Protein AF-0000000081608727 (afdb_homodimer)

Organism: NCBI:txid303518

Solvent-accessible surface area (backbone atoms only — not comparable to full-atom values): 25662 Å² total; per-residue (Å²): 124,33,33,38,34,31,36,49,68,39,42,52,20,28,28,48,50,50,53,34,58,60,68,68,52,80,64,43,86,37,81,42,52,64,73,71,43,44,40,72,35,69,70,43,33,74,74,35,82,80,46,65,72,26,34,36,35,53,78,91,47,72,43,46,42,39,68,18,46,48,52,41,50,50,60,74,39,46,90,80,44,69,56,61,43,68,34,84,51,66,69,60,30,31,51,43,38,25,47,64,56,50,33,57,84,31,44,42,45,26,23,48,47,47,26,46,50,72,54,38,36,46,79,60,66,71,42,78,77,52,65,68,58,53,51,50,35,52,50,46,33,51,52,32,51,48,42,44,44,64,68,47,26,54,92,39,68,23,56,85,27,90,48,68,29,52,58,47,46,51,50,51,35,24,55,50,44,19,42,29,70,69,43,66,77,49,69,97,31,68,71,55,46,54,34,50,53,52,52,34,58,75,55,29,61,67,56,50,49,60,47,41,44,58,24,64,61,36,73,51,45,50,59,50,26,64,67,31,96,43,32,81,73,42,37,69,62,58,46,56,77,78,105,124,33,34,37,33,32,35,50,70,40,40,53,20,28,30,47,50,50,52,33,58,60,66,67,51,79,63,44,86,38,82,41,53,64,73,70,43,44,41,71,36,67,71,42,32,75,73,35,84,79,47,65,70,25,34,36,34,53,79,90,48,72,44,46,43,39,69,17,46,47,52,40,49,50,60,75,38,47,90,81,44,68,54,62,43,68,34,83,51,66,69,60,31,31,51,42,38,22,48,63,55,49,31,56,83,31,44,42,46,26,24,47,46,46,24,46,49,71,54,39,36,45,80,60,66,70,42,79,77,53,66,67,58,52,52,50,35,51,51,48,34,52,52,31,52,49,43,46,43,64,69,46,27,54,93,39,69,22,57,87,27,90,49,68,30,52,58,46,45,52,50,52,35,23,56,49,45,19,41,29,67,69,42,66,76,50,69,96,31,69,71,56,46,52,34,50,51,51,51,34,58,75,56,28,58,66,56,50,48,61,46,42,44,58,24,64,62,37,73,51,45,49,60,50,25,64,67,29,96,45,30,83,73,44,37,69,61,58,47,55,76,78,105

Foldseek 3Di:
DKEWEADLLALLRLLLQLVCVLLVPDYHYHYQDVLQLSLVDPVVCVLPVVSDDTWMDDPPDIDHDSVVSVVVVCVVCVVSDDCQQQHPDPVLNVLLVVLVVPCPVALQLLLVLLQLLLQAVCVLVVDHDPPVSNVVSVVRNLVSVVCCDVPQCPPALERSHPDHYSSLSSNLSSQCNNVLNPDHSCPPPVSVVSSNVVVCVSSDVVSVCVSCVCSVVCNCSNVSSVPRPCNVVCSVVSVVSSD/DKEWEADLLALLRLLLQLVCVLLVPDYHYHYQDVLQLSLVDPVNCVLPVVSDDTWMDDPPDIDHDSVVSVVVVCVVVVVSDDCQQQHPDPVLNVLLVVLVVPCPVALQLLLVLLQLLLQAVCVLVVDHDPPVSNVVSVVRNVVSVVCCDVPQCPPALERSHPDHYSSLSSNLSSQCNNVLNPDHSCPPPVSVVSSNVVVCVSSDVVSVCVSCVCSVVCNCSNVSSVPRPCNVVCSVVSVVSSD

Nearest PDB structures (foldseek):
  2c3n-assembly2_D  TM=8.798E-01  e=2.877E-21  Homo sapiens
  5a4u-assembly1_A  TM=8.559E-01  e=1.177E-09  Arabidopsis thaliana
  7odm-assembly1_AAA-2  TM=8.496E-01  e=1.021E-09  Alopecurus myosuroides
  6tk8-assembly1_AAA-2  TM=8.417E-01  e=1.641E-09  Alopecurus myosuroides
  6zb6-assembly1_A  TM=8.012E-01  e=2.898E-09  Lolium rigidum

Structure (mmCIF, N/CA/C/O backbone):
data_AF-0000000081608727-model_v1
#
loop_
_entity.id
_entity.type
_entity.pdbx_description
1 polymer 'glutathione transferase'
#
loop_
_atom_site.group_PDB
_atom_site.id
_atom_site.type_symbol
_atom_site.label_atom_id
_atom_site.label_alt_id
_atom_site.label_comp_id
_atom_site.label_asym_id
_atom_site.label_entity_id
_atom_site.label_seq_id
_atom_site.pdbx_PDB_ins_code
_atom_site.Cartn_x
_atom_site.Cartn_y
_atom_site.Cartn_z
_atom_site.occupancy
_atom_site.B_iso_or_equiv
_atom_site.auth_seq_id
_atom_site.auth_comp_id
_atom_site.auth_asym_id
_atom_site.auth_atom_id
_atom_site.pdbx_PDB_model_num
ATOM 1 N N . MET A 1 1 ? 20.766 -20.359 6.391 1 92.75 1 MET A N 1
ATOM 2 C CA . MET A 1 1 ? 20.125 -20.188 5.09 1 92.75 1 MET A CA 1
ATOM 3 C C . MET A 1 1 ? 18.828 -19.391 5.227 1 92.75 1 MET A C 1
ATOM 5 O O . MET A 1 1 ? 18.094 -19.531 6.211 1 92.75 1 MET A O 1
ATOM 9 N N . MET A 1 2 ? 18.578 -18.5 4.355 1 98.19 2 MET A N 1
ATOM 10 C CA . MET A 1 2 ? 17.375 -17.672 4.383 1 98.19 2 MET A CA 1
ATOM 11 C C . MET A 1 2 ? 16.125 -18.516 4.238 1 98.19 2 MET A C 1
ATOM 13 O O . MET A 1 2 ? 16.094 -19.469 3.447 1 98.19 2 MET A O 1
ATOM 17 N N . GLU A 1 3 ? 15.109 -18.25 5.047 1 98.88 3 GLU A N 1
ATOM 18 C CA . GLU A 1 3 ? 13.805 -18.906 4.973 1 98.88 3 GLU A CA 1
ATOM 19 C C . GLU A 1 3 ? 12.734 -17.953 4.461 1 98.88 3 GLU A C 1
ATOM 21 O O . GLU A 1 3 ? 12.664 -16.797 4.891 1 98.88 3 GLU A O 1
ATOM 26 N N . LEU A 1 4 ? 11.984 -18.438 3.504 1 98.94 4 LEU A N 1
ATOM 27 C CA . LEU A 1 4 ? 10.805 -17.719 3.039 1 98.94 4 LEU A CA 1
ATOM 28 C C . LEU A 1 4 ? 9.531 -18.484 3.367 1 98.94 4 LEU A C 1
ATOM 30 O O . LEU A 1 4 ? 9.367 -19.625 2.932 1 98.94 4 LEU A O 1
ATOM 34 N N . TYR A 1 5 ? 8.727 -17.969 4.219 1 98.94 5 TYR A N 1
ATOM 35 C CA . TYR A 1 5 ? 7.414 -18.516 4.555 1 98.94 5 TYR A CA 1
ATOM 36 C C . TYR A 1 5 ? 6.359 -18.047 3.559 1 98.94 5 TYR A C 1
ATOM 38 O O . TYR A 1 5 ? 6.027 -16.859 3.504 1 98.94 5 TYR A O 1
ATOM 46 N N . LEU A 1 6 ? 5.836 -19.016 2.783 1 98.81 6 LEU A N 1
ATOM 47 C CA . LEU A 1 6 ? 5.051 -18.672 1.604 1 98.81 6 LEU A CA 1
ATOM 48 C C . LEU A 1 6 ? 3.836 -19.578 1.475 1 98.81 6 LEU A C 1
ATOM 50 O O . LEU A 1 6 ? 3.852 -20.719 1.958 1 98.81 6 LEU A O 1
ATOM 54 N N . ASP A 1 7 ? 2.805 -19.125 0.961 1 98 7 ASP A N 1
ATOM 55 C CA . ASP A 1 7 ? 1.704 -19.828 0.31 1 98 7 ASP A CA 1
ATOM 56 C C . ASP A 1 7 ? 1.521 -19.344 -1.129 1 98 7 ASP A C 1
ATOM 58 O O . ASP A 1 7 ? 1.116 -18.203 -1.363 1 98 7 ASP A O 1
ATOM 62 N N . LEU A 1 8 ? 1.708 -20.188 -2.15 1 97.94 8 LEU A N 1
ATOM 63 C CA . LEU A 1 8 ? 1.79 -19.734 -3.535 1 97.94 8 LEU A CA 1
ATOM 64 C C . LEU A 1 8 ? 0.399 -19.484 -4.105 1 97.94 8 LEU A C 1
ATOM 66 O O . LEU A 1 8 ? 0.263 -19.047 -5.254 1 97.94 8 LEU A O 1
ATOM 70 N N . ILE A 1 9 ? -0.627 -19.609 -3.264 1 96.44 9 ILE A N 1
ATOM 71 C CA . ILE A 1 9 ? -1.934 -19.109 -3.66 1 96.44 9 ILE A CA 1
ATOM 72 C C . ILE A 1 9 ? -1.941 -17.578 -3.555 1 96.44 9 ILE A C 1
ATOM 74 O O . ILE A 1 9 ? -2.691 -16.906 -4.266 1 96.44 9 ILE A O 1
ATOM 78 N N . SER A 1 10 ? -1.181 -17.031 -2.701 1 97.31 10 SER A N 1
ATOM 79 C CA . SER A 1 10 ? -1.083 -15.609 -2.41 1 97.31 10 SER A CA 1
ATOM 80 C C . SER A 1 10 ? -0.209 -14.898 -3.438 1 97.31 10 SER A C 1
ATOM 82 O O . SER A 1 10 ? 0.943 -15.281 -3.652 1 97.31 10 SER A O 1
ATOM 84 N N . PRO A 1 11 ? -0.679 -13.828 -4.023 1 98.62 11 PRO A N 1
ATOM 85 C CA . PRO A 1 11 ? 0.115 -13.117 -5.023 1 98.62 11 PRO A CA 1
ATOM 86 C C . PRO A 1 11 ? 1.386 -12.5 -4.438 1 98.62 11 PRO A C 1
ATOM 88 O O . PRO A 1 11 ? 2.463 -12.625 -5.027 1 98.62 11 PRO A O 1
ATOM 91 N N . PRO A 1 12 ? 1.343 -11.859 -3.242 1 98.81 12 PRO A N 1
ATOM 92 C CA . PRO A 1 12 ? 2.59 -11.359 -2.654 1 98.81 12 PRO A CA 1
ATOM 93 C C . PRO A 1 12 ? 3.627 -12.461 -2.455 1 98.81 12 PRO A C 1
ATOM 95 O O . PRO A 1 12 ? 4.82 -12.234 -2.66 1 98.81 12 PRO A O 1
ATOM 98 N N . CYS A 1 13 ? 3.209 -13.609 -2.105 1 98.94 13 CYS A N 1
ATOM 99 C CA . CYS A 1 13 ? 4.125 -14.734 -1.94 1 98.94 13 CYS A CA 1
ATOM 100 C C . CYS A 1 13 ? 4.719 -15.156 -3.279 1 98.94 13 CYS A C 1
ATOM 102 O O . CYS A 1 13 ? 5.918 -15.43 -3.371 1 98.94 13 CYS A O 1
ATOM 104 N N . ARG A 1 14 ? 3.883 -15.188 -4.281 1 98.94 14 ARG A N 1
ATOM 105 C CA . ARG A 1 14 ? 4.367 -15.602 -5.594 1 98.94 14 ARG A CA 1
ATOM 106 C C . ARG A 1 14 ? 5.395 -14.609 -6.137 1 98.94 14 ARG A C 1
ATOM 108 O O . ARG A 1 14 ? 6.332 -15.008 -6.832 1 98.94 14 ARG A O 1
ATOM 115 N N . SER A 1 15 ? 5.238 -13.336 -5.867 1 98.94 15 SER A N 1
ATOM 116 C CA . SER A 1 15 ? 6.219 -12.359 -6.328 1 98.94 15 SER A CA 1
ATOM 117 C C . SER A 1 15 ? 7.594 -12.625 -5.723 1 98.94 15 SER A C 1
ATOM 119 O O . SER A 1 15 ? 8.602 -12.625 -6.43 1 98.94 15 SER A O 1
ATOM 121 N N . VAL A 1 16 ? 7.637 -12.875 -4.418 1 98.94 16 VAL A N 1
ATOM 122 C CA . VAL A 1 16 ? 8.891 -13.133 -3.715 1 98.94 16 VAL A CA 1
ATOM 123 C C . VAL A 1 16 ? 9.5 -14.438 -4.219 1 98.94 16 VAL A C 1
ATOM 125 O O . VAL A 1 16 ? 10.703 -14.508 -4.488 1 98.94 16 VAL A O 1
ATOM 128 N N . PHE A 1 17 ? 8.68 -15.453 -4.422 1 98.94 17 PHE A N 1
ATOM 129 C CA . PHE A 1 17 ? 9.109 -16.766 -4.906 1 98.94 17 PHE A CA 1
ATOM 130 C C . PHE A 1 17 ? 9.703 -16.656 -6.305 1 98.94 17 PHE A C 1
ATOM 132 O O . PHE A 1 17 ? 10.812 -17.125 -6.551 1 98.94 17 PHE A O 1
ATOM 139 N N . LEU A 1 18 ? 8.93 -16.016 -7.219 1 98.94 18 LEU A N 1
ATOM 140 C CA . LEU A 1 18 ? 9.367 -15.867 -8.602 1 98.94 18 LEU A CA 1
ATOM 141 C C . LEU A 1 18 ? 10.688 -15.117 -8.688 1 98.94 18 LEU A C 1
ATOM 143 O O . LEU A 1 18 ? 11.602 -15.539 -9.398 1 98.94 18 LEU A O 1
ATOM 147 N N . PHE A 1 19 ? 10.805 -14.023 -7.973 1 98.81 19 PHE A N 1
ATOM 148 C CA . PHE A 1 19 ? 12.016 -13.203 -8.016 1 98.81 19 PHE A CA 1
ATOM 149 C C . PHE A 1 19 ? 13.219 -13.992 -7.516 1 98.81 19 PHE A C 1
ATOM 151 O O . PHE A 1 19 ? 14.258 -14.031 -8.172 1 98.81 19 PHE A O 1
ATOM 158 N N . ALA A 1 20 ? 13.062 -14.602 -6.355 1 98.75 20 ALA A N 1
ATOM 159 C CA . ALA A 1 20 ? 14.172 -15.336 -5.75 1 98.75 20 ALA A CA 1
ATOM 160 C C . ALA A 1 20 ? 14.625 -16.484 -6.645 1 98.75 20 ALA A C 1
ATOM 162 O O . ALA A 1 20 ? 15.82 -16.703 -6.844 1 98.75 20 ALA A O 1
ATOM 163 N N . ARG A 1 21 ? 13.672 -17.219 -7.195 1 98.69 21 ARG A N 1
ATOM 164 C CA . ARG A 1 21 ? 14 -18.375 -8.039 1 98.69 21 ARG A CA 1
ATOM 165 C C . ARG A 1 21 ? 14.609 -17.922 -9.367 1 98.69 21 ARG A C 1
ATOM 167 O O . ARG A 1 21 ? 15.602 -18.484 -9.82 1 98.69 21 ARG A O 1
ATOM 174 N N . ALA A 1 22 ? 14.008 -16.906 -9.945 1 98.5 22 ALA A N 1
ATOM 175 C CA . ALA A 1 22 ? 14.492 -16.422 -11.234 1 98.5 22 ALA A CA 1
ATOM 176 C C . ALA A 1 22 ? 15.938 -15.953 -11.133 1 98.5 22 ALA A C 1
ATOM 178 O O . ALA A 1 22 ? 16.719 -16.109 -12.078 1 98.5 22 ALA A O 1
ATOM 179 N N . LEU A 1 23 ? 16.297 -15.375 -10.039 1 98 23 LEU A N 1
ATOM 180 C CA . LEU A 1 23 ? 17.625 -14.805 -9.875 1 98 23 LEU A CA 1
ATOM 181 C C . LEU A 1 23 ? 18.531 -15.766 -9.109 1 98 23 LEU A C 1
ATOM 183 O O . LEU A 1 23 ? 19.656 -15.406 -8.727 1 98 23 LEU A O 1
ATOM 187 N N . ARG A 1 24 ? 18.109 -16.969 -8.805 1 97.56 24 ARG A N 1
ATOM 188 C CA . ARG A 1 24 ? 18.875 -18.062 -8.188 1 97.56 24 ARG A CA 1
ATOM 189 C C . ARG A 1 24 ? 19.359 -17.656 -6.801 1 97.56 24 ARG A C 1
ATOM 191 O O . ARG A 1 24 ? 20.5 -17.969 -6.43 1 97.56 24 ARG A O 1
ATOM 198 N N . ILE A 1 25 ? 18.578 -16.859 -6.113 1 98.12 25 ILE A N 1
ATOM 199 C CA . ILE A 1 25 ? 18.828 -16.562 -4.707 1 98.12 25 ILE A CA 1
ATOM 200 C C . ILE A 1 25 ? 18.453 -17.766 -3.848 1 98.12 25 ILE A C 1
ATOM 202 O O . ILE A 1 25 ? 17.312 -18.234 -3.895 1 98.12 25 ILE A O 1
ATOM 206 N N . PRO A 1 26 ? 19.391 -18.266 -3.082 1 97.62 26 PRO A N 1
ATOM 207 C CA . PRO A 1 26 ? 19.094 -19.469 -2.289 1 97.62 26 PRO A CA 1
ATOM 208 C C . PRO A 1 26 ? 18.156 -19.188 -1.118 1 97.62 26 PRO A C 1
ATOM 210 O O . PRO A 1 26 ? 18.328 -18.172 -0.417 1 97.62 26 PRO A O 1
ATOM 213 N N . PHE A 1 27 ? 17.203 -20.062 -0.939 1 98.69 27 PHE A N 1
ATOM 214 C CA . PHE A 1 27 ? 16.297 -19.969 0.205 1 98.69 27 PHE A CA 1
ATOM 215 C C . PHE A 1 27 ? 15.656 -21.312 0.506 1 98.69 27 PHE A C 1
ATOM 217 O O . PHE A 1 27 ? 15.633 -22.203 -0.35 1 98.69 27 PHE A O 1
ATOM 224 N N . GLU A 1 28 ? 15.242 -21.469 1.732 1 98.81 28 GLU A N 1
ATOM 225 C CA . GLU A 1 28 ? 14.383 -22.578 2.139 1 98.81 28 GLU A CA 1
ATOM 226 C C . GLU A 1 28 ? 12.914 -22.172 2.096 1 98.81 28 GLU A C 1
ATOM 228 O O . GLU A 1 28 ? 12.516 -21.172 2.703 1 98.81 28 GLU A O 1
ATOM 233 N N . PHE A 1 29 ? 12.18 -22.922 1.341 1 98.75 29 PHE A N 1
ATOM 234 C CA . PHE A 1 29 ? 10.75 -22.688 1.232 1 98.75 29 PHE A CA 1
ATOM 235 C C . PHE A 1 29 ? 10.008 -23.281 2.434 1 98.75 29 PHE A C 1
ATOM 237 O O . PHE A 1 29 ? 10.008 -24.484 2.635 1 98.75 29 PHE A O 1
ATOM 244 N N . LYS A 1 30 ? 9.422 -22.438 3.238 1 98.75 30 LYS A N 1
ATOM 245 C CA . LYS A 1 30 ? 8.586 -22.828 4.363 1 98.75 30 LYS A CA 1
ATOM 246 C C . LYS A 1 30 ? 7.109 -22.594 4.059 1 98.75 30 LYS A C 1
ATOM 248 O O . LYS A 1 30 ? 6.668 -21.438 3.953 1 98.75 30 LYS A O 1
ATOM 253 N N . VAL A 1 31 ? 6.355 -23.641 4.008 1 98 31 VAL A N 1
ATOM 254 C CA . VAL A 1 31 ? 4.961 -23.547 3.59 1 98 31 VAL A CA 1
ATOM 255 C C . VAL A 1 31 ? 4.105 -23.062 4.758 1 98 31 VAL A C 1
ATOM 257 O O . VAL A 1 31 ? 4.254 -23.531 5.887 1 98 31 VAL A O 1
ATOM 260 N N . VAL A 1 32 ? 3.303 -22.109 4.551 1 97.81 32 VAL A N 1
ATOM 261 C CA . VAL A 1 32 ? 2.215 -21.688 5.426 1 97.81 32 VAL A CA 1
ATOM 262 C C . VAL A 1 32 ? 0.877 -21.859 4.711 1 97.81 32 VAL A C 1
ATOM 264 O O . VAL A 1 32 ? 0.541 -21.078 3.811 1 97.81 32 VAL A O 1
ATOM 267 N N . ASP A 1 33 ? 0.053 -22.797 5.113 1 93.38 33 ASP A N 1
ATOM 268 C CA . ASP A 1 33 ? -1.214 -23.109 4.453 1 93.38 33 ASP A CA 1
ATOM 269 C C . ASP A 1 33 ? -2.316 -22.156 4.922 1 93.38 33 ASP A C 1
ATOM 271 O O . ASP A 1 33 ? -2.938 -22.391 5.961 1 93.38 33 ASP A O 1
ATOM 275 N N . LEU A 1 34 ? -2.643 -21.25 4.129 1 92 34 LEU A N 1
ATOM 276 C CA . LEU A 1 34 ? -3.629 -20.234 4.484 1 92 34 LEU A CA 1
ATOM 277 C C . LEU A 1 34 ? -5.027 -20.844 4.559 1 92 34 LEU A C 1
ATOM 279 O O . LEU A 1 34 ? -5.855 -20.406 5.363 1 92 34 LEU A O 1
ATOM 283 N N . ALA A 1 35 ? -5.297 -21.766 3.713 1 87.81 35 ALA A N 1
ATOM 284 C CA . ALA A 1 35 ? -6.625 -22.375 3.639 1 87.81 35 ALA A CA 1
ATOM 285 C C . ALA A 1 35 ? -6.988 -23.062 4.953 1 87.81 35 ALA A C 1
ATOM 287 O O . ALA A 1 35 ? -8.164 -23.141 5.312 1 87.81 35 ALA A O 1
ATOM 288 N N . THR A 1 36 ? -6.02 -23.516 5.672 1 87.31 36 THR A N 1
ATOM 289 C CA . THR A 1 36 ? -6.277 -24.203 6.93 1 87.31 36 THR A CA 1
ATOM 290 C C . THR A 1 36 ? -6.07 -23.266 8.117 1 87.31 36 THR A C 1
ATOM 292 O O . THR A 1 36 ? -6.195 -23.672 9.273 1 87.31 36 THR A O 1
ATOM 295 N N . GLY A 1 37 ? -5.598 -22.062 7.879 1 91 37 GLY A N 1
ATOM 296 C CA . GLY A 1 37 ? -5.43 -21.094 8.938 1 91 37 GLY A CA 1
ATOM 297 C C . GLY A 1 37 ? -4.109 -21.219 9.672 1 91 37 GLY A C 1
ATOM 298 O O . GLY A 1 37 ? -3.984 -20.781 10.82 1 91 37 GLY A O 1
ATOM 299 N N . GLN A 1 38 ? -3.115 -21.766 9.094 1 94.19 38 GLN A N 1
ATOM 300 C CA . GLN A 1 38 ? -1.824 -21.984 9.734 1 94.19 38 GLN A CA 1
ATOM 301 C C . GLN A 1 38 ? -1.202 -20.656 10.172 1 94.19 38 GLN A C 1
ATOM 303 O O . GLN A 1 38 ? -0.409 -20.625 11.109 1 94.19 38 GLN A O 1
ATOM 308 N N . GLN A 1 39 ? -1.539 -19.547 9.516 1 95.56 39 GLN A N 1
ATOM 309 C CA . GLN A 1 39 ? -0.994 -18.234 9.867 1 95.56 39 GLN A CA 1
ATOM 310 C C . GLN A 1 39 ? -1.495 -17.781 11.234 1 95.56 39 GLN A C 1
ATOM 312 O O . GLN A 1 39 ? -0.942 -16.859 11.828 1 95.56 39 GLN A O 1
ATOM 317 N N . TYR A 1 40 ? -2.5 -18.469 11.742 1 94.19 40 TYR A N 1
ATOM 318 C CA . TYR A 1 40 ? -3.057 -18.078 13.031 1 94.19 40 TYR A CA 1
ATOM 319 C C . TYR A 1 40 ? -2.547 -18.984 14.141 1 94.19 40 TYR A C 1
ATOM 321 O O . TYR A 1 40 ? -2.893 -18.812 15.312 1 94.19 40 TYR A O 1
ATOM 329 N N . SER A 1 41 ? -1.794 -20 13.828 1 95.12 41 SER A N 1
ATOM 330 C CA . SER A 1 41 ? -1.204 -20.859 14.836 1 95.12 41 SER A CA 1
ATOM 331 C C . SER A 1 41 ? -0.267 -20.094 15.758 1 95.12 41 SER A C 1
ATOM 333 O O . SER A 1 41 ? 0.198 -19 15.398 1 95.12 41 SER A O 1
ATOM 335 N N . LYS A 1 42 ? -0.025 -20.609 16.922 1 96.38 42 LYS A N 1
ATOM 336 C CA . LYS A 1 42 ? 0.924 -20.016 17.875 1 96.38 42 LYS A CA 1
ATOM 337 C C . LYS A 1 42 ? 2.334 -20 17.281 1 96.38 42 LYS A C 1
ATOM 339 O O . LYS A 1 42 ? 3.062 -19.016 17.453 1 96.38 42 LYS A O 1
ATOM 344 N N . GLU A 1 43 ? 2.662 -21.047 16.672 1 96.81 43 GLU A N 1
ATOM 345 C CA . GLU A 1 43 ? 3.996 -21.172 16.094 1 96.81 43 GLU A CA 1
ATOM 346 C C . GLU A 1 43 ? 4.262 -20.062 15.078 1 96.81 43 GLU A C 1
ATOM 348 O O . GLU A 1 43 ? 5.289 -19.375 15.148 1 96.81 43 GLU A O 1
ATOM 353 N N . PHE A 1 44 ? 3.365 -19.875 14.156 1 98 44 PHE A N 1
ATOM 354 C CA . PHE A 1 44 ? 3.561 -18.828 13.156 1 98 44 PHE A CA 1
ATOM 355 C C . PHE A 1 44 ? 3.488 -17.438 13.797 1 98 44 PHE A C 1
ATOM 357 O O . PHE A 1 44 ? 4.223 -16.531 13.414 1 98 44 PHE A O 1
ATOM 364 N N . GLY A 1 45 ? 2.596 -17.281 14.734 1 97.25 45 GLY A N 1
ATOM 365 C CA . GLY A 1 45 ? 2.486 -16.031 15.453 1 97.25 45 GLY A CA 1
ATOM 366 C C . GLY A 1 45 ? 3.764 -15.633 16.172 1 97.25 45 GLY A C 1
ATOM 367 O O . GLY A 1 45 ? 4.062 -14.445 16.312 1 97.25 45 GLY A O 1
ATOM 368 N N . ASP A 1 46 ? 4.492 -16.609 16.672 1 97.12 46 ASP A N 1
ATOM 369 C CA . ASP A 1 46 ? 5.781 -16.359 17.328 1 97.12 46 ASP A CA 1
ATOM 370 C C . ASP A 1 46 ? 6.809 -15.844 16.312 1 97.12 46 ASP A C 1
ATOM 372 O O . ASP A 1 46 ? 7.738 -15.125 16.688 1 97.12 46 ASP A O 1
ATOM 376 N N . LEU A 1 47 ? 6.617 -16.203 15.07 1 97.56 47 LEU A N 1
ATOM 377 C CA . LEU A 1 47 ? 7.48 -15.727 13.992 1 97.56 47 LEU A CA 1
ATOM 378 C C . LEU A 1 47 ? 7.09 -14.32 13.562 1 97.56 47 LEU A C 1
ATOM 380 O O . LEU A 1 47 ? 7.953 -13.453 13.398 1 97.56 47 LEU A O 1
ATOM 384 N N . SER A 1 48 ? 5.824 -14.156 13.375 1 97.62 48 SER A N 1
ATOM 385 C CA . SER A 1 48 ? 5.324 -12.867 12.922 1 97.62 48 SER A CA 1
ATOM 386 C C . SER A 1 48 ? 3.984 -12.531 13.57 1 97.62 48 SER A C 1
ATOM 388 O O . SER A 1 48 ? 2.969 -13.164 13.273 1 97.62 48 SER A O 1
ATOM 390 N N . ILE A 1 49 ? 3.9 -11.484 14.281 1 97.38 49 ILE A N 1
ATOM 391 C CA . ILE A 1 49 ? 2.691 -11.086 14.992 1 97.38 49 ILE A CA 1
ATOM 392 C C . ILE A 1 49 ? 1.66 -10.547 14.008 1 97.38 49 ILE A C 1
ATOM 394 O O . ILE A 1 49 ? 0.483 -10.406 14.344 1 97.38 49 ILE A O 1
ATOM 398 N N . VAL A 1 50 ? 2.096 -10.25 12.766 1 96.88 50 VAL A N 1
ATOM 399 C CA . VAL A 1 50 ? 1.194 -9.734 11.742 1 96.88 50 VAL A CA 1
ATOM 400 C C . VAL A 1 50 ? 0.3 -10.859 11.227 1 96.88 50 VAL A C 1
ATOM 402 O O . VAL A 1 50 ? -0.78 -10.602 10.688 1 96.88 50 VAL A O 1
ATOM 405 N N . ARG A 1 51 ? 0.757 -12.094 11.305 1 97.25 51 ARG A N 1
ATOM 406 C CA . ARG A 1 51 ? 0.024 -13.297 10.922 1 97.25 51 ARG A CA 1
ATOM 407 C C . ARG A 1 51 ? -0.381 -13.25 9.453 1 97.25 51 ARG A C 1
ATOM 409 O O . ARG A 1 51 ? -1.502 -13.625 9.102 1 97.25 51 ARG A O 1
ATOM 416 N N . LYS A 1 52 ? 0.455 -12.695 8.625 1 97.44 52 LYS A N 1
ATOM 417 C CA . LYS A 1 52 ? 0.334 -12.695 7.172 1 97.44 52 LYS A CA 1
ATOM 418 C C . LYS A 1 52 ? 1.607 -13.219 6.512 1 97.44 52 LYS A C 1
ATOM 420 O O . LYS A 1 52 ? 2.67 -13.242 7.133 1 97.44 52 LYS A O 1
ATOM 425 N N . VAL A 1 53 ? 1.486 -13.711 5.359 1 98.62 53 VAL A N 1
ATOM 426 C CA . VAL A 1 53 ? 2.609 -14.094 4.512 1 98.62 53 VAL A CA 1
ATOM 427 C C . VAL A 1 53 ? 2.703 -13.156 3.314 1 98.62 53 VAL A C 1
ATOM 429 O O . VAL A 1 53 ? 1.713 -12.531 2.928 1 98.62 53 VAL A O 1
ATOM 432 N N . PRO A 1 54 ? 3.959 -12.984 2.73 1 98.88 54 PRO A N 1
ATOM 433 C CA . PRO A 1 54 ? 5.215 -13.688 3.012 1 98.88 54 PRO A CA 1
ATOM 434 C C . PRO A 1 54 ? 5.922 -13.148 4.254 1 98.88 54 PRO A C 1
ATOM 436 O O . PRO A 1 54 ? 5.688 -12.008 4.664 1 98.88 54 PRO A O 1
ATOM 439 N N . VA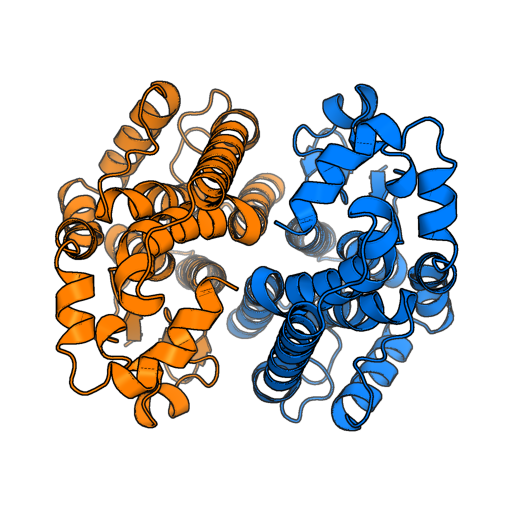L A 1 55 ? 6.684 -13.969 4.891 1 98.94 55 VAL A N 1
ATOM 440 C CA . VAL A 1 55 ? 7.66 -13.594 5.906 1 98.94 55 VAL A CA 1
ATOM 441 C C . VAL A 1 55 ? 9.039 -14.117 5.516 1 98.94 55 VAL A C 1
ATOM 443 O O . VAL A 1 55 ? 9.172 -15.258 5.059 1 98.94 55 VAL A O 1
ATOM 446 N N . MET A 1 56 ? 10.062 -13.32 5.613 1 98.94 56 MET A N 1
ATOM 447 C CA . MET A 1 56 ? 11.445 -13.727 5.383 1 98.94 56 MET A CA 1
ATOM 448 C C . MET A 1 56 ? 12.219 -13.789 6.695 1 98.94 56 MET A C 1
ATOM 450 O O . MET A 1 56 ? 12.109 -12.891 7.527 1 98.94 56 MET A O 1
ATOM 454 N N . LYS A 1 57 ? 12.852 -14.82 6.93 1 98.81 57 LYS A N 1
ATOM 455 C CA . LYS A 1 57 ? 13.805 -14.969 8.023 1 98.81 57 LYS A CA 1
ATOM 456 C C . LYS A 1 57 ? 15.219 -15.172 7.492 1 98.81 57 LYS A C 1
ATOM 458 O O . LYS A 1 57 ? 15.539 -16.219 6.93 1 98.81 57 LYS A O 1
ATOM 463 N N . ASP A 1 58 ? 16.078 -14.219 7.555 1 98.62 58 ASP A N 1
ATOM 464 C CA . ASP A 1 58 ? 17.469 -14.242 7.156 1 98.62 58 ASP A CA 1
ATOM 465 C C . ASP A 1 58 ? 18.391 -14.133 8.367 1 98.62 58 ASP A C 1
ATOM 467 O O . ASP A 1 58 ? 18.766 -13.031 8.781 1 98.62 58 ASP A O 1
ATOM 471 N N . GLY A 1 59 ? 18.828 -15.297 8.883 1 96.94 59 GLY A N 1
ATOM 472 C CA . GLY A 1 59 ? 19.438 -15.297 10.203 1 96.94 59 GLY A CA 1
ATOM 473 C C . GLY A 1 59 ? 18.484 -14.875 11.305 1 96.94 59 GLY A C 1
ATOM 474 O O . GLY A 1 59 ? 17.375 -15.414 11.414 1 96.94 59 GLY A O 1
ATOM 475 N N . GLY A 1 60 ? 18.812 -13.906 12.016 1 96.38 60 GLY A N 1
ATOM 476 C CA . GLY A 1 60 ? 17.953 -13.391 13.062 1 96.38 60 GLY A CA 1
ATOM 477 C C . GLY A 1 60 ? 17.031 -12.281 12.594 1 96.38 60 GLY A C 1
ATOM 478 O O . GLY A 1 60 ? 16.172 -11.82 13.344 1 96.38 60 GLY A O 1
ATOM 479 N N . PHE A 1 61 ? 17.141 -11.953 11.336 1 98.25 61 PHE A N 1
ATOM 480 C CA . PHE A 1 61 ? 16.391 -10.82 10.82 1 98.25 61 PHE A CA 1
ATOM 481 C C . PHE A 1 61 ? 15.07 -11.281 10.195 1 98.25 61 PHE A C 1
ATOM 483 O O . PHE A 1 61 ? 15.078 -11.992 9.188 1 98.25 61 PHE A O 1
ATOM 490 N N . ILE A 1 62 ? 13.883 -10.906 10.773 1 98.69 62 ILE A N 1
ATOM 491 C CA . ILE A 1 62 ? 12.555 -11.25 10.289 1 98.69 62 ILE A CA 1
ATOM 492 C C . ILE A 1 62 ? 11.922 -10.047 9.594 1 98.69 62 ILE A C 1
ATOM 494 O O . ILE A 1 62 ? 11.883 -8.945 10.156 1 98.69 62 ILE A O 1
ATOM 498 N N . LEU A 1 63 ? 11.508 -10.242 8.406 1 98.81 63 LEU A N 1
ATOM 499 C CA . LEU A 1 63 ? 10.953 -9.156 7.605 1 98.81 63 LEU A CA 1
ATOM 500 C C . LEU A 1 63 ? 9.633 -9.578 6.961 1 98.81 63 LEU A C 1
ATOM 502 O O . LEU A 1 63 ? 9.523 -10.695 6.441 1 98.81 63 LEU A O 1
ATOM 506 N N . THR A 1 64 ? 8.648 -8.672 7.059 1 98.75 64 THR A N 1
ATOM 507 C CA . THR A 1 64 ? 7.359 -8.898 6.414 1 98.75 64 THR A CA 1
ATOM 508 C C . THR A 1 64 ? 7.176 -7.945 5.234 1 98.75 64 THR A C 1
ATOM 510 O O . THR A 1 64 ? 8.047 -7.113 4.961 1 98.75 64 THR A O 1
ATOM 513 N N . GLU A 1 65 ? 6.008 -8.07 4.582 1 98.81 65 GLU A N 1
ATOM 514 C CA . GLU A 1 65 ? 5.656 -7.246 3.426 1 98.81 65 GLU A CA 1
ATOM 515 C C . GLU A 1 65 ? 6.461 -7.652 2.195 1 98.81 65 GLU A C 1
ATOM 517 O O . GLU A 1 65 ? 7.688 -7.531 2.18 1 98.81 65 GLU A O 1
ATOM 522 N N . SER A 1 66 ? 5.785 -8.062 1.15 1 98.88 66 SER A N 1
ATOM 523 C CA . SER A 1 66 ? 6.43 -8.641 -0.025 1 98.88 66 SER A CA 1
ATOM 524 C C . SER A 1 66 ? 7.348 -7.633 -0.703 1 98.88 66 SER A C 1
ATOM 526 O O . SER A 1 66 ? 8.492 -7.957 -1.043 1 98.88 66 SER A O 1
ATOM 528 N N . THR A 1 67 ? 6.879 -6.328 -0.852 1 98.88 67 THR A N 1
ATOM 529 C CA . THR A 1 67 ? 7.703 -5.355 -1.558 1 98.88 67 THR A CA 1
ATOM 530 C C . THR A 1 67 ? 8.938 -4.992 -0.732 1 98.88 67 THR A C 1
ATOM 532 O O . THR A 1 67 ? 10.008 -4.738 -1.285 1 98.88 67 THR A O 1
ATOM 535 N N . ALA A 1 68 ? 8.805 -4.984 0.602 1 98.88 68 ALA A N 1
ATOM 536 C CA . ALA A 1 68 ? 9.953 -4.754 1.466 1 98.88 68 ALA A CA 1
ATOM 537 C C . ALA A 1 68 ? 10.953 -5.906 1.368 1 98.88 68 ALA A C 1
ATOM 539 O O . ALA A 1 68 ? 12.164 -5.68 1.329 1 98.88 68 ALA A O 1
ATOM 540 N N . ILE A 1 69 ? 10.445 -7.145 1.341 1 98.94 69 ILE A N 1
ATOM 541 C CA . ILE A 1 69 ? 11.297 -8.32 1.207 1 98.94 69 ILE A CA 1
ATOM 542 C C . ILE A 1 69 ? 12.039 -8.273 -0.126 1 98.94 69 ILE A C 1
ATOM 544 O O . ILE A 1 69 ? 13.242 -8.523 -0.181 1 98.94 69 ILE A O 1
ATOM 548 N N . LEU A 1 70 ? 11.336 -7.91 -1.178 1 98.94 70 LEU A N 1
ATOM 549 C CA . LEU A 1 70 ? 11.945 -7.82 -2.5 1 98.94 70 LEU A CA 1
ATOM 550 C C . LEU A 1 70 ? 13.031 -6.754 -2.521 1 98.94 70 LEU A C 1
ATOM 552 O O . LEU A 1 70 ? 14.117 -6.98 -3.061 1 98.94 70 LEU A O 1
ATOM 556 N N . GLU A 1 71 ? 12.742 -5.59 -1.925 1 98.69 71 GLU A N 1
ATOM 557 C CA . GLU A 1 71 ? 13.742 -4.531 -1.859 1 98.69 71 GLU A CA 1
ATOM 558 C C . GLU A 1 71 ? 14.969 -4.977 -1.061 1 98.69 71 GLU A C 1
ATOM 560 O O . GLU A 1 71 ? 16.109 -4.664 -1.425 1 98.69 71 GLU A O 1
ATOM 565 N N . TYR A 1 72 ? 14.742 -5.691 0.029 1 98.81 72 TYR A N 1
ATOM 566 C CA . TYR A 1 72 ? 15.828 -6.234 0.84 1 98.81 72 TYR A CA 1
ATOM 567 C C . TYR A 1 72 ? 16.703 -7.18 0.024 1 98.81 72 TYR A C 1
ATOM 569 O O . TYR A 1 72 ? 17.922 -7.051 0.011 1 98.81 72 TYR A O 1
ATOM 577 N N . LEU A 1 73 ? 16.094 -8.07 -0.741 1 98.81 73 LEU A N 1
ATOM 578 C CA . LEU A 1 73 ? 16.828 -9.055 -1.54 1 98.81 73 LEU A CA 1
ATOM 579 C C . LEU A 1 73 ? 17.609 -8.367 -2.648 1 98.81 73 LEU A C 1
ATOM 581 O O . LEU A 1 73 ? 18.766 -8.734 -2.91 1 98.81 73 LEU A O 1
ATOM 585 N N . MET A 1 74 ? 17 -7.395 -3.279 1 98.06 74 MET A N 1
ATOM 586 C CA . MET A 1 74 ? 17.688 -6.68 -4.355 1 98.06 74 MET A CA 1
ATOM 587 C C . MET A 1 74 ? 18.922 -5.961 -3.832 1 98.06 74 MET A C 1
ATOM 589 O O . MET A 1 74 ? 19.953 -5.918 -4.508 1 98.06 74 MET A O 1
ATOM 593 N N . GLN A 1 75 ? 18.781 -5.379 -2.641 1 96.94 75 GLN A N 1
ATOM 594 C CA . GLN A 1 75 ? 19.922 -4.672 -2.061 1 96.94 75 GLN A CA 1
ATOM 595 C C . GLN A 1 75 ? 20.984 -5.652 -1.561 1 96.94 75 GLN A C 1
ATOM 597 O O . GLN A 1 75 ? 22.172 -5.461 -1.801 1 96.94 75 GLN A O 1
ATOM 602 N N . LYS A 1 76 ? 20.578 -6.688 -0.937 1 97.81 76 LYS A N 1
ATOM 603 C CA . LYS A 1 76 ? 21.484 -7.676 -0.38 1 97.81 76 LYS A CA 1
ATOM 604 C C . LYS A 1 76 ? 22.297 -8.359 -1.481 1 97.81 76 LYS A C 1
ATOM 606 O O . LYS A 1 76 ? 23.5 -8.617 -1.31 1 97.81 76 LYS A O 1
ATOM 611 N N . TYR A 1 77 ? 21.703 -8.555 -2.584 1 97.5 77 TYR A N 1
ATOM 612 C CA . TYR A 1 77 ? 22.328 -9.312 -3.658 1 97.5 77 TYR A CA 1
ATOM 613 C C . TYR A 1 77 ? 22.656 -8.406 -4.84 1 97.5 77 TYR A C 1
ATOM 615 O O . TYR A 1 77 ? 22.719 -8.867 -5.984 1 97.5 77 TYR A O 1
ATOM 623 N N . SER A 1 78 ? 22.781 -7.137 -4.59 1 94.81 78 SER A N 1
ATOM 624 C CA . SER A 1 78 ? 23 -6.137 -5.629 1 94.81 78 SER A CA 1
ATOM 625 C C . SER A 1 78 ? 24.234 -6.469 -6.465 1 94.81 78 SER A C 1
ATOM 627 O O . SER A 1 78 ? 24.312 -6.098 -7.637 1 94.81 78 SER A O 1
ATOM 629 N N . GLY A 1 79 ? 25.156 -7.215 -5.926 1 94.88 79 GLY A N 1
ATOM 630 C CA . GLY A 1 79 ? 26.359 -7.59 -6.652 1 94.88 79 GLY A CA 1
ATOM 631 C C . GLY A 1 79 ? 26.141 -8.719 -7.645 1 94.88 79 GLY A C 1
ATOM 632 O O . GLY A 1 79 ? 26.922 -8.906 -8.57 1 94.88 79 GLY A O 1
ATOM 633 N N . SER A 1 80 ? 25.062 -9.445 -7.488 1 94.94 80 SER A N 1
ATOM 634 C CA . SER A 1 80 ? 24.828 -10.625 -8.305 1 94.94 80 SER A CA 1
ATOM 635 C C . SER A 1 80 ? 23.562 -10.484 -9.133 1 94.94 80 SER A C 1
ATOM 637 O O . SER A 1 80 ? 23.219 -11.375 -9.906 1 94.94 80 SER A O 1
ATOM 639 N N . VAL A 1 81 ? 22.859 -9.398 -8.914 1 94.69 81 VAL A N 1
ATOM 640 C CA . VAL A 1 81 ? 21.609 -9.125 -9.625 1 94.69 81 VAL A CA 1
ATOM 641 C C . VAL A 1 81 ? 21.812 -7.957 -10.586 1 94.69 81 VAL A C 1
ATOM 643 O O . VAL A 1 81 ? 22.406 -6.941 -10.227 1 94.69 81 VAL A O 1
ATOM 646 N N . ALA A 1 82 ? 21.391 -8.156 -11.867 1 97.06 82 ALA A N 1
ATOM 647 C CA . ALA A 1 82 ? 21.547 -7.102 -12.867 1 97.06 82 ALA A CA 1
ATOM 648 C C . ALA A 1 82 ? 20.844 -5.82 -12.422 1 97.06 82 ALA A C 1
ATOM 650 O O . ALA A 1 82 ? 19.781 -5.871 -11.789 1 97.06 82 ALA A O 1
ATOM 651 N N . ASP A 1 83 ? 21.328 -4.672 -12.836 1 97.56 83 ASP A N 1
ATOM 652 C CA . ASP A 1 83 ? 20.891 -3.357 -12.367 1 97.56 83 ASP A CA 1
ATOM 653 C C . ASP A 1 83 ? 19.438 -3.088 -12.758 1 97.56 83 ASP A C 1
ATOM 655 O O . ASP A 1 83 ? 18.719 -2.381 -12.047 1 97.56 83 ASP A O 1
ATOM 659 N N . HIS A 1 84 ? 18.953 -3.713 -13.828 1 97.94 84 HIS A N 1
ATOM 660 C CA . HIS A 1 84 ? 17.641 -3.369 -14.359 1 97.94 84 HIS A CA 1
ATOM 661 C C . HIS A 1 84 ? 16.516 -3.875 -13.453 1 97.94 84 HIS A C 1
ATOM 663 O O . HIS A 1 84 ? 15.375 -3.426 -13.555 1 97.94 84 HIS A O 1
ATOM 669 N N . TRP A 1 85 ? 16.797 -4.805 -12.57 1 98.38 85 TRP A N 1
ATOM 670 C CA . TRP A 1 85 ? 15.789 -5.332 -11.664 1 98.38 85 TRP A CA 1
ATOM 671 C C . TRP A 1 85 ? 15.367 -4.277 -10.641 1 98.38 85 TRP A C 1
ATOM 673 O O . TRP A 1 85 ? 14.203 -4.219 -10.25 1 98.38 85 TRP A O 1
ATOM 683 N N . PHE A 1 86 ? 16.266 -3.512 -10.18 1 97.88 86 PHE A N 1
ATOM 684 C CA . PHE A 1 86 ? 16.094 -2.408 -9.242 1 97.88 86 PHE A CA 1
ATOM 685 C C . PHE A 1 86 ? 17.188 -1.363 -9.43 1 97.88 86 PHE A C 1
ATOM 687 O O . PHE A 1 86 ? 18.141 -1.312 -8.648 1 97.88 86 PHE A O 1
ATOM 694 N N . PRO A 1 87 ? 17 -0.466 -10.367 1 97.81 87 PRO A N 1
ATOM 695 C CA . PRO A 1 87 ? 18.094 0.369 -10.867 1 97.81 87 PRO A CA 1
ATOM 696 C C . PRO A 1 87 ? 18.656 1.311 -9.805 1 97.81 87 PRO A C 1
ATOM 698 O O . PRO A 1 87 ? 17.906 1.857 -9 1 97.81 87 PRO A O 1
ATOM 701 N N . ALA A 1 88 ? 19.953 1.565 -9.898 1 96.25 88 ALA A N 1
ATOM 702 C CA . ALA A 1 88 ? 20.625 2.516 -9.016 1 96.25 88 ALA A CA 1
ATOM 703 C C . ALA A 1 88 ? 20.297 3.953 -9.406 1 96.25 88 ALA A C 1
ATOM 705 O O . ALA A 1 88 ? 20.406 4.863 -8.578 1 96.25 88 ALA A O 1
ATOM 706 N N . ASP A 1 89 ? 19.984 4.129 -10.695 1 97.94 89 ASP A N 1
ATOM 707 C CA . ASP A 1 89 ? 19.609 5.457 -11.164 1 97.94 89 ASP A CA 1
ATOM 708 C C . ASP A 1 89 ? 18.453 6.023 -10.344 1 97.94 89 ASP A C 1
ATOM 710 O O . ASP A 1 89 ? 17.438 5.348 -10.125 1 97.94 89 ASP A O 1
ATOM 714 N N . LEU A 1 90 ? 18.578 7.23 -9.914 1 98.12 90 LEU A N 1
ATOM 715 C CA . LEU A 1 90 ? 17.656 7.867 -8.977 1 98.12 90 LEU A CA 1
ATOM 716 C C . LEU A 1 90 ? 16.234 7.848 -9.523 1 98.12 90 LEU A C 1
ATOM 718 O O . LEU A 1 90 ? 15.32 7.395 -8.836 1 98.12 90 LEU A O 1
ATOM 722 N N . GLN A 1 91 ? 16.016 8.312 -10.727 1 98.5 91 GLN A N 1
ATOM 723 C CA . GLN A 1 91 ? 14.68 8.43 -11.289 1 98.5 91 GLN A CA 1
ATOM 724 C C . GLN A 1 91 ? 14.102 7.062 -11.617 1 98.5 91 GLN A C 1
ATOM 726 O O . GLN A 1 91 ? 12.906 6.816 -11.406 1 98.5 91 GLN A O 1
ATOM 731 N N . GLN A 1 92 ? 14.906 6.141 -12.141 1 98.44 92 GLN A N 1
ATOM 732 C CA . GLN A 1 92 ? 14.43 4.793 -12.445 1 98.44 92 GLN A CA 1
ATOM 733 C C . GLN A 1 92 ? 14.031 4.055 -11.172 1 98.44 92 GLN A C 1
ATOM 735 O O . GLN A 1 92 ? 13.016 3.357 -11.141 1 98.44 92 GLN A O 1
ATOM 740 N N . ARG A 1 93 ? 14.836 4.211 -10.133 1 98.25 93 ARG A N 1
ATOM 741 C CA . ARG A 1 93 ? 14.5 3.592 -8.859 1 98.25 93 ARG A CA 1
ATOM 742 C C . ARG A 1 93 ? 13.211 4.168 -8.289 1 98.25 93 ARG A C 1
ATOM 744 O O . ARG A 1 93 ? 12.398 3.443 -7.711 1 98.25 93 ARG A O 1
ATOM 751 N N . ALA A 1 94 ? 13 5.477 -8.438 1 98.81 94 ALA A N 1
ATOM 752 C CA . ALA A 1 94 ? 11.766 6.125 -7.992 1 98.81 94 ALA A CA 1
ATOM 753 C C . ALA A 1 94 ? 10.547 5.543 -8.703 1 98.81 94 ALA A C 1
ATOM 755 O O . ALA A 1 94 ? 9.477 5.43 -8.117 1 98.81 94 ALA A O 1
ATOM 756 N N . ARG A 1 95 ? 10.703 5.156 -9.969 1 98.75 95 ARG A N 1
ATOM 757 C CA . ARG A 1 95 ? 9.609 4.562 -10.719 1 98.75 95 ARG A CA 1
ATOM 758 C C . ARG A 1 95 ? 9.227 3.195 -10.164 1 98.75 95 ARG A C 1
ATOM 760 O O . ARG A 1 95 ? 8.055 2.834 -10.133 1 98.75 95 ARG A O 1
ATOM 767 N N . VAL A 1 96 ? 10.227 2.424 -9.719 1 98.75 96 VAL A N 1
ATOM 768 C CA . VAL A 1 96 ? 9.938 1.149 -9.07 1 98.75 96 VAL A CA 1
ATOM 769 C C . VAL A 1 96 ? 9.156 1.392 -7.781 1 98.75 96 VAL A C 1
ATOM 771 O O . VAL A 1 96 ? 8.109 0.774 -7.555 1 98.75 96 VAL A O 1
ATOM 774 N N . ASN A 1 97 ? 9.688 2.342 -6.992 1 98.81 97 ASN A N 1
ATOM 775 C CA . ASN A 1 97 ? 9.055 2.646 -5.715 1 98.81 97 ASN A CA 1
ATOM 776 C C . ASN A 1 97 ? 7.645 3.193 -5.906 1 98.81 97 ASN A C 1
ATOM 778 O O . ASN A 1 97 ? 6.758 2.939 -5.086 1 98.81 97 ASN A O 1
ATOM 782 N N . GLU A 1 98 ? 7.477 3.986 -6.969 1 98.88 98 GLU A N 1
ATOM 783 C CA . GLU A 1 98 ? 6.152 4.496 -7.305 1 98.88 98 GLU A CA 1
ATOM 784 C C . GLU A 1 98 ? 5.168 3.354 -7.547 1 98.88 98 GLU A C 1
ATOM 786 O O . GLU A 1 98 ? 4.059 3.357 -7.004 1 98.88 98 GLU A O 1
ATOM 791 N N . TYR A 1 99 ? 5.57 2.389 -8.344 1 98.88 99 TYR A N 1
ATOM 792 C CA . TYR A 1 99 ? 4.699 1.25 -8.617 1 98.88 99 TYR A CA 1
ATOM 793 C C . TYR A 1 99 ? 4.441 0.444 -7.352 1 98.88 99 TYR A C 1
ATOM 795 O O . TYR A 1 99 ? 3.311 0.029 -7.09 1 98.88 99 TYR A O 1
ATOM 803 N N . PHE A 1 100 ? 5.586 0.17 -6.547 1 98.88 100 PHE A N 1
ATOM 804 C CA . PHE A 1 100 ? 5.465 -0.566 -5.293 1 98.88 100 PHE A CA 1
ATOM 805 C C . PHE A 1 100 ? 4.438 0.087 -4.375 1 98.88 100 PHE A C 1
ATOM 807 O O . PHE A 1 100 ? 3.66 -0.604 -3.715 1 98.88 100 PHE A O 1
ATOM 814 N N . SER A 1 101 ? 4.461 1.354 -4.348 1 98.81 101 SER A N 1
ATOM 815 C CA . SER A 1 101 ? 3.543 2.088 -3.482 1 98.81 101 SER A CA 1
ATOM 816 C C . SER A 1 101 ? 2.123 2.061 -4.035 1 98.81 101 SER A C 1
ATOM 818 O O . SER A 1 101 ? 1.164 1.847 -3.289 1 98.81 101 SER A O 1
ATOM 820 N N . TRP A 1 102 ? 1.942 2.203 -5.312 1 98.81 102 TRP A N 1
ATOM 821 C CA . TRP A 1 102 ? 0.657 2.357 -5.984 1 98.81 102 TRP A CA 1
ATOM 822 C C . TRP A 1 102 ? -0.141 1.058 -5.938 1 98.81 102 TRP A C 1
ATOM 824 O O . TRP A 1 102 ? -1.35 1.072 -5.695 1 98.81 102 TRP A O 1
ATOM 834 N N . GLN A 1 103 ? 0.502 -0.025 -6.129 1 98.81 103 GLN A N 1
ATOM 835 C CA . GLN A 1 103 ? -0.17 -1.287 -6.418 1 98.81 103 GLN A CA 1
ATOM 836 C C . GLN A 1 103 ? -0.963 -1.778 -5.211 1 98.81 103 GLN A C 1
ATOM 838 O O . GLN A 1 103 ? -1.98 -2.459 -5.363 1 98.81 103 GLN A O 1
ATOM 843 N N . HIS A 1 104 ? -0.622 -1.388 -3.959 1 98.56 104 HIS A N 1
ATOM 844 C CA . HIS A 1 104 ? -1.267 -1.912 -2.76 1 98.56 104 HIS A CA 1
ATOM 845 C C . HIS A 1 104 ? -2.771 -1.665 -2.791 1 98.56 104 HIS A C 1
ATOM 847 O O . HIS A 1 104 ? -3.561 -2.611 -2.736 1 98.56 104 HIS A O 1
ATOM 853 N N . MET A 1 105 ? -3.148 -0.399 -3.045 1 97.56 105 MET A N 1
ATOM 854 C CA . MET A 1 105 ? -4.547 0.007 -2.951 1 97.56 105 MET A CA 1
ATOM 855 C C . MET A 1 105 ? -5.234 -0.085 -4.309 1 97.56 105 MET A C 1
ATOM 857 O O . MET A 1 105 ? -6.398 0.296 -4.449 1 97.56 105 MET A O 1
ATOM 861 N N . ASN A 1 106 ? -4.535 -0.505 -5.34 1 98.12 106 ASN A N 1
ATOM 862 C CA . ASN A 1 106 ? -5.055 -0.563 -6.699 1 98.12 106 ASN A CA 1
ATOM 863 C C . ASN A 1 106 ? -5.004 -1.981 -7.262 1 98.12 106 ASN A C 1
ATOM 865 O O . ASN A 1 106 ? -5.762 -2.852 -6.832 1 98.12 106 ASN A O 1
ATOM 869 N N . LEU A 1 107 ? -3.967 -2.305 -7.992 1 98.69 107 LEU A N 1
ATOM 870 C CA . LEU A 1 107 ? -3.947 -3.578 -8.703 1 98.69 107 LEU A CA 1
ATOM 871 C C . LEU A 1 107 ? -4.055 -4.746 -7.73 1 98.69 107 LEU A C 1
ATOM 873 O O . LEU A 1 107 ? -4.863 -5.656 -7.926 1 98.69 107 LEU A O 1
ATOM 877 N N . ARG A 1 108 ? -3.266 -4.766 -6.637 1 98.56 108 ARG A N 1
ATOM 878 C CA . ARG A 1 108 ? -3.258 -5.84 -5.652 1 98.56 108 ARG A CA 1
ATOM 879 C C . ARG A 1 108 ? -4.617 -5.969 -4.969 1 98.56 108 ARG A C 1
ATOM 881 O O . ARG A 1 108 ? -5.219 -7.043 -4.969 1 98.56 108 ARG A O 1
ATOM 888 N N . ALA A 1 109 ? -5.125 -4.914 -4.398 1 97.44 109 ALA A N 1
ATOM 889 C CA . ALA A 1 109 ? -6.391 -4.953 -3.67 1 97.44 109 ALA A CA 1
ATOM 890 C C . ALA A 1 109 ? -7.547 -5.312 -4.598 1 97.44 109 ALA A C 1
ATOM 892 O O . ALA A 1 109 ? -8.406 -6.117 -4.242 1 97.44 109 ALA A O 1
ATOM 893 N N . HIS A 1 110 ? -7.586 -4.734 -5.777 1 98.25 110 HIS A N 1
ATOM 894 C CA . HIS A 1 110 ? -8.711 -4.895 -6.691 1 98.25 110 HIS A CA 1
ATOM 895 C C . HIS A 1 110 ? -8.766 -6.309 -7.258 1 98.25 110 HIS A C 1
ATOM 897 O O . HIS A 1 110 ? -9.828 -6.934 -7.281 1 98.25 110 HIS A O 1
ATOM 903 N N . CYS A 1 111 ? -7.645 -6.836 -7.688 1 98.62 111 CYS A N 1
ATOM 904 C CA . CYS A 1 111 ? -7.613 -8.195 -8.219 1 98.62 111 CYS A CA 1
ATOM 905 C C . CYS A 1 111 ? -7.887 -9.219 -7.121 1 98.62 111 CYS A C 1
ATOM 907 O O . CYS A 1 111 ? -8.602 -10.195 -7.348 1 98.62 111 CYS A O 1
ATOM 909 N N . SER A 1 112 ? -7.316 -9.016 -5.977 1 97.62 112 SER A N 1
ATOM 910 C CA . SER A 1 112 ? -7.562 -9.914 -4.855 1 97.62 112 SER A CA 1
ATOM 911 C C . SER A 1 112 ? -9.039 -9.938 -4.473 1 97.62 112 SER A C 1
ATOM 913 O O . SER A 1 112 ? -9.586 -10.984 -4.133 1 97.62 112 SER A O 1
ATOM 915 N N . LYS A 1 113 ? -9.719 -8.773 -4.516 1 96.88 113 LYS A N 1
ATOM 916 C CA . LYS A 1 113 ? -11.133 -8.688 -4.16 1 96.88 113 LYS A CA 1
ATOM 917 C C . LYS A 1 113 ? -11.984 -9.539 -5.094 1 96.88 113 LYS A C 1
ATOM 919 O O . LYS A 1 113 ? -12.867 -10.273 -4.641 1 96.88 113 LYS A O 1
ATOM 924 N N . VAL A 1 114 ? -11.734 -9.422 -6.371 1 97.44 114 VAL A N 1
ATOM 925 C CA . VAL A 1 114 ? -12.484 -10.219 -7.332 1 97.44 114 VAL A CA 1
ATOM 926 C C . VAL A 1 114 ? -12.25 -11.703 -7.066 1 97.44 114 VAL A C 1
ATOM 928 O O . VAL A 1 114 ? -13.195 -12.492 -7.039 1 97.44 114 VAL A O 1
ATOM 931 N N . PHE A 1 115 ? -11.031 -12.125 -6.816 1 97 115 PHE A N 1
ATOM 932 C CA . PHE A 1 115 ? -10.695 -13.516 -6.523 1 97 115 PHE A CA 1
ATOM 933 C C . PHE A 1 115 ? -11.43 -13.992 -5.277 1 97 115 PHE A C 1
ATOM 935 O O . PHE A 1 115 ? -12.055 -15.062 -5.289 1 97 115 PHE A O 1
ATOM 942 N N . LEU A 1 116 ? -11.375 -13.273 -4.207 1 95.19 116 LEU A N 1
ATOM 943 C CA . LEU A 1 116 ? -11.945 -13.672 -2.924 1 95.19 116 LEU A CA 1
ATOM 944 C C . LEU A 1 116 ? -13.469 -13.734 -3.002 1 95.19 116 LEU A C 1
ATOM 946 O O . LEU A 1 116 ? -14.086 -14.641 -2.445 1 95.19 116 LEU A O 1
ATOM 950 N N . LEU A 1 117 ? -14.07 -12.695 -3.672 1 96.12 117 LEU A N 1
ATOM 951 C CA . LEU A 1 117 ? -15.516 -12.727 -3.865 1 96.12 117 LEU A CA 1
ATOM 952 C C . LEU A 1 117 ? -15.945 -14.008 -4.574 1 96.12 117 LEU A C 1
ATOM 954 O O . LEU A 1 117 ? -16.812 -14.734 -4.09 1 96.12 117 LEU A O 1
ATOM 958 N N . ARG A 1 118 ? -15.219 -14.312 -5.609 1 94.88 118 ARG A N 1
ATOM 959 C CA . ARG A 1 118 ? -15.594 -15.453 -6.438 1 94.88 118 ARG A CA 1
ATOM 960 C C . ARG A 1 118 ? -15.289 -16.766 -5.727 1 94.88 118 ARG A C 1
ATOM 962 O O . ARG A 1 118 ? -16.047 -17.734 -5.828 1 94.88 118 ARG A O 1
ATOM 969 N N . ALA A 1 119 ? -14.266 -16.797 -4.984 1 93.5 119 ALA A N 1
ATOM 970 C CA . ALA A 1 119 ? -13.805 -18.047 -4.383 1 93.5 119 ALA A CA 1
ATOM 971 C C . ALA A 1 119 ? -14.531 -18.328 -3.072 1 93.5 119 ALA A C 1
ATOM 973 O O . ALA A 1 119 ? -14.844 -19.484 -2.764 1 93.5 119 ALA A O 1
ATOM 974 N N . LEU A 1 120 ? -14.844 -17.297 -2.295 1 92.81 120 LEU A N 1
ATOM 975 C CA . LEU A 1 120 ? -15.141 -17.562 -0.893 1 92.81 120 LEU A CA 1
ATOM 976 C C . LEU A 1 120 ? -16.5 -17 -0.508 1 92.81 120 LEU A C 1
ATOM 978 O O . LEU A 1 120 ? -17.094 -17.406 0.495 1 92.81 120 LEU A O 1
ATOM 982 N N . TYR A 1 121 ? -17.031 -16.016 -1.201 1 94.44 121 TYR A N 1
ATOM 983 C CA . TYR A 1 121 ? -18.188 -15.258 -0.735 1 94.44 121 TYR A CA 1
ATOM 984 C C . TYR A 1 121 ? -19.359 -16.188 -0.429 1 94.44 121 TYR A C 1
ATOM 986 O O . TYR A 1 121 ? -19.969 -16.109 0.639 1 94.44 121 TYR A O 1
ATOM 994 N N . GLN A 1 122 ? -19.656 -17.047 -1.347 1 91.69 122 GLN A N 1
ATOM 995 C CA . GLN A 1 122 ? -20.828 -17.906 -1.206 1 91.69 122 GLN A CA 1
ATOM 996 C C . GLN A 1 122 ? -20.703 -18.812 0.023 1 91.69 122 GLN A C 1
ATOM 998 O O . GLN A 1 122 ? -21.656 -18.984 0.77 1 91.69 122 GLN A O 1
ATOM 1003 N N . ILE A 1 123 ? -19.547 -19.344 0.265 1 89.69 123 ILE A N 1
ATOM 1004 C CA . ILE A 1 123 ? -19.391 -20.328 1.336 1 89.69 123 ILE A CA 1
ATOM 1005 C C . ILE A 1 123 ? -19.281 -19.609 2.68 1 89.69 123 ILE A C 1
ATOM 1007 O O . ILE A 1 123 ? -19.703 -20.141 3.711 1 89.69 123 ILE A O 1
ATOM 1011 N N . VAL A 1 124 ? -18.812 -18.406 2.658 1 92.31 124 VAL A N 1
ATOM 1012 C CA . VAL A 1 124 ? -18.562 -17.672 3.895 1 92.31 124 VAL A CA 1
ATOM 1013 C C . VAL A 1 124 ? -19.812 -16.906 4.305 1 92.31 124 VAL A C 1
ATOM 1015 O O . VAL A 1 124 ? -20.156 -16.875 5.488 1 92.31 124 VAL A O 1
ATOM 1018 N N . MET A 1 125 ? -20.5 -16.344 3.346 1 92.81 125 MET A N 1
ATOM 1019 C CA . MET A 1 125 ? -21.656 -15.508 3.629 1 92.81 125 MET A CA 1
ATOM 1020 C C . MET A 1 125 ? -22.953 -16.297 3.49 1 92.81 125 MET A C 1
ATOM 1022 O O . MET A 1 125 ? -24.016 -15.828 3.877 1 92.81 125 MET A O 1
ATOM 1026 N N . ASP A 1 126 ? -22.875 -17.453 2.973 1 91.69 126 ASP A N 1
ATOM 1027 C CA . ASP A 1 126 ? -24.031 -18.328 2.768 1 91.69 126 ASP A CA 1
ATOM 1028 C C . ASP A 1 126 ? -25.094 -17.641 1.933 1 91.69 126 ASP A C 1
ATOM 1030 O O . ASP A 1 126 ? -26.281 -17.688 2.264 1 91.69 126 ASP A O 1
ATOM 1034 N N . SER A 1 127 ? -24.672 -16.875 1.002 1 94.5 127 SER A N 1
ATOM 1035 C CA . SER A 1 127 ? -25.547 -16.156 0.075 1 94.5 127 SER A CA 1
ATOM 1036 C C . SER A 1 127 ? -24.844 -15.891 -1.251 1 94.5 127 SER A C 1
ATOM 1038 O O . SER A 1 127 ? -23.625 -16 -1.348 1 94.5 127 SER A O 1
ATOM 1040 N N . GLU A 1 128 ? -25.641 -15.578 -2.217 1 95.12 128 GLU A N 1
ATOM 1041 C CA . GLU A 1 128 ? -25.078 -15.211 -3.512 1 95.12 128 GLU A CA 1
ATOM 1042 C C . GLU A 1 128 ? -24.406 -13.844 -3.451 1 95.12 128 GLU A C 1
ATOM 1044 O O . GLU A 1 128 ? -24.797 -12.984 -2.656 1 95.12 128 GLU A O 1
ATOM 1049 N N . ILE A 1 129 ? -23.391 -13.688 -4.266 1 95 129 ILE A N 1
ATOM 1050 C CA . ILE A 1 129 ? -22.75 -12.375 -4.359 1 95 129 ILE A CA 1
ATOM 1051 C C . ILE A 1 129 ? -23.734 -11.367 -4.945 1 95 129 ILE A C 1
ATOM 1053 O O . ILE A 1 129 ? -24.266 -11.57 -6.039 1 95 129 ILE A O 1
ATOM 1057 N N . PRO A 1 130 ? -23.953 -10.312 -4.227 1 94.5 130 PRO A N 1
ATOM 1058 C CA . PRO A 1 130 ? -24.766 -9.281 -4.879 1 94.5 130 PRO A CA 1
ATOM 1059 C C . PRO A 1 130 ? -24.141 -8.781 -6.184 1 94.5 130 PRO A C 1
ATOM 1061 O O . PRO A 1 130 ? -22.938 -8.531 -6.246 1 94.5 130 PRO A O 1
ATOM 1064 N N . LYS A 1 131 ? -25 -8.641 -7.176 1 95.81 131 LYS A N 1
ATOM 1065 C CA . LYS A 1 131 ? -24.531 -8.242 -8.5 1 95.81 131 LYS A CA 1
ATOM 1066 C C . LYS A 1 131 ? -23.781 -6.922 -8.445 1 95.81 131 LYS A C 1
ATOM 1068 O O . LYS A 1 131 ? -22.719 -6.781 -9.07 1 95.81 131 LYS A O 1
ATOM 1073 N N . GLU A 1 132 ? -24.266 -6.004 -7.711 1 94.12 132 GLU A N 1
ATOM 1074 C CA . GLU A 1 132 ? -23.641 -4.684 -7.605 1 94.12 132 GLU A CA 1
ATOM 1075 C C . GLU A 1 132 ? -22.25 -4.773 -6.992 1 94.12 132 GLU A C 1
ATOM 1077 O O . GLU A 1 132 ? -21.344 -4.035 -7.391 1 94.12 132 GLU A O 1
ATOM 1082 N N . THR A 1 133 ? -22.125 -5.699 -6.07 1 94.12 133 THR A N 1
ATOM 1083 C CA . THR A 1 133 ? -20.844 -5.906 -5.414 1 94.12 133 THR A CA 1
ATOM 1084 C C . THR A 1 133 ? -19.797 -6.418 -6.406 1 94.12 133 THR A C 1
ATOM 1086 O O . THR A 1 133 ? -18.688 -5.887 -6.48 1 94.12 133 THR A O 1
ATOM 1089 N N . MET A 1 134 ? -20.172 -7.363 -7.16 1 96.12 134 MET A N 1
ATOM 1090 C CA . MET A 1 134 ? -19.266 -7.934 -8.148 1 96.12 134 MET A CA 1
ATOM 1091 C C . MET A 1 134 ? -18.969 -6.93 -9.258 1 96.12 134 MET A C 1
ATOM 1093 O O . MET A 1 134 ? -17.828 -6.793 -9.688 1 96.12 134 MET A O 1
ATOM 1097 N N . ASP A 1 135 ? -19.984 -6.203 -9.703 1 96.56 135 ASP A N 1
ATOM 1098 C CA . ASP A 1 135 ? -19.797 -5.203 -10.758 1 96.56 135 ASP A CA 1
ATOM 1099 C C . ASP A 1 135 ? -18.812 -4.129 -10.328 1 96.56 135 ASP A C 1
ATOM 1101 O O . ASP A 1 135 ? -17.938 -3.732 -11.109 1 96.56 135 ASP A O 1
ATOM 1105 N N . PHE A 1 136 ? -18.969 -3.764 -9.141 1 95.06 136 PHE A N 1
ATOM 1106 C CA . PHE A 1 136 ? -18.078 -2.734 -8.609 1 95.06 136 PHE A CA 1
ATOM 1107 C C . PHE A 1 136 ? -16.656 -3.246 -8.516 1 95.06 136 PHE A C 1
ATOM 1109 O O . PHE A 1 136 ? -15.703 -2.535 -8.867 1 95.06 136 PHE A O 1
ATOM 1116 N N . ALA A 1 137 ? -16.5 -4.434 -8.023 1 96.94 137 ALA A N 1
ATOM 1117 C CA . ALA A 1 137 ? -15.172 -5.035 -7.902 1 96.94 137 ALA A CA 1
ATOM 1118 C C . ALA A 1 137 ? -14.492 -5.156 -9.266 1 96.94 137 ALA A C 1
ATOM 1120 O O . ALA A 1 137 ? -13.32 -4.824 -9.414 1 96.94 137 ALA A O 1
ATOM 1121 N N . VAL A 1 138 ? -15.227 -5.566 -10.227 1 97.94 138 VAL A N 1
ATOM 1122 C CA . VAL A 1 138 ? -14.695 -5.758 -11.57 1 97.94 138 VAL A CA 1
ATOM 1123 C C . VAL A 1 138 ? -14.344 -4.406 -12.18 1 97.94 138 VAL A C 1
ATOM 1125 O O . VAL A 1 138 ? -13.32 -4.27 -12.859 1 97.94 138 VAL A O 1
ATOM 1128 N N . GLU A 1 139 ? -15.164 -3.441 -11.969 1 97.25 139 GLU A N 1
ATOM 1129 C CA . GLU A 1 139 ? -14.875 -2.096 -12.461 1 97.25 139 GLU A CA 1
ATOM 1130 C C . GLU A 1 139 ? -13.57 -1.562 -11.883 1 97.25 139 GLU A C 1
ATOM 1132 O O . GLU A 1 139 ? -12.797 -0.906 -12.578 1 97.25 139 GLU A O 1
ATOM 1137 N N . ASN A 1 140 ? -13.352 -1.799 -10.625 1 97.19 140 ASN A N 1
ATOM 1138 C CA . ASN A 1 140 ? -12.109 -1.38 -9.992 1 97.19 140 ASN A CA 1
ATOM 1139 C C . ASN A 1 140 ? -10.898 -2.066 -10.617 1 97.19 140 ASN A C 1
ATOM 1141 O O . ASN A 1 140 ? -9.852 -1.44 -10.805 1 97.19 140 ASN A O 1
ATOM 1145 N N . VAL A 1 141 ? -11.023 -3.35 -10.922 1 98.56 141 VAL A N 1
ATOM 1146 C CA . VAL A 1 141 ? -9.953 -4.066 -11.609 1 98.56 141 VAL A CA 1
ATOM 1147 C C . VAL A 1 141 ? -9.672 -3.406 -12.953 1 98.56 141 VAL A C 1
ATOM 1149 O O . VAL A 1 141 ? -8.516 -3.156 -13.305 1 98.56 141 VAL A O 1
ATOM 1152 N N . LYS A 1 142 ? -10.711 -3.086 -13.68 1 98.38 142 LYS A N 1
ATOM 1153 C CA . LYS A 1 142 ? -10.555 -2.461 -14.992 1 98.38 142 LYS A CA 1
ATOM 1154 C C . LYS A 1 142 ? -9.836 -1.12 -14.883 1 98.38 142 LYS A C 1
ATOM 1156 O O . LYS A 1 142 ? -8.953 -0.817 -15.68 1 98.38 142 LYS A O 1
ATOM 1161 N N . GLN A 1 143 ? -10.18 -0.363 -13.914 1 97.56 143 GLN A N 1
ATOM 1162 C CA . GLN A 1 143 ? -9.539 0.932 -13.703 1 97.56 143 GLN A CA 1
ATOM 1163 C C . GLN A 1 143 ? -8.047 0.769 -13.414 1 97.56 143 GLN A C 1
ATOM 1165 O O . GLN A 1 143 ? -7.223 1.52 -13.938 1 97.56 143 GLN A O 1
ATOM 1170 N N . SER A 1 144 ? -7.723 -0.195 -12.562 1 98.62 144 SER A N 1
ATOM 1171 C CA . SER A 1 144 ? -6.324 -0.441 -12.234 1 98.62 144 SER A CA 1
ATOM 1172 C C . SER A 1 144 ? -5.543 -0.909 -13.453 1 98.62 144 SER A C 1
ATOM 1174 O O . SER A 1 144 ? -4.391 -0.511 -13.656 1 98.62 144 SER A O 1
ATOM 1176 N N . LEU A 1 145 ? -6.152 -1.751 -14.25 1 98.81 145 LEU A N 1
ATOM 1177 C CA . LEU A 1 145 ? -5.496 -2.232 -15.461 1 98.81 145 LEU A CA 1
ATOM 1178 C C . LEU A 1 145 ? -5.301 -1.098 -16.453 1 98.81 145 LEU A C 1
ATOM 1180 O O . LEU A 1 145 ? -4.277 -1.037 -17.141 1 98.81 145 LEU A O 1
ATOM 1184 N N . ASN A 1 146 ? -6.289 -0.206 -16.562 1 98.62 146 ASN A N 1
ATOM 1185 C CA . ASN A 1 146 ? -6.133 0.977 -17.406 1 98.62 146 ASN A CA 1
ATOM 1186 C C . ASN A 1 146 ? -4.926 1.811 -16.969 1 98.62 146 ASN A C 1
ATOM 1188 O O . ASN A 1 146 ? -4.141 2.25 -17.812 1 98.62 146 ASN A O 1
ATOM 1192 N N . LEU A 1 147 ? -4.797 2.004 -15.703 1 98.44 147 LEU A N 1
ATOM 1193 C CA . LEU A 1 147 ? -3.689 2.811 -15.203 1 98.44 147 LEU A CA 1
ATOM 1194 C C . LEU A 1 147 ? -2.361 2.092 -15.406 1 98.44 147 LEU A C 1
ATOM 1196 O O . LEU A 1 147 ? -1.342 2.73 -15.688 1 98.44 147 LEU A O 1
ATOM 1200 N N . LEU A 1 148 ? -2.354 0.767 -15.234 1 98.75 148 LEU A N 1
ATOM 1201 C CA . LEU A 1 148 ? -1.139 0.018 -15.531 1 98.75 148 LEU A CA 1
ATOM 1202 C C . LEU A 1 148 ? -0.692 0.259 -16.969 1 98.75 148 LEU A C 1
ATOM 1204 O O . LEU A 1 148 ? 0.491 0.496 -17.234 1 98.75 148 LEU A O 1
ATOM 1208 N N . GLU A 1 149 ? -1.623 0.24 -17.875 1 98.44 149 GLU A N 1
ATOM 1209 C CA . GLU A 1 149 ? -1.314 0.417 -19.297 1 98.44 149 GLU A CA 1
ATOM 1210 C C . GLU A 1 149 ? -0.928 1.861 -19.594 1 98.44 149 GLU A C 1
ATOM 1212 O O . GLU A 1 149 ? 0.062 2.113 -20.297 1 98.44 149 GLU A O 1
ATOM 1217 N N . GLU A 1 150 ? -1.679 2.791 -19.031 1 97.75 150 GLU A N 1
ATOM 1218 C CA . GLU A 1 150 ? -1.594 4.176 -19.5 1 97.75 150 GLU A CA 1
ATOM 1219 C C . GLU A 1 150 ? -0.536 4.949 -18.719 1 97.75 150 GLU A C 1
ATOM 1221 O O . GLU A 1 150 ? 0.11 5.848 -19.25 1 97.75 150 GLU A O 1
ATOM 1226 N N . LYS A 1 151 ? -0.391 4.617 -17.531 1 98.12 151 LYS A N 1
ATOM 1227 C CA . LYS A 1 151 ? 0.547 5.363 -16.688 1 98.12 151 LYS A CA 1
ATOM 1228 C C . LYS A 1 151 ? 1.896 4.656 -16.609 1 98.12 151 LYS A C 1
ATOM 1230 O O . LYS A 1 151 ? 2.941 5.273 -16.828 1 98.12 151 LYS A O 1
ATOM 1235 N N . PHE A 1 152 ? 1.906 3.381 -16.391 1 98.5 152 PHE A N 1
ATOM 1236 C CA . PHE A 1 152 ? 3.146 2.697 -16.047 1 98.5 152 PHE A CA 1
ATOM 1237 C C . PHE A 1 152 ? 3.797 2.096 -17.281 1 98.5 152 PHE A C 1
ATOM 1239 O O . PHE A 1 152 ? 4.984 2.316 -17.531 1 98.5 152 PHE A O 1
ATOM 1246 N N . LEU A 1 153 ? 3.061 1.348 -18.062 1 98.5 153 LEU A N 1
ATOM 1247 C CA . LEU A 1 153 ? 3.633 0.685 -19.234 1 98.5 153 LEU A CA 1
ATOM 1248 C C . LEU A 1 153 ? 3.789 1.664 -20.391 1 98.5 153 LEU A C 1
ATOM 1250 O O . LEU A 1 153 ? 4.883 1.805 -20.938 1 98.5 153 LEU A O 1
ATOM 1254 N N . GLN A 1 154 ? 2.664 2.361 -20.625 1 97.25 154 GLN A N 1
ATOM 1255 C CA . GLN A 1 154 ? 2.652 3.223 -21.797 1 97.25 154 GLN A CA 1
ATOM 1256 C C . GLN A 1 154 ? 3.059 2.447 -23.047 1 97.25 154 GLN A C 1
ATOM 1258 O O . GLN A 1 154 ? 2.445 1.432 -23.375 1 97.25 154 GLN A O 1
ATOM 1263 N N . SER A 1 155 ? 4.086 2.9 -23.797 1 97.19 155 SER A N 1
ATOM 1264 C CA . SER A 1 155 ? 4.504 2.193 -25 1 97.19 155 SER A CA 1
ATOM 1265 C C . SER A 1 155 ? 5.742 1.339 -24.734 1 97.19 155 SER A C 1
ATOM 1267 O O . SER A 1 155 ? 6.359 0.826 -25.672 1 97.19 155 SER A O 1
ATOM 1269 N N . LYS A 1 156 ? 6.137 1.118 -23.547 1 98.25 156 LYS A N 1
ATOM 1270 C CA . LYS A 1 156 ? 7.352 0.398 -23.172 1 98.25 156 LYS A CA 1
ATOM 1271 C C . LYS A 1 156 ? 7.098 -1.104 -23.094 1 98.25 156 LYS A C 1
ATOM 1273 O O . LYS A 1 156 ? 6.02 -1.535 -22.672 1 98.25 156 LYS A O 1
ATOM 1278 N N . PRO A 1 157 ? 8.086 -1.913 -23.344 1 98.69 157 PRO A N 1
ATOM 1279 C CA . PRO A 1 157 ? 7.949 -3.365 -23.203 1 98.69 157 PRO A CA 1
ATOM 1280 C C . PRO A 1 157 ? 7.727 -3.799 -21.766 1 98.69 157 PRO A C 1
ATOM 1282 O O . PRO A 1 157 ? 7.07 -4.816 -21.516 1 98.69 157 PRO A O 1
ATOM 1285 N N . PHE A 1 158 ? 8.32 -3.121 -20.844 1 98.94 158 PHE A N 1
ATOM 1286 C CA . PHE A 1 158 ? 8.18 -3.391 -19.422 1 98.94 158 PHE A CA 1
ATOM 1287 C C . PHE A 1 158 ? 7.883 -2.107 -18.656 1 98.94 158 PHE A C 1
ATOM 1289 O O . PHE A 1 158 ? 7.918 -1.016 -19.219 1 98.94 158 PHE A O 1
ATOM 1296 N N . ILE A 1 159 ? 7.59 -2.176 -17.391 1 98.75 159 ILE A N 1
ATOM 1297 C CA . ILE A 1 159 ? 7.129 -1.051 -16.578 1 98.75 159 ILE A CA 1
ATOM 1298 C C . ILE A 1 159 ? 8.188 0.045 -16.578 1 98.75 159 ILE A C 1
ATOM 1300 O O . ILE A 1 159 ? 7.875 1.229 -16.703 1 98.75 159 ILE A O 1
ATOM 1304 N N . LEU A 1 160 ? 9.453 -0.304 -16.484 1 98.19 160 LEU A N 1
ATOM 1305 C CA . LEU A 1 160 ? 10.492 0.709 -16.359 1 98.19 160 LEU A CA 1
ATOM 1306 C C . LEU A 1 160 ? 11.062 1.057 -17.734 1 98.19 160 LEU A C 1
ATOM 1308 O O . LEU A 1 160 ? 11.797 2.039 -17.875 1 98.19 160 LEU A O 1
ATOM 1312 N N . GLY A 1 161 ? 10.852 0.202 -18.719 1 97.88 161 GLY A N 1
ATOM 1313 C CA . GLY A 1 161 ? 11.453 0.446 -20.031 1 97.88 161 GLY A CA 1
ATOM 1314 C C . GLY A 1 161 ? 11.672 -0.823 -20.828 1 97.88 161 GLY A C 1
ATOM 1315 O O . GLY A 1 161 ? 10.758 -1.632 -20.984 1 97.88 161 GLY A O 1
ATOM 1316 N N . ASP A 1 162 ? 12.891 -0.982 -21.266 1 98.12 162 ASP A N 1
ATOM 1317 C CA . ASP A 1 162 ? 13.172 -2.014 -22.25 1 98.12 162 ASP A CA 1
ATOM 1318 C C . ASP A 1 162 ? 13.555 -3.332 -21.578 1 98.12 162 ASP A C 1
ATOM 1320 O O . ASP A 1 162 ? 13.633 -4.371 -22.25 1 98.12 162 ASP A O 1
ATOM 1324 N N . LYS A 1 163 ? 13.789 -3.293 -20.328 1 98.44 163 LYS A N 1
ATOM 1325 C CA . LYS A 1 163 ? 14.164 -4.5 -19.609 1 98.44 163 LYS A CA 1
ATOM 1326 C C . LYS A 1 163 ? 13.211 -4.758 -18.438 1 98.44 163 LYS A C 1
ATOM 1328 O O . LYS A 1 163 ? 12.664 -3.816 -17.859 1 98.44 163 LYS A O 1
ATOM 1333 N N . ILE A 1 164 ? 13.07 -6.051 -18.094 1 98.81 164 ILE A N 1
ATOM 1334 C CA . ILE A 1 164 ? 12.219 -6.445 -16.984 1 98.81 164 ILE A CA 1
ATOM 1335 C C . ILE A 1 164 ? 12.766 -5.867 -15.688 1 98.81 164 ILE A C 1
ATOM 1337 O O . ILE A 1 164 ? 13.984 -5.758 -15.508 1 98.81 164 ILE A O 1
ATOM 1341 N N . SER A 1 165 ? 11.922 -5.461 -14.797 1 98.81 165 SER A N 1
ATOM 1342 C CA . SER A 1 165 ? 12.258 -5.07 -13.438 1 98.81 165 SER A CA 1
ATOM 1343 C C . SER A 1 165 ? 11.406 -5.82 -12.422 1 98.81 165 SER A C 1
ATOM 1345 O O . SER A 1 165 ? 10.484 -6.547 -12.789 1 98.81 165 SER A O 1
ATOM 1347 N N . VAL A 1 166 ? 11.719 -5.652 -11.148 1 98.81 166 VAL A N 1
ATOM 1348 C CA . VAL A 1 166 ? 10.969 -6.297 -10.07 1 98.81 166 VAL A CA 1
ATOM 1349 C C . VAL A 1 166 ? 9.523 -5.801 -10.07 1 98.81 166 VAL A C 1
ATOM 1351 O O . VAL A 1 166 ? 8.617 -6.516 -9.648 1 98.81 166 VAL A O 1
ATOM 1354 N N . ALA A 1 167 ? 9.242 -4.57 -10.547 1 98.94 167 ALA A N 1
ATOM 1355 C CA . ALA A 1 167 ? 7.883 -4.047 -10.641 1 98.94 167 ALA A CA 1
ATOM 1356 C C . ALA A 1 167 ? 7.016 -4.926 -11.539 1 98.94 167 ALA A C 1
ATOM 1358 O O . ALA A 1 167 ? 5.828 -5.121 -11.266 1 98.94 167 ALA A O 1
ATOM 1359 N N . ASP A 1 168 ? 7.594 -5.477 -12.617 1 98.94 168 ASP A N 1
ATOM 1360 C CA . ASP A 1 168 ? 6.863 -6.363 -13.516 1 98.94 168 ASP A CA 1
ATOM 1361 C C . ASP A 1 168 ? 6.461 -7.656 -12.812 1 98.94 168 ASP A C 1
ATOM 1363 O O . ASP A 1 168 ? 5.379 -8.188 -13.055 1 98.94 168 ASP A O 1
ATOM 1367 N N . VAL A 1 169 ? 7.344 -8.141 -11.945 1 98.94 169 VAL A N 1
ATOM 1368 C CA . VAL A 1 169 ? 7.086 -9.375 -11.211 1 98.94 169 VAL A CA 1
ATOM 1369 C C . VAL A 1 169 ? 5.91 -9.172 -10.258 1 98.94 169 VAL A C 1
ATOM 1371 O O . VAL A 1 169 ? 5.008 -10.008 -10.188 1 98.94 169 VAL A O 1
ATOM 1374 N N . VAL A 1 170 ? 5.906 -8.047 -9.578 1 98.94 170 VAL A N 1
ATOM 1375 C CA . VAL A 1 170 ? 4.832 -7.723 -8.641 1 98.94 170 VAL A CA 1
ATOM 1376 C C . VAL A 1 170 ? 3.521 -7.543 -9.406 1 98.94 170 VAL A C 1
ATOM 1378 O O . VAL A 1 170 ? 2.473 -8.031 -8.977 1 98.94 170 VAL A O 1
ATOM 1381 N N . ALA A 1 171 ? 3.578 -6.902 -10.539 1 98.94 171 ALA A N 1
ATOM 1382 C CA . ALA A 1 171 ? 2.379 -6.617 -11.32 1 98.94 171 ALA A CA 1
ATOM 1383 C C . ALA A 1 171 ? 1.764 -7.902 -11.867 1 98.94 171 ALA A C 1
ATOM 1385 O O . ALA A 1 171 ? 0.548 -8.094 -11.797 1 98.94 171 ALA A O 1
ATOM 1386 N N . ILE A 1 172 ? 2.572 -8.797 -12.398 1 98.94 172 ILE A N 1
ATOM 1387 C CA . ILE A 1 172 ? 2.064 -9.945 -13.141 1 98.94 172 ILE A CA 1
ATOM 1388 C C . ILE A 1 172 ? 1.332 -10.891 -12.188 1 98.94 172 ILE A C 1
ATOM 1390 O O . ILE A 1 172 ? 0.269 -11.414 -12.523 1 98.94 172 ILE A O 1
ATOM 1394 N N . VAL A 1 173 ? 1.853 -11.086 -10.984 1 98.88 173 VAL A N 1
ATOM 1395 C CA . VAL A 1 173 ? 1.219 -12.023 -10.07 1 98.88 173 VAL A CA 1
ATOM 1396 C C . VAL A 1 173 ? -0.137 -11.477 -9.625 1 98.88 173 VAL A C 1
ATOM 1398 O O . VAL A 1 173 ? -1.067 -12.242 -9.367 1 98.88 173 VAL A O 1
ATOM 1401 N N . GLU A 1 174 ? -0.278 -10.156 -9.547 1 98.75 174 GLU A N 1
ATOM 1402 C CA . GLU A 1 174 ? -1.541 -9.547 -9.141 1 98.75 174 GLU A CA 1
ATOM 1403 C C . GLU A 1 174 ? -2.623 -9.766 -10.195 1 98.75 174 GLU A C 1
ATOM 1405 O O . GLU A 1 174 ? -3.758 -10.117 -9.859 1 98.75 174 GLU A O 1
ATOM 1410 N N . ILE A 1 175 ? -2.26 -9.57 -11.453 1 98.75 175 ILE A N 1
ATOM 1411 C CA . ILE A 1 175 ? -3.229 -9.734 -12.531 1 98.75 175 ILE A CA 1
ATOM 1412 C C . ILE A 1 175 ? -3.604 -11.203 -12.672 1 98.75 175 ILE A C 1
ATOM 1414 O O . ILE A 1 175 ? -4.738 -11.531 -13.039 1 98.75 175 ILE A O 1
ATOM 1418 N N . MET A 1 176 ? -2.697 -12.117 -12.328 1 98.5 176 MET A N 1
ATOM 1419 C CA . MET A 1 176 ? -2.926 -13.555 -12.453 1 98.5 176 MET A CA 1
ATOM 1420 C C . MET A 1 176 ? -3.885 -14.047 -11.375 1 98.5 176 MET A C 1
ATOM 1422 O O . MET A 1 176 ? -4.5 -15.102 -11.516 1 98.5 176 MET A O 1
ATOM 1426 N N . GLN A 1 177 ? -4.051 -13.312 -10.32 1 98.12 177 GLN A N 1
ATOM 1427 C CA . GLN A 1 177 ? -4.75 -13.797 -9.133 1 98.12 177 GLN A CA 1
ATOM 1428 C C . GLN A 1 177 ? -6.188 -14.188 -9.461 1 98.12 177 GLN A C 1
ATOM 1430 O O . GLN A 1 177 ? -6.621 -15.297 -9.164 1 98.12 177 GLN A O 1
ATOM 1435 N N . PRO A 1 178 ? -6.965 -13.352 -10.125 1 97.19 178 PRO A N 1
ATOM 1436 C CA . PRO A 1 178 ? -8.359 -13.719 -10.367 1 97.19 178 PRO A CA 1
ATOM 1437 C C . PRO A 1 178 ? -8.5 -14.867 -11.359 1 97.19 178 PRO A C 1
ATOM 1439 O O . PRO A 1 178 ? -9.578 -15.461 -11.484 1 97.19 178 PRO A O 1
ATOM 1442 N N . PHE A 1 179 ? -7.438 -15.281 -12.031 1 94.94 179 PHE A N 1
ATOM 1443 C CA . PHE A 1 179 ? -7.461 -16.422 -12.938 1 94.94 179 PHE A CA 1
ATOM 1444 C C . PHE A 1 179 ? -7.773 -17.703 -12.172 1 94.94 179 PHE A C 1
ATOM 1446 O O . PHE A 1 179 ? -8.359 -18.641 -12.734 1 94.94 179 PHE A O 1
ATOM 1453 N N . GLY A 1 180 ? -7.359 -17.703 -10.945 1 93.94 180 GLY A N 1
ATOM 1454 C CA . GLY A 1 180 ? -7.621 -18.859 -10.125 1 93.94 180 GLY A CA 1
ATOM 1455 C C . GLY A 1 180 ? -9.094 -19.203 -10.016 1 93.94 180 GLY A C 1
ATOM 1456 O O . GLY A 1 180 ? -9.453 -20.328 -9.664 1 93.94 180 GLY A O 1
ATOM 1457 N N . THR A 1 181 ? -9.93 -18.203 -10.352 1 94.25 181 THR A N 1
ATOM 1458 C CA . THR A 1 181 ? -11.367 -18.422 -10.273 1 94.25 181 THR A CA 1
ATOM 1459 C C . THR A 1 181 ? -12.008 -18.281 -11.656 1 94.25 181 THR A C 1
ATOM 1461 O O . THR A 1 181 ? -13.227 -18.094 -11.758 1 94.25 181 THR A O 1
ATOM 1464 N N . GLY A 1 182 ? -11.148 -18.141 -12.672 1 93.19 182 GLY A N 1
ATOM 1465 C CA . GLY A 1 182 ? -11.633 -18.125 -14.039 1 93.19 182 GLY A CA 1
ATOM 1466 C C . GLY A 1 182 ? -11.852 -16.734 -14.586 1 93.19 182 GLY A C 1
ATOM 1467 O O . GLY A 1 182 ? -12.344 -16.562 -15.703 1 93.19 182 GLY A O 1
ATOM 1468 N N . PHE A 1 183 ? -11.57 -15.75 -13.828 1 95 183 PHE A N 1
ATOM 1469 C CA . PHE A 1 183 ? -11.672 -14.375 -14.305 1 95 183 PHE A CA 1
ATOM 1470 C C . PHE A 1 183 ? -10.398 -13.961 -15.039 1 95 183 PHE A C 1
ATOM 1472 O O . PHE A 1 183 ? -9.32 -13.922 -14.438 1 95 183 PHE A O 1
ATOM 1479 N N . ASP A 1 184 ? -10.523 -13.617 -16.266 1 96.62 184 ASP A N 1
ATOM 1480 C CA . ASP A 1 184 ? -9.367 -13.281 -17.078 1 96.62 184 ASP A CA 1
ATOM 1481 C C . ASP A 1 184 ? -9.188 -11.766 -17.188 1 96.62 184 ASP A C 1
ATOM 1483 O O . ASP A 1 184 ? -9.836 -11.109 -18 1 96.62 184 ASP A O 1
ATOM 1487 N N . GLY A 1 185 ? -8.25 -11.227 -16.484 1 95.44 185 GLY A N 1
ATOM 1488 C CA . GLY A 1 185 ? -7.988 -9.797 -16.469 1 95.44 185 GLY A CA 1
ATOM 1489 C C . GLY A 1 185 ? -7.34 -9.297 -17.75 1 95.44 185 GLY A C 1
ATOM 1490 O O . GLY A 1 185 ? -7.297 -8.094 -18 1 95.44 185 GLY A O 1
ATOM 1491 N N . PHE A 1 186 ? -6.875 -10.125 -18.609 1 97.62 186 PHE A N 1
ATOM 1492 C CA . PHE A 1 186 ? -6.184 -9.75 -19.828 1 97.62 186 PHE A CA 1
ATOM 1493 C C . PHE A 1 186 ? -7.16 -9.648 -21 1 97.62 186 PHE A C 1
ATOM 1495 O O . PHE A 1 186 ? -6.816 -9.125 -22.062 1 97.62 186 PHE A O 1
ATOM 1502 N N . GLU A 1 187 ? -8.32 -10.141 -20.812 1 96.69 187 GLU A N 1
ATOM 1503 C CA . GLU A 1 187 ? -9.273 -10.188 -21.906 1 96.69 187 GLU A CA 1
ATOM 1504 C C . GLU A 1 187 ? -9.461 -8.812 -22.547 1 96.69 187 GLU A C 1
ATOM 1506 O O . GLU A 1 187 ? -9.727 -7.836 -21.844 1 96.69 187 GLU A O 1
ATOM 1511 N N . GLY A 1 188 ? -9.32 -8.781 -23.875 1 97.38 188 GLY A N 1
ATOM 1512 C CA . GLY A 1 188 ? -9.523 -7.551 -24.625 1 97.38 188 GLY A CA 1
ATOM 1513 C C . GLY A 1 188 ? -8.383 -6.566 -24.484 1 97.38 188 GLY A C 1
ATOM 1514 O O . GLY A 1 188 ? -8.531 -5.387 -24.797 1 97.38 188 GLY A O 1
ATOM 1515 N N . ARG A 1 189 ? -7.242 -7.055 -23.953 1 98.25 189 ARG A N 1
ATOM 1516 C CA . ARG A 1 189 ? -6.133 -6.141 -23.719 1 98.25 189 ARG A CA 1
ATOM 1517 C C . ARG A 1 189 ? -4.855 -6.645 -24.375 1 98.25 189 ARG A C 1
ATOM 1519 O O . ARG A 1 189 ? -3.953 -7.145 -23.703 1 98.25 189 ARG A O 1
ATOM 1526 N N . PRO A 1 190 ? -4.688 -6.41 -25.703 1 98 190 PRO A N 1
ATOM 1527 C CA . PRO A 1 190 ? -3.551 -6.961 -26.438 1 98 190 PRO A CA 1
ATOM 1528 C C . PRO A 1 190 ? -2.207 -6.469 -25.906 1 98 190 PRO A C 1
ATOM 1530 O O . PRO A 1 190 ? -1.227 -7.219 -25.906 1 98 190 PRO A O 1
ATOM 1533 N N . LYS A 1 191 ? -2.18 -5.176 -25.469 1 98 191 LYS A N 1
ATOM 1534 C CA . LYS A 1 191 ? -0.933 -4.633 -24.938 1 98 191 LYS A CA 1
ATOM 1535 C C . LYS A 1 191 ? -0.508 -5.383 -23.672 1 98 191 LYS A C 1
ATOM 1537 O O . LYS A 1 191 ? 0.667 -5.715 -23.516 1 98 191 LYS A O 1
ATOM 1542 N N . LEU A 1 192 ? -1.416 -5.688 -22.781 1 98.56 192 LEU A N 1
ATOM 1543 C CA . LEU A 1 192 ? -1.116 -6.395 -21.547 1 98.56 192 LEU A CA 1
ATOM 1544 C C . LEU A 1 192 ? -0.779 -7.855 -21.828 1 98.56 192 LEU A C 1
ATOM 1546 O O . LEU A 1 192 ? 0.05 -8.445 -21.125 1 98.56 192 LEU A O 1
ATOM 1550 N N . ILE A 1 193 ? -1.449 -8.43 -22.797 1 98.62 193 ILE A N 1
ATOM 1551 C CA . ILE A 1 193 ? -1.151 -9.805 -23.188 1 98.62 193 ILE A CA 1
ATOM 1552 C C . ILE A 1 193 ? 0.293 -9.906 -23.672 1 98.62 193 ILE A C 1
ATOM 1554 O O . ILE A 1 193 ? 1.033 -10.797 -23.25 1 98.62 193 ILE A O 1
ATOM 1558 N N . ALA A 1 194 ? 0.682 -9 -24.516 1 98.75 194 ALA A N 1
ATOM 1559 C CA . ALA A 1 194 ? 2.057 -8.984 -25 1 98.75 194 ALA A CA 1
ATOM 1560 C C . ALA A 1 194 ? 3.049 -8.789 -23.859 1 98.75 194 ALA A C 1
ATOM 1562 O O . ALA A 1 194 ? 4.09 -9.438 -23.812 1 98.75 194 ALA A O 1
ATOM 1563 N N . TRP A 1 195 ? 2.734 -7.871 -22.969 1 98.88 195 TRP A N 1
ATOM 1564 C CA . TRP A 1 195 ? 3.561 -7.621 -21.797 1 98.88 195 TRP A CA 1
ATOM 1565 C C . TRP A 1 195 ? 3.686 -8.875 -20.938 1 98.88 195 TRP A C 1
ATOM 1567 O O . TRP A 1 195 ? 4.789 -9.242 -20.516 1 98.88 195 TRP A O 1
ATOM 1577 N N . ARG A 1 196 ? 2.57 -9.547 -20.672 1 98.75 196 ARG A N 1
ATOM 1578 C CA . ARG A 1 196 ? 2.57 -10.797 -19.906 1 98.75 196 ARG A CA 1
ATOM 1579 C C . ARG A 1 196 ? 3.506 -11.82 -20.547 1 98.75 196 ARG A C 1
ATOM 1581 O O . ARG A 1 196 ? 4.285 -12.469 -19.844 1 98.75 196 ARG A O 1
ATOM 1588 N N . ASP A 1 197 ? 3.422 -11.938 -21.828 1 98.69 197 ASP A N 1
ATOM 1589 C CA . ASP A 1 197 ? 4.234 -12.922 -22.531 1 98.69 197 ASP A CA 1
ATOM 1590 C C . ASP A 1 197 ? 5.723 -12.586 -22.422 1 98.69 197 ASP A C 1
ATOM 1592 O O . ASP A 1 197 ? 6.555 -13.484 -22.281 1 98.69 197 ASP A O 1
ATOM 1596 N N . ARG A 1 198 ? 6.066 -11.312 -22.484 1 98.88 198 ARG A N 1
ATOM 1597 C CA . ARG A 1 198 ? 7.457 -10.898 -22.312 1 98.88 198 ARG A CA 1
ATOM 1598 C C . ARG A 1 198 ? 7.938 -11.203 -20.891 1 98.88 198 ARG A C 1
ATOM 1600 O O . ARG A 1 198 ? 9.055 -11.68 -20.703 1 98.88 198 ARG A O 1
ATOM 1607 N N . VAL A 1 199 ? 7.082 -10.922 -19.922 1 98.88 199 VAL A N 1
ATOM 1608 C CA . VAL A 1 199 ? 7.438 -11.172 -18.516 1 98.88 199 VAL A CA 1
ATOM 1609 C C . VAL A 1 199 ? 7.656 -12.664 -18.297 1 98.88 199 VAL A C 1
ATOM 1611 O O . VAL A 1 199 ? 8.648 -13.07 -17.703 1 98.88 199 VAL A O 1
ATOM 1614 N N . LYS A 1 200 ? 6.734 -13.461 -18.828 1 98.75 200 LYS A N 1
ATOM 1615 C CA . LYS A 1 200 ? 6.832 -14.914 -18.734 1 98.75 200 LYS A CA 1
ATOM 1616 C C . LYS A 1 200 ? 8.133 -15.422 -19.359 1 98.75 200 LYS A C 1
ATOM 1618 O O . LYS A 1 200 ? 8.82 -16.266 -18.781 1 98.75 200 LYS A O 1
ATOM 1623 N N . LYS A 1 201 ? 8.414 -14.922 -20.453 1 98.69 201 LYS A N 1
ATOM 1624 C CA . LYS A 1 201 ? 9.625 -15.32 -21.156 1 98.69 201 LYS A CA 1
ATOM 1625 C C . LYS A 1 201 ? 10.875 -14.969 -20.344 1 98.69 201 LYS A C 1
ATOM 1627 O O . LYS A 1 201 ? 11.781 -15.789 -20.203 1 98.69 201 LYS A O 1
ATOM 1632 N N . GLU A 1 202 ? 10.961 -13.734 -19.828 1 98.62 202 GLU A N 1
ATOM 1633 C CA . GLU A 1 202 ? 12.117 -13.281 -19.078 1 98.62 202 GLU A CA 1
ATOM 1634 C C . GLU A 1 202 ? 12.289 -14.086 -17.781 1 98.62 202 GLU A C 1
ATOM 1636 O O . GLU A 1 202 ? 13.414 -14.359 -17.359 1 98.62 202 GLU A O 1
ATOM 1641 N N . LEU A 1 203 ? 11.203 -14.477 -17.125 1 98.69 203 LEU A N 1
ATOM 1642 C CA . LEU A 1 203 ? 11.258 -15.219 -15.867 1 98.69 203 LEU A CA 1
ATOM 1643 C C . LEU A 1 203 ? 11.531 -16.703 -16.109 1 98.69 203 LEU A C 1
ATOM 1645 O O . LEU A 1 203 ? 12.078 -17.391 -15.25 1 98.69 203 LEU A O 1
ATOM 1649 N N . GLY A 1 204 ? 11.172 -17.172 -17.266 1 98.5 204 GLY A N 1
ATOM 1650 C CA . GLY A 1 204 ? 11.18 -18.594 -17.578 1 98.5 204 GLY A CA 1
ATOM 1651 C C . GLY A 1 204 ? 9.805 -19.219 -17.516 1 98.5 204 GLY A C 1
ATOM 1652 O O . GLY A 1 204 ? 9.172 -19.234 -16.469 1 98.5 204 GLY A O 1
ATOM 1653 N N . GLU A 1 205 ? 9.367 -19.812 -18.594 1 98.19 205 GLU A N 1
ATOM 1654 C CA . GLU A 1 205 ? 8.016 -20.359 -18.734 1 98.19 205 GLU A CA 1
ATOM 1655 C C . GLU A 1 205 ? 7.746 -21.438 -17.688 1 98.19 205 GLU A C 1
ATOM 1657 O O . GLU A 1 205 ? 6.672 -21.453 -17.078 1 98.19 205 GLU A O 1
ATOM 1662 N N . LYS A 1 206 ? 8.664 -22.25 -17.469 1 98.5 206 LYS A N 1
ATOM 1663 C CA . LYS A 1 206 ? 8.484 -23.328 -16.5 1 98.5 206 LYS A CA 1
ATOM 1664 C C . LYS A 1 206 ? 8.328 -22.781 -15.086 1 98.5 206 LYS A C 1
ATOM 1666 O O . LYS A 1 206 ? 7.457 -23.234 -14.336 1 98.5 206 LYS A O 1
ATOM 1671 N N . LEU A 1 207 ? 9.188 -21.875 -14.742 1 98.81 207 LEU A N 1
ATOM 1672 C CA . LEU A 1 207 ? 9.117 -21.25 -13.422 1 98.81 207 LEU A CA 1
ATOM 1673 C C . LEU A 1 207 ? 7.805 -20.5 -13.234 1 98.81 207 LEU A C 1
ATOM 1675 O O . LEU A 1 207 ? 7.199 -20.562 -12.156 1 98.81 207 LEU A O 1
ATOM 1679 N N . PHE A 1 208 ? 7.418 -19.797 -14.258 1 98.81 208 PHE A N 1
ATOM 1680 C CA . PHE A 1 208 ? 6.152 -19.062 -14.242 1 98.81 208 PHE A CA 1
ATOM 1681 C C . PHE A 1 208 ? 4.988 -20.016 -13.977 1 98.81 208 PHE A C 1
ATOM 1683 O O . PHE A 1 208 ? 4.125 -19.734 -13.141 1 98.81 208 PHE A O 1
ATOM 1690 N N . GLU A 1 209 ? 4.961 -21.109 -14.617 1 98.12 209 GLU A N 1
ATOM 1691 C CA . GLU A 1 209 ? 3.908 -22.109 -14.43 1 98.12 209 GLU A CA 1
ATOM 1692 C C . GLU A 1 209 ? 3.955 -22.719 -13.031 1 98.12 209 GLU A C 1
ATOM 1694 O O . GLU A 1 209 ? 2.916 -22.891 -12.391 1 98.12 209 GLU A O 1
ATOM 1699 N N . GLU A 1 210 ? 5.133 -23.016 -12.609 1 98.44 210 GLU A N 1
ATOM 1700 C CA . GLU A 1 210 ? 5.309 -23.562 -11.266 1 98.44 210 GLU A CA 1
ATOM 1701 C C . GLU A 1 210 ? 4.754 -22.609 -10.203 1 98.44 210 GLU A C 1
ATOM 1703 O O . GLU A 1 210 ? 4.035 -23.031 -9.297 1 98.44 210 GLU A O 1
ATOM 1708 N N . ALA A 1 211 ? 5.047 -21.328 -10.328 1 98.75 211 ALA A N 1
ATOM 1709 C CA . ALA A 1 211 ? 4.645 -20.312 -9.352 1 98.75 211 ALA A CA 1
ATOM 1710 C C . ALA A 1 211 ? 3.125 -20.188 -9.281 1 98.75 211 ALA A C 1
ATOM 1712 O O . ALA A 1 211 ? 2.57 -19.859 -8.234 1 98.75 211 ALA A O 1
ATOM 1713 N N . HIS A 1 212 ? 2.432 -20.469 -10.391 1 98.31 212 HIS A N 1
ATOM 1714 C CA . HIS A 1 212 ? 0.995 -20.219 -10.445 1 98.31 212 HIS A CA 1
ATOM 1715 C C . HIS A 1 212 ? 0.209 -21.531 -10.414 1 98.31 212 HIS A C 1
ATOM 1717 O O . HIS A 1 212 ? -1.021 -21.516 -10.492 1 98.31 212 HIS A O 1
ATOM 1723 N N . GLU A 1 213 ? 0.919 -22.625 -10.281 1 97.12 213 GLU A N 1
ATOM 1724 C CA . GLU A 1 213 ? 0.273 -23.938 -10.336 1 97.12 213 GLU A CA 1
ATOM 1725 C C . GLU A 1 213 ? -0.78 -24.078 -9.242 1 97.12 213 GLU A C 1
ATOM 1727 O O . GLU A 1 213 ? -1.912 -24.484 -9.508 1 97.12 213 GLU A O 1
ATOM 1732 N N . ALA A 1 214 ? -0.413 -23.75 -8.039 1 95.06 214 ALA A N 1
ATOM 1733 C CA . ALA A 1 214 ? -1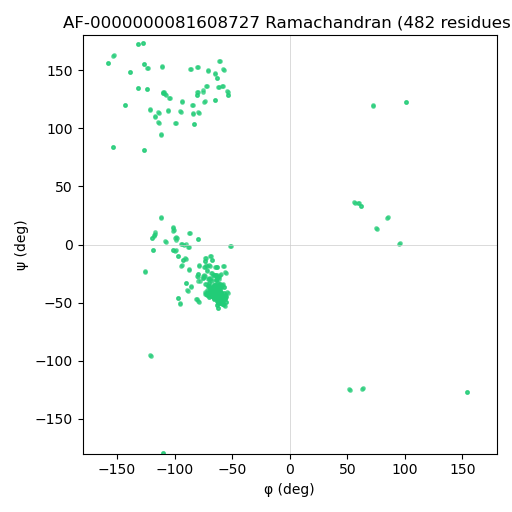.336 -23.875 -6.914 1 95.06 214 ALA A CA 1
ATOM 1734 C C . ALA A 1 214 ? -2.562 -22.984 -7.117 1 95.06 214 ALA A C 1
ATOM 1736 O O . ALA A 1 214 ? -3.686 -23.391 -6.801 1 95.06 214 ALA A O 1
ATOM 1737 N N . LEU A 1 215 ? -2.377 -21.828 -7.621 1 96 215 LEU A N 1
ATOM 1738 C CA . LEU A 1 215 ? -3.465 -20.906 -7.895 1 96 215 LEU A CA 1
ATOM 1739 C C . LEU A 1 215 ? -4.43 -21.484 -8.93 1 96 215 LEU A C 1
ATOM 1741 O O . LEU A 1 215 ? -5.648 -21.406 -8.75 1 96 215 LEU A O 1
ATOM 1745 N N . MET A 1 216 ? -3.863 -22.047 -9.977 1 93.31 216 MET A N 1
ATOM 1746 C CA . MET A 1 216 ? -4.672 -22.562 -11.078 1 93.31 216 MET A CA 1
ATOM 1747 C C . MET A 1 216 ? -5.457 -23.797 -10.648 1 93.31 216 MET A C 1
ATOM 1749 O O . MET A 1 216 ? -6.473 -24.141 -11.25 1 93.31 216 MET A O 1
ATOM 1753 N N . LYS A 1 217 ? -5.051 -24.406 -9.594 1 88.25 217 LYS A N 1
ATOM 1754 C CA . LYS A 1 217 ? -5.73 -25.578 -9.07 1 88.25 217 LYS A CA 1
ATOM 1755 C C . LYS A 1 217 ? -6.617 -25.234 -7.875 1 88.25 217 LYS A C 1
ATOM 1757 O O . LYS A 1 217 ? -7.039 -26.109 -7.125 1 88.25 217 LYS A O 1
ATOM 1762 N N . SER A 1 218 ? -6.859 -24.016 -7.703 1 83.88 218 SER A N 1
ATOM 1763 C CA . SER A 1 218 ? -7.5 -23.562 -6.477 1 83.88 218 SER A CA 1
ATOM 1764 C C . SER A 1 218 ? -9.023 -23.641 -6.586 1 83.88 218 SER A C 1
ATOM 1766 O O . SER A 1 218 ? -9.734 -23.156 -5.703 1 83.88 218 SER A O 1
ATOM 1768 N N . SER A 1 219 ? -9.516 -24.219 -7.559 1 78.88 219 SER A N 1
ATOM 1769 C CA . SER A 1 219 ? -10.961 -24.297 -7.719 1 78.88 219 SER A CA 1
ATOM 1770 C C . SER A 1 219 ? -11.602 -25.094 -6.586 1 78.88 219 SER A C 1
ATOM 1772 O O . SER A 1 219 ? -12.789 -24.922 -6.293 1 78.88 219 SER A O 1
ATOM 1774 N N . ASN A 1 220 ? -10.812 -25.859 -5.945 1 78.75 220 ASN A N 1
ATOM 1775 C CA . ASN A 1 220 ? -11.336 -26.688 -4.867 1 78.75 220 ASN A CA 1
ATOM 1776 C C . ASN A 1 220 ? -11.086 -26.047 -3.5 1 78.75 220 ASN A C 1
ATOM 1778 O O . ASN A 1 220 ? -11.43 -26.625 -2.471 1 78.75 220 ASN A O 1
ATOM 1782 N N . MET A 1 221 ? -10.547 -24.875 -3.49 1 80.5 221 MET A N 1
ATOM 1783 C CA . MET A 1 221 ? -10.164 -24.219 -2.244 1 80.5 221 MET A CA 1
ATOM 1784 C C . MET A 1 221 ? -11.367 -24.016 -1.337 1 80.5 221 MET A C 1
ATOM 1786 O O . MET A 1 221 ? -11.312 -24.328 -0.145 1 80.5 221 MET A O 1
ATOM 1790 N N . PRO A 1 222 ? -12.516 -23.625 -1.859 1 81.81 222 PRO A N 1
ATOM 1791 C CA . PRO A 1 222 ? -13.672 -23.453 -0.979 1 81.81 222 PRO A CA 1
ATOM 1792 C C . PRO A 1 222 ? -14.07 -24.766 -0.286 1 81.81 222 PRO A C 1
ATOM 1794 O O . PRO A 1 222 ? -14.375 -24.766 0.909 1 81.81 222 PRO A O 1
ATOM 1797 N N . GLN A 1 223 ? -14.047 -25.734 -1.087 1 80.38 223 GLN A N 1
ATOM 1798 C CA . GLN A 1 223 ? -14.414 -27.031 -0.519 1 80.38 223 GLN A CA 1
ATOM 1799 C C . GLN A 1 223 ? -13.383 -27.484 0.514 1 80.38 223 GLN A C 1
ATOM 1801 O O . GLN A 1 223 ? -13.742 -28.047 1.547 1 80.38 223 GLN A O 1
ATOM 1806 N N . LYS A 1 224 ? -12.164 -27.219 0.199 1 80.31 224 LYS A N 1
ATOM 1807 C CA . LYS A 1 224 ? -11.102 -27.547 1.146 1 80.31 224 LYS A CA 1
ATOM 1808 C C . LYS A 1 224 ? -11.266 -26.766 2.445 1 80.31 224 LYS A C 1
ATOM 1810 O O . LYS A 1 224 ? -11.07 -27.312 3.533 1 80.31 224 LYS A O 1
ATOM 1815 N N . LEU A 1 225 ? -11.555 -25.594 2.334 1 84.12 225 LEU A N 1
ATOM 1816 C CA . LEU A 1 225 ? -11.773 -24.734 3.502 1 84.12 225 LEU A CA 1
ATOM 1817 C C . LEU A 1 225 ? -12.961 -25.234 4.32 1 84.12 225 LEU A C 1
ATOM 1819 O O . LEU A 1 225 ? -12.875 -25.344 5.547 1 84.12 225 LEU A O 1
ATOM 1823 N N . LYS A 1 226 ? -14.008 -25.625 3.719 1 82.56 226 LYS A N 1
ATOM 1824 C CA . LYS A 1 226 ? -15.203 -26.109 4.391 1 82.56 226 LYS A CA 1
ATOM 1825 C C . LYS A 1 226 ? -14.938 -27.422 5.121 1 82.56 226 LYS A C 1
ATOM 1827 O O . LYS A 1 226 ? -15.492 -27.672 6.191 1 82.56 226 LYS A O 1
ATOM 1832 N N . ASN A 1 227 ? -14.148 -28.109 4.492 1 81.56 227 ASN A N 1
ATOM 1833 C CA . ASN A 1 227 ? -13.875 -29.438 5.035 1 81.56 227 ASN A CA 1
ATOM 1834 C C . ASN A 1 227 ? -12.734 -29.406 6.055 1 81.56 227 ASN A C 1
ATOM 1836 O O . ASN A 1 227 ? -12.414 -30.422 6.664 1 81.56 227 ASN A O 1
ATOM 1840 N N . SER A 1 228 ? -12.359 -28.141 6.039 1 78.88 228 SER A N 1
ATOM 1841 C CA . SER A 1 228 ? -11.266 -28.047 7 1 78.88 228 SER A CA 1
ATOM 1842 C C . SER A 1 228 ? -11.789 -28.078 8.438 1 78.88 228 SER A C 1
ATOM 1844 O O . SER A 1 228 ? -12.945 -27.75 8.688 1 78.88 228 SER A O 1
ATOM 1846 N N . GLY A 1 229 ? -11.188 -28.891 9.344 1 80.88 229 GLY A N 1
ATOM 1847 C CA . GLY A 1 229 ? -11.57 -28.953 10.75 1 80.88 229 GLY A CA 1
ATOM 1848 C C . GLY A 1 229 ? -11.602 -27.594 11.414 1 80.88 229 GLY A C 1
ATOM 1849 O O . GLY A 1 229 ? -12.156 -27.453 12.508 1 80.88 229 GLY A O 1
ATOM 1850 N N . ASN A 1 230 ? -11.25 -26.484 10.641 1 85.88 230 ASN A N 1
ATOM 1851 C CA . ASN A 1 230 ? -11.102 -25.172 11.242 1 85.88 230 ASN A CA 1
ATOM 1852 C C . ASN A 1 230 ? -12.07 -24.156 10.633 1 85.88 230 ASN A C 1
ATOM 1854 O O . ASN A 1 230 ? -12.07 -22.984 11.008 1 85.88 230 ASN A O 1
ATOM 1858 N N . PHE A 1 231 ? -12.914 -24.531 9.812 1 88.56 231 PHE A N 1
ATOM 1859 C CA . PHE A 1 231 ? -13.781 -23.625 9.078 1 88.56 231 PHE A CA 1
ATOM 1860 C C . PHE A 1 231 ? -14.648 -22.812 10.031 1 88.56 231 PHE A C 1
ATOM 1862 O O . PHE A 1 231 ? -14.812 -21.609 9.859 1 88.56 231 PHE A O 1
ATOM 1869 N N . ALA A 1 232 ? -15.188 -23.469 10.984 1 89.62 232 ALA A N 1
ATOM 1870 C CA . ALA A 1 232 ? -16.062 -22.781 11.938 1 89.62 232 ALA A CA 1
ATOM 1871 C C . ALA A 1 232 ? -15.328 -21.656 12.648 1 89.62 232 ALA A C 1
ATOM 1873 O O . ALA A 1 232 ? -15.906 -20.594 12.914 1 89.62 232 ALA A O 1
ATOM 1874 N N . GLN A 1 233 ? -14.102 -21.891 12.891 1 89.88 233 GLN A N 1
ATOM 1875 C CA . GLN A 1 233 ? -13.289 -20.906 13.594 1 89.88 233 GLN A CA 1
ATOM 1876 C C . GLN A 1 233 ? -12.859 -19.781 12.664 1 89.88 233 GLN A C 1
ATOM 1878 O O . GLN A 1 233 ? -12.711 -18.625 13.094 1 89.88 233 GLN A O 1
ATOM 1883 N N . LEU A 1 234 ? -12.688 -20.094 11.43 1 90.31 234 LEU A N 1
ATOM 1884 C CA . LEU A 1 234 ? -12.148 -19.156 10.461 1 90.31 234 LEU A CA 1
ATOM 1885 C C . LEU A 1 234 ? -13.258 -18.312 9.836 1 90.31 234 LEU A C 1
ATOM 1887 O O . LEU A 1 234 ? -13.008 -17.203 9.352 1 90.31 234 LEU A O 1
ATOM 1891 N N . LYS A 1 235 ? -14.445 -18.797 9.891 1 91.62 235 LYS A N 1
ATOM 1892 C CA . LYS A 1 235 ? -15.555 -18.188 9.172 1 91.62 235 LYS A CA 1
ATOM 1893 C C . LYS A 1 235 ? -15.758 -16.734 9.602 1 91.62 235 LYS A C 1
ATOM 1895 O O . LYS A 1 235 ? -15.844 -15.836 8.766 1 91.62 235 LYS A O 1
ATOM 1900 N N . PRO A 1 236 ? -15.758 -16.469 10.898 1 89.81 236 PRO A N 1
ATOM 1901 C CA . PRO A 1 236 ? -15.938 -15.07 11.312 1 89.81 236 PRO A CA 1
ATOM 1902 C C . PRO A 1 236 ? -14.805 -14.172 10.828 1 89.81 236 PRO A C 1
ATOM 1904 O O . PRO A 1 236 ? -15.031 -12.992 10.531 1 89.81 236 PRO A O 1
ATOM 1907 N N . ILE A 1 237 ? -13.648 -14.672 10.75 1 88 237 ILE A N 1
ATOM 1908 C CA . ILE A 1 237 ? -12.492 -13.922 10.281 1 88 237 ILE A CA 1
ATOM 1909 C C . ILE A 1 237 ? -12.625 -13.641 8.781 1 88 237 ILE A C 1
ATOM 1911 O O . ILE A 1 237 ? -12.406 -12.516 8.336 1 88 237 ILE A O 1
ATOM 1915 N N . LEU A 1 238 ? -13.055 -14.625 8.055 1 90.44 238 LEU A N 1
ATOM 1916 C CA . LEU A 1 238 ? -13.203 -14.523 6.605 1 90.44 238 LEU A CA 1
ATOM 1917 C C . LEU A 1 238 ? -14.359 -13.594 6.242 1 90.44 238 LEU A C 1
ATOM 1919 O O . LEU A 1 238 ? -14.312 -12.906 5.219 1 90.44 238 LEU A O 1
ATOM 1923 N N . GLN A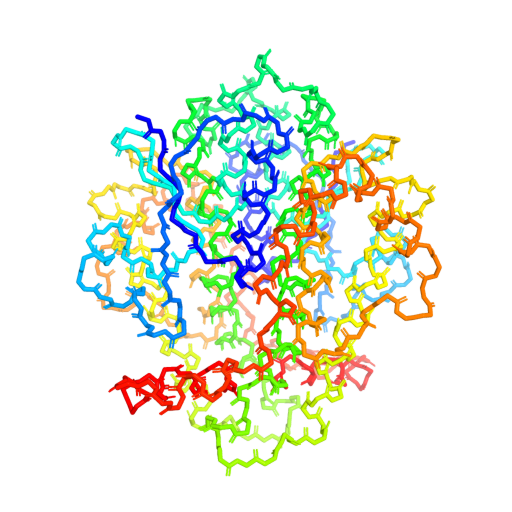 1 239 ? -15.367 -13.523 7.105 1 90.94 239 GLN A N 1
ATOM 1924 C CA . GLN A 1 239 ? -16.516 -12.648 6.875 1 90.94 239 GLN A CA 1
ATOM 1925 C C . GLN A 1 239 ? -16.094 -11.188 6.867 1 90.94 239 GLN A C 1
ATOM 1927 O O . GLN A 1 239 ? -16.672 -10.367 6.152 1 90.94 239 GLN A O 1
ATOM 1932 N N . LYS A 1 240 ? -15.078 -10.875 7.5 1 87 240 LYS A N 1
ATOM 1933 C CA . LYS A 1 240 ? -14.594 -9.5 7.605 1 87 240 LYS A CA 1
ATOM 1934 C C . LYS A 1 240 ? -14 -9.023 6.285 1 87 240 LYS A C 1
ATOM 1936 O O . LYS A 1 240 ? -13.891 -7.82 6.043 1 87 240 LYS A O 1
ATOM 1941 N N . LEU A 1 241 ? -13.586 -9.938 5.469 1 86.38 241 LEU A N 1
ATOM 1942 C CA . LEU A 1 241 ? -13.016 -9.609 4.168 1 86.38 241 LEU A CA 1
ATOM 1943 C C . LEU A 1 241 ? -14.047 -8.945 3.268 1 86.38 241 LEU A C 1
ATOM 1945 O O . LEU A 1 241 ? -13.695 -8.312 2.27 1 86.38 241 LEU A O 1
ATOM 1949 N N . PHE A 1 242 ? -15.375 -9.125 3.621 1 87.88 242 PHE A N 1
ATOM 1950 C CA . PHE A 1 242 ? -16.422 -8.672 2.717 1 87.88 242 PHE A CA 1
ATOM 1951 C C . PHE A 1 242 ? -17.266 -7.582 3.369 1 87.88 242 PHE A C 1
ATOM 1953 O O . PHE A 1 242 ? -18.359 -7.258 2.887 1 87.88 242 PHE A O 1
ATOM 1960 N N . ARG A 1 243 ? -16.812 -7.082 4.504 1 78.62 243 ARG A N 1
ATOM 1961 C CA . ARG A 1 243 ? -17.531 -6.02 5.199 1 78.62 243 ARG A CA 1
ATOM 1962 C C . ARG A 1 243 ? -16.906 -4.66 4.922 1 78.62 243 ARG A C 1
ATOM 1964 O O . ARG A 1 243 ? -15.703 -4.566 4.66 1 78.62 243 ARG A O 1
ATOM 1971 N N . MET B 1 1 ? 12.875 24.828 -10 1 92.75 1 MET B N 1
ATOM 1972 C CA . MET B 1 1 ? 12.594 24.516 -8.602 1 92.75 1 MET B CA 1
ATOM 1973 C C . MET B 1 1 ? 11.555 23.391 -8.492 1 92.75 1 MET B C 1
ATOM 1975 O O . MET B 1 1 ? 10.633 23.328 -9.305 1 92.75 1 MET B O 1
ATOM 1979 N N . MET B 1 2 ? 11.742 22.484 -7.621 1 98.19 2 MET B N 1
ATOM 1980 C CA . MET B 1 2 ? 10.82 21.359 -7.426 1 98.19 2 MET B CA 1
ATOM 1981 C C . MET B 1 2 ? 9.438 21.859 -7.008 1 98.19 2 MET B C 1
ATOM 1983 O O . MET B 1 2 ? 9.328 22.781 -6.199 1 98.19 2 MET B O 1
ATOM 1987 N N . GLU B 1 3 ? 8.398 21.312 -7.602 1 98.88 3 GLU B N 1
ATOM 1988 C CA . GLU B 1 3 ? 7.012 21.609 -7.246 1 98.88 3 GLU B CA 1
ATOM 1989 C C . GLU B 1 3 ? 6.355 20.406 -6.555 1 98.88 3 GLU B C 1
ATOM 1991 O O . GLU B 1 3 ? 6.512 19.266 -6.988 1 98.88 3 GLU B O 1
ATOM 1996 N N . LEU B 1 4 ? 5.723 2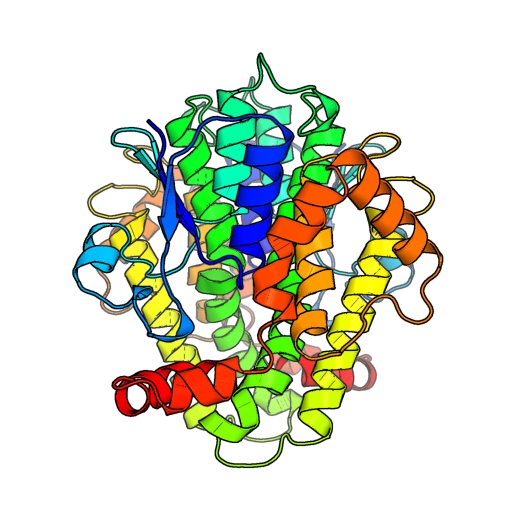0.719 -5.449 1 98.94 4 LEU B N 1
ATOM 1997 C CA . LEU B 1 4 ? 4.895 19.719 -4.773 1 98.94 4 LEU B CA 1
ATOM 1998 C C . LEU B 1 4 ? 3.424 20.125 -4.812 1 98.94 4 LEU B C 1
ATOM 2000 O O . LEU B 1 4 ? 3.051 21.188 -4.324 1 98.94 4 LEU B O 1
ATOM 2004 N N . TYR B 1 5 ? 2.631 19.375 -5.5 1 98.94 5 TYR B N 1
ATOM 2005 C CA . TYR B 1 5 ? 1.183 19.531 -5.547 1 98.94 5 TYR B CA 1
ATOM 2006 C C . TYR B 1 5 ? 0.512 18.844 -4.371 1 98.94 5 TYR B C 1
ATOM 2008 O O . TYR B 1 5 ? 0.529 17.609 -4.281 1 98.94 5 TYR B O 1
ATOM 2016 N N . LEU B 1 6 ? -0.077 19.656 -3.486 1 98.81 6 LEU B N 1
ATOM 2017 C CA . LEU B 1 6 ? -0.489 19.156 -2.182 1 98.81 6 LEU B CA 1
ATOM 2018 C C . LEU B 1 6 ? -1.852 19.719 -1.786 1 98.81 6 LEU B C 1
ATOM 2020 O O . LEU B 1 6 ? -2.236 20.797 -2.232 1 98.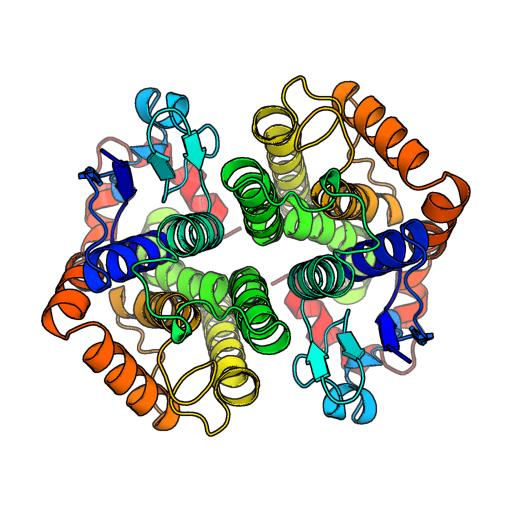81 6 LEU B O 1
ATOM 2024 N N . ASP B 1 7 ? -2.596 19 -1.083 1 98 7 ASP B N 1
ATOM 2025 C CA . ASP B 1 7 ? -3.689 19.406 -0.204 1 98 7 ASP B CA 1
ATOM 2026 C C . ASP B 1 7 ? -3.443 18.953 1.229 1 98 7 ASP B C 1
ATOM 2028 O O . ASP B 1 7 ? -3.473 17.75 1.511 1 98 7 ASP B O 1
ATOM 2032 N N . LEU B 1 8 ? -3.281 19.828 2.209 1 97.94 8 LEU B N 1
ATOM 2033 C CA . LEU B 1 8 ? -2.805 19.453 3.535 1 97.94 8 LEU B CA 1
ATOM 2034 C C . LEU B 1 8 ? -3.932 18.859 4.371 1 97.94 8 LEU B C 1
ATOM 2036 O O . LEU B 1 8 ? -3.713 18.438 5.512 1 97.94 8 LEU B O 1
ATOM 2040 N N . ILE B 1 9 ? -5.105 18.688 3.758 1 96.5 9 ILE B N 1
ATOM 2041 C CA . ILE B 1 9 ? -6.121 17.859 4.398 1 96.5 9 ILE B CA 1
ATOM 2042 C C . ILE B 1 9 ? -5.746 16.391 4.254 1 96.5 9 ILE B C 1
ATOM 2044 O O . ILE B 1 9 ? -6.129 15.562 5.086 1 96.5 9 ILE B O 1
ATOM 2048 N N . SER B 1 10 ? -5.062 16.062 3.254 1 97.31 10 SER B N 1
ATOM 2049 C CA . SER B 1 10 ? -4.648 14.695 2.912 1 97.31 10 SER B CA 1
ATOM 2050 C C . SER B 1 10 ? -3.432 14.266 3.723 1 97.31 10 SER B C 1
ATOM 2052 O O . SER B 1 10 ? -2.4 14.945 3.711 1 97.31 10 SER B O 1
ATOM 2054 N N . PRO B 1 11 ? -3.48 13.125 4.359 1 98.62 11 PRO B N 1
ATOM 2055 C CA . PRO B 1 11 ? -2.34 12.672 5.16 1 98.62 11 PRO B CA 1
ATOM 2056 C C . PRO B 1 11 ? -1.097 12.406 4.316 1 98.62 11 PRO B C 1
ATOM 2058 O O . PRO B 1 11 ? 0.005 12.82 4.68 1 98.62 11 PRO B O 1
ATOM 2061 N N . PRO B 1 12 ? -1.205 11.742 3.139 1 98.81 12 PRO B N 1
ATOM 2062 C CA . PRO B 1 12 ? -0.016 11.578 2.299 1 98.81 12 PRO B CA 1
ATOM 2063 C C . PRO B 1 12 ? 0.629 12.906 1.921 1 98.81 12 PRO B C 1
ATOM 2065 O O . PRO B 1 12 ? 1.858 13.008 1.878 1 98.81 12 PRO B O 1
ATOM 2068 N N . CYS B 1 13 ? -0.141 13.898 1.688 1 98.94 13 CYS B N 1
ATOM 2069 C CA . CYS B 1 13 ? 0.39 15.219 1.37 1 98.94 13 CYS B CA 1
ATOM 2070 C C . CYS B 1 13 ? 1.112 15.82 2.57 1 98.94 13 CYS B C 1
ATOM 2072 O O . CYS B 1 13 ? 2.188 16.406 2.424 1 98.94 13 CYS B O 1
ATOM 2074 N N . ARG B 1 14 ? 0.521 15.656 3.721 1 98.94 14 ARG B N 1
ATOM 2075 C CA . ARG B 1 14 ? 1.134 16.219 4.918 1 98.94 14 ARG B CA 1
ATOM 2076 C C . ARG B 1 14 ? 2.473 15.555 5.215 1 98.94 14 ARG B C 1
ATOM 2078 O O . ARG B 1 14 ? 3.396 16.203 5.715 1 98.94 14 ARG B O 1
ATOM 2085 N N . SER B 1 15 ? 2.607 14.266 4.949 1 98.94 15 SER B N 1
ATOM 2086 C CA . SER B 1 15 ? 3.885 13.602 5.176 1 98.94 15 SER B CA 1
ATOM 2087 C C . SER B 1 15 ? 4.984 14.203 4.312 1 98.94 15 SER B C 1
ATOM 2089 O O . SER B 1 15 ? 6.078 14.492 4.801 1 98.94 15 SER B O 1
ATOM 2091 N N . VAL B 1 16 ? 4.695 14.422 3.035 1 98.94 16 VAL B N 1
ATOM 2092 C CA . VAL B 1 16 ? 5.664 14.984 2.102 1 98.94 16 VAL B CA 1
ATOM 2093 C C . VAL B 1 16 ? 6 16.422 2.506 1 98.94 16 VAL B C 1
ATOM 2095 O O . VAL B 1 16 ? 7.168 16.797 2.529 1 98.94 16 VAL B O 1
ATOM 2098 N N . PHE B 1 17 ? 4.992 17.188 2.898 1 98.94 17 PHE B N 1
ATOM 2099 C CA . PHE B 1 17 ? 5.148 18.562 3.318 1 98.94 17 PHE B CA 1
ATOM 2100 C C . PHE B 1 17 ? 6.02 18.656 4.566 1 98.94 17 PHE B C 1
ATOM 2102 O O . PHE B 1 17 ? 6.992 19.422 4.594 1 98.94 17 PHE B O 1
ATOM 2109 N N . LEU B 1 18 ? 5.656 17.875 5.598 1 98.94 18 LEU B N 1
ATOM 2110 C CA . LEU B 1 18 ? 6.383 17.891 6.863 1 98.94 18 LEU B CA 1
ATOM 2111 C C . LEU B 1 18 ? 7.844 17.516 6.652 1 98.94 18 LEU B C 1
ATOM 2113 O O . LEU B 1 18 ? 8.742 18.172 7.176 1 98.94 18 LEU B O 1
ATOM 2117 N N . PHE B 1 19 ? 8.094 16.469 5.902 1 98.81 19 PHE B N 1
ATOM 2118 C CA . PHE B 1 19 ? 9.461 16 5.676 1 98.81 19 PHE B CA 1
ATOM 2119 C C . PHE B 1 19 ? 10.281 17.062 4.965 1 98.81 19 PHE B C 1
ATOM 2121 O O . PHE B 1 19 ? 11.391 17.391 5.402 1 98.81 19 PHE B O 1
ATOM 2128 N N . ALA B 1 20 ? 9.734 17.578 3.869 1 98.75 20 ALA B N 1
ATOM 2129 C CA . ALA B 1 20 ? 10.469 18.562 3.07 1 98.75 20 ALA B CA 1
ATOM 2130 C C . ALA B 1 20 ? 10.766 19.812 3.885 1 98.75 20 ALA B C 1
ATOM 2132 O O . ALA B 1 20 ? 11.883 20.344 3.846 1 98.75 20 ALA B O 1
ATOM 2133 N N . ARG B 1 21 ? 9.797 20.297 4.641 1 98.69 21 ARG B N 1
ATOM 2134 C CA . ARG B 1 21 ? 9.977 21.516 5.43 1 98.69 21 ARG B CA 1
ATOM 2135 C C . ARG B 1 21 ? 10.938 21.281 6.594 1 98.69 21 ARG B C 1
ATOM 2137 O O . ARG B 1 21 ? 11.812 22.094 6.855 1 98.69 21 ARG B O 1
ATOM 2144 N N . ALA B 1 22 ? 10.75 20.156 7.258 1 98.5 22 ALA B N 1
ATOM 2145 C CA . ALA B 1 22 ? 11.594 19.844 8.406 1 98.5 22 ALA B CA 1
ATOM 2146 C C . ALA B 1 22 ? 13.062 19.781 8 1 98.5 22 ALA B C 1
ATOM 2148 O O . ALA B 1 22 ? 13.953 20.156 8.773 1 98.5 22 ALA B O 1
ATOM 2149 N N . LEU B 1 23 ? 13.328 19.281 6.848 1 98 23 LEU B N 1
ATOM 2150 C CA . LEU B 1 23 ? 14.703 19.094 6.402 1 98 23 LEU B CA 1
ATOM 2151 C C . LEU B 1 23 ? 15.156 20.234 5.5 1 98 23 LEU B C 1
ATOM 2153 O O . LEU B 1 23 ? 16.219 20.172 4.883 1 98 23 LEU B O 1
ATOM 2157 N N . ARG B 1 24 ? 14.383 21.266 5.312 1 97.56 24 ARG B N 1
ATOM 2158 C CA . ARG B 1 24 ? 14.68 22.5 4.586 1 97.56 24 ARG B CA 1
ATOM 2159 C C . ARG B 1 24 ? 14.969 22.219 3.115 1 97.56 24 ARG B C 1
ATOM 2161 O O . ARG B 1 24 ? 15.883 22.797 2.529 1 97.56 24 ARG B O 1
ATOM 2168 N N . ILE B 1 25 ? 14.297 21.203 2.594 1 98.06 25 ILE B N 1
ATOM 2169 C CA . ILE B 1 25 ? 14.328 20.938 1.16 1 98.06 25 ILE B CA 1
ATOM 2170 C C . ILE B 1 25 ? 13.484 21.984 0.428 1 98.06 25 ILE B C 1
ATOM 2172 O O . ILE B 1 25 ? 12.297 22.141 0.72 1 98.06 25 ILE B O 1
ATOM 2176 N N . PRO B 1 26 ? 14.086 22.688 -0.511 1 97.62 26 PRO B N 1
ATOM 2177 C CA . PRO B 1 26 ? 13.328 23.734 -1.192 1 97.62 26 PRO B CA 1
ATOM 2178 C C . PRO B 1 26 ? 12.281 23.188 -2.158 1 97.62 26 PRO B C 1
ATOM 2180 O O . PRO B 1 26 ? 12.562 22.25 -2.906 1 97.62 26 PRO B O 1
ATOM 2183 N N . PHE B 1 27 ? 11.109 23.766 -2.117 1 98.69 27 PHE B N 1
ATOM 2184 C CA . PHE B 1 27 ? 10.055 23.406 -3.059 1 98.69 27 PHE B CA 1
ATOM 2185 C C . PHE B 1 27 ? 9.031 24.531 -3.188 1 98.69 27 PHE B C 1
ATOM 2187 O O . PHE B 1 27 ? 8.945 25.406 -2.32 1 98.69 27 PHE B O 1
ATOM 2194 N N . GLU B 1 28 ? 8.352 24.547 -4.301 1 98.81 28 GLU B N 1
ATOM 2195 C CA . GLU B 1 28 ? 7.164 25.375 -4.492 1 98.81 28 GLU B CA 1
ATOM 2196 C C . GLU B 1 28 ? 5.891 24.594 -4.16 1 98.81 28 GLU B C 1
ATOM 2198 O O . GLU B 1 28 ? 5.66 23.516 -4.703 1 98.81 28 GLU B O 1
ATOM 2203 N N . PHE B 1 29 ? 5.16 25.141 -3.252 1 98.75 29 PHE B N 1
ATOM 2204 C CA . PHE B 1 29 ? 3.893 24.547 -2.861 1 98.75 29 PHE B CA 1
ATOM 2205 C C . PHE B 1 29 ? 2.801 24.875 -3.871 1 98.75 29 PHE B C 1
ATOM 2207 O O . PHE B 1 29 ? 2.436 26.047 -4.039 1 98.75 29 PHE B O 1
ATOM 2214 N N . LYS B 1 30 ? 2.309 23.891 -4.562 1 98.75 30 LYS B N 1
ATOM 2215 C CA . LYS B 1 30 ? 1.186 24.016 -5.488 1 98.75 30 LYS B CA 1
ATOM 2216 C C . LYS B 1 30 ? -0.083 23.406 -4.895 1 98.75 30 LYS B C 1
ATOM 2218 O O . LYS B 1 30 ? -0.181 22.188 -4.746 1 98.75 30 LYS B O 1
ATOM 2223 N N . VAL B 1 31 ? -1.052 24.219 -4.656 1 98 31 VAL B N 1
ATOM 2224 C CA . VAL B 1 31 ? -2.258 23.766 -3.969 1 98 31 VAL B CA 1
ATOM 2225 C C . VAL B 1 31 ? -3.174 23.047 -4.953 1 98 31 VAL B C 1
ATOM 2227 O O . VAL B 1 31 ? -3.391 23.516 -6.07 1 98 31 VAL B O 1
ATOM 2230 N N . VAL B 1 32 ? -3.637 21.922 -4.613 1 97.81 32 VAL B N 1
ATOM 2231 C CA . VAL B 1 32 ? -4.727 21.203 -5.262 1 97.81 32 VAL B CA 1
ATOM 2232 C C . VAL B 1 32 ? -5.891 21.047 -4.285 1 97.81 32 VAL B C 1
ATOM 2234 O O . VAL B 1 32 ? -5.82 20.234 -3.354 1 97.81 32 VAL B O 1
ATOM 2237 N N . ASP B 1 33 ? -7.004 21.719 -4.496 1 93.31 33 ASP B N 1
ATOM 2238 C CA . ASP B 1 33 ? -8.148 21.703 -3.592 1 93.31 33 ASP B CA 1
ATOM 2239 C C . ASP B 1 33 ? -9.031 20.484 -3.854 1 93.31 33 ASP B C 1
ATOM 2241 O O . ASP B 1 33 ? -9.891 20.5 -4.738 1 93.31 33 ASP B O 1
ATOM 2245 N N . LEU B 1 34 ? -8.938 19.531 -3.031 1 91.94 34 LEU B N 1
ATOM 2246 C CA . LEU B 1 34 ? -9.672 18.297 -3.209 1 91.94 34 LEU B CA 1
ATOM 2247 C C . LEU B 1 34 ? -11.164 18.5 -2.986 1 91.94 34 LEU B C 1
ATOM 2249 O O . LEU B 1 34 ? -11.992 17.844 -3.615 1 91.94 34 LEU B O 1
ATOM 2253 N N . ALA B 1 35 ? -11.492 19.359 -2.08 1 87.81 35 ALA B N 1
ATOM 2254 C CA . ALA B 1 35 ? -12.891 19.594 -1.728 1 87.81 35 ALA B CA 1
ATOM 2255 C C . ALA B 1 35 ? -13.68 20.109 -2.926 1 87.81 35 ALA B C 1
ATOM 2257 O O . ALA B 1 35 ? -14.883 19.875 -3.039 1 87.81 35 ALA B O 1
ATOM 2258 N N . THR B 1 36 ? -13.031 20.797 -3.807 1 87.25 36 THR B N 1
ATOM 2259 C CA . THR B 1 36 ? -13.711 21.344 -4.973 1 87.25 36 THR B CA 1
ATOM 2260 C C . THR B 1 36 ? -13.5 20.469 -6.195 1 87.25 36 THR B C 1
ATOM 2262 O O . THR B 1 36 ? -13.961 20.781 -7.289 1 87.25 36 THR B O 1
ATOM 2265 N N . GLY B 1 37 ? -12.688 19.422 -6.082 1 90.94 37 GLY B N 1
ATOM 2266 C CA . GLY B 1 37 ? -12.477 18.5 -7.176 1 90.94 37 GLY B CA 1
ATOM 2267 C C . GLY B 1 37 ? -11.414 18.953 -8.156 1 90.94 37 GLY B C 1
ATOM 2268 O O . GLY B 1 37 ? -11.414 18.547 -9.32 1 90.94 37 GLY B O 1
ATOM 2269 N N . GLN B 1 38 ? -10.523 19.781 -7.773 1 94.19 38 GLN B N 1
ATOM 2270 C CA . GLN B 1 38 ? -9.492 20.312 -8.664 1 94.19 38 GLN B CA 1
ATOM 2271 C C . GLN B 1 38 ? -8.633 19.188 -9.242 1 94.19 38 GLN B C 1
ATOM 2273 O O . GLN B 1 38 ? -8.062 19.328 -10.328 1 94.19 38 GLN B O 1
ATOM 2278 N N . GLN B 1 39 ? -8.531 18.031 -8.562 1 95.56 39 GLN B N 1
ATOM 2279 C CA . GLN B 1 39 ? -7.738 16.906 -9.055 1 95.56 39 GLN B CA 1
ATOM 2280 C C . GLN B 1 39 ? -8.367 16.312 -10.305 1 95.56 39 GLN B C 1
ATOM 2282 O O . GLN B 1 39 ? -7.719 15.539 -11.023 1 95.56 39 GLN B O 1
ATOM 2287 N N . TYR B 1 40 ? -9.594 16.688 -10.578 1 94.19 40 TYR B N 1
ATOM 2288 C CA . TYR B 1 40 ? -10.273 16.125 -11.742 1 94.19 40 TYR B CA 1
ATOM 2289 C C . TYR B 1 40 ? -10.258 17.109 -12.906 1 94.19 40 TYR B C 1
ATOM 2291 O O . TYR B 1 40 ? -10.766 16.812 -13.992 1 94.19 40 TYR B O 1
ATOM 2299 N N . SER B 1 41 ? -9.758 18.297 -12.727 1 95.12 41 SER B N 1
ATOM 2300 C CA . SER B 1 41 ? -9.633 19.266 -13.812 1 95.12 41 SER B CA 1
ATOM 2301 C C . SER B 1 41 ? -8.727 18.734 -14.922 1 95.12 41 SER B C 1
ATOM 2303 O O . SER B 1 41 ? -7.93 17.812 -14.695 1 95.12 41 SER B O 1
ATOM 2305 N N . LYS B 1 42 ? -8.883 19.266 -16.094 1 96.31 42 LYS B N 1
ATOM 2306 C CA . LYS B 1 42 ? -8.023 18.922 -17.234 1 96.31 42 LYS B CA 1
ATOM 2307 C C . LYS B 1 42 ? -6.566 19.297 -16.938 1 96.31 42 LYS B C 1
ATOM 2309 O O . LYS B 1 42 ? -5.652 18.531 -17.266 1 96.31 42 LYS B O 1
ATOM 2314 N N . GLU B 1 43 ? -6.414 20.406 -16.375 1 96.81 43 GLU B N 1
ATOM 2315 C CA . GLU B 1 43 ? -5.07 20.906 -16.078 1 96.81 43 GLU B CA 1
ATOM 2316 C C . GLU B 1 43 ? -4.324 19.9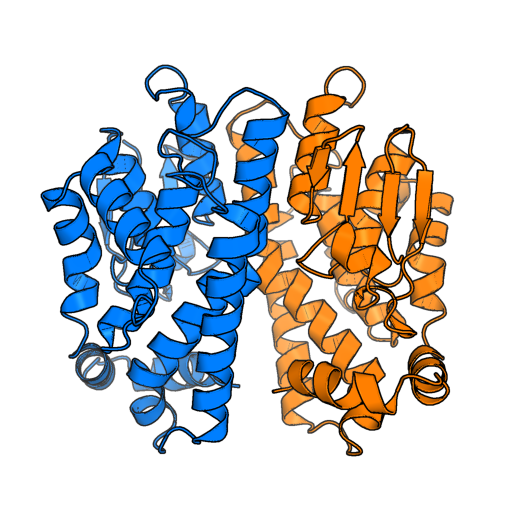22 -15.172 1 96.81 43 GLU B C 1
ATOM 2318 O O . GLU B 1 43 ? -3.189 19.547 -15.461 1 96.81 43 GLU B O 1
ATOM 2323 N N . PHE B 1 44 ? -4.922 19.516 -14.094 1 98 44 PHE B N 1
ATOM 2324 C CA . PHE B 1 44 ? -4.262 18.594 -13.188 1 98 44 PHE B CA 1
ATOM 2325 C C . PHE B 1 44 ? -4.094 17.219 -13.844 1 98 44 PHE B C 1
ATOM 2327 O O . PHE B 1 44 ? -3.084 16.547 -13.633 1 98 44 PHE B O 1
ATOM 2334 N N . GLY B 1 45 ? -5.09 16.812 -14.578 1 97.19 45 GLY B N 1
ATOM 2335 C CA . GLY B 1 45 ? -5.008 15.547 -15.297 1 97.19 45 GLY B CA 1
ATOM 2336 C C . GLY B 1 45 ? -3.842 15.492 -16.266 1 97.19 45 GLY B C 1
ATOM 2337 O O . GLY B 1 45 ? -3.281 14.414 -16.5 1 97.19 45 GLY B O 1
ATOM 2338 N N . ASP B 1 46 ? -3.518 16.609 -16.875 1 97.12 46 ASP B N 1
ATOM 2339 C CA . ASP B 1 46 ? -2.367 16.703 -17.766 1 97.12 46 ASP B CA 1
ATOM 2340 C C . ASP B 1 46 ? -1.061 16.5 -17 1 97.12 46 ASP B C 1
ATOM 2342 O O . ASP B 1 46 ? -0.067 16.031 -17.578 1 97.12 46 ASP B O 1
ATOM 2346 N N . LEU B 1 47 ? -1.091 16.812 -15.734 1 97.56 47 LEU B N 1
ATOM 2347 C CA . LEU B 1 47 ? 0.068 16.625 -14.875 1 97.56 47 LEU B CA 1
ATOM 2348 C C . LEU B 1 47 ? 0.158 15.172 -14.406 1 97.56 47 LEU B C 1
ATOM 2350 O O . LEU B 1 47 ? 1.234 14.57 -14.445 1 97.56 47 LEU B O 1
ATOM 2354 N N . SER B 1 48 ? -0.953 14.688 -13.977 1 97.62 48 SER B N 1
ATOM 2355 C CA . SER B 1 48 ? -0.992 13.32 -13.469 1 97.62 48 SER B CA 1
ATOM 2356 C C . SER B 1 48 ? -2.297 12.625 -13.836 1 97.62 48 SER B C 1
ATOM 2358 O O . SER B 1 48 ? -3.361 12.977 -13.328 1 97.62 48 SER B O 1
ATOM 2360 N N . ILE B 1 49 ? -2.238 11.57 -14.547 1 97.44 49 ILE B N 1
ATOM 2361 C CA . ILE B 1 49 ? -3.42 10.852 -15.016 1 97.44 49 ILE B CA 1
ATOM 2362 C C . ILE B 1 49 ? -4.051 10.094 -13.852 1 97.44 49 ILE B C 1
ATOM 2364 O O . ILE B 1 49 ? -5.191 9.633 -13.945 1 97.44 49 ILE B O 1
ATOM 2368 N N . VAL B 1 50 ? -3.309 9.953 -12.734 1 96.94 50 VAL B N 1
ATOM 2369 C CA . VAL B 1 50 ? -3.812 9.25 -11.555 1 96.94 50 VAL B CA 1
ATOM 2370 C C . VAL B 1 50 ? -4.848 10.109 -10.844 1 96.94 50 VAL B C 1
ATOM 2372 O O . VAL B 1 50 ? -5.688 9.594 -10.102 1 96.94 50 VAL B O 1
ATOM 2375 N N . ARG B 1 51 ? -4.762 11.414 -10.977 1 97.19 51 ARG B N 1
ATOM 2376 C CA . ARG B 1 51 ? -5.699 12.391 -10.43 1 97.19 51 ARG B CA 1
ATOM 2377 C C . ARG B 1 51 ? -5.77 12.281 -8.906 1 97.19 51 ARG B C 1
ATOM 2379 O O . ARG B 1 51 ? -6.855 12.359 -8.328 1 97.19 51 ARG B O 1
ATOM 2386 N N . LYS B 1 52 ? -4.664 11.992 -8.281 1 97.44 52 LYS B N 1
ATOM 2387 C CA . LYS B 1 52 ? -4.484 12 -6.832 1 97.44 52 LYS B CA 1
ATOM 2388 C C . LYS B 1 52 ? -3.287 12.859 -6.43 1 97.44 52 LYS B C 1
ATOM 2390 O O . LYS B 1 52 ? -2.416 13.141 -7.258 1 97.44 52 LYS B O 1
ATOM 2395 N N . VAL B 1 53 ? -3.299 13.336 -5.262 1 98.62 53 VAL B N 1
ATOM 2396 C CA . VAL B 1 53 ? -2.172 14.039 -4.652 1 98.62 53 VAL B CA 1
ATOM 2397 C C . VAL B 1 53 ? -1.589 13.188 -3.521 1 98.62 53 VAL B C 1
ATOM 2399 O O . VAL B 1 53 ? -2.281 12.344 -2.955 1 98.62 53 VAL B O 1
ATOM 2402 N N . PRO B 1 54 ? -0.251 13.367 -3.215 1 98.88 54 PRO B N 1
ATOM 2403 C CA . PRO B 1 54 ? 0.689 14.359 -3.729 1 98.88 54 PRO B CA 1
ATOM 2404 C C . PRO B 1 54 ? 1.244 14 -5.102 1 98.88 54 PRO B C 1
ATOM 2406 O O . PRO B 1 54 ? 1.232 12.828 -5.488 1 98.88 54 PRO B O 1
ATOM 2409 N N . VAL B 1 55 ? 1.617 14.969 -5.855 1 98.94 55 VAL B N 1
ATOM 2410 C CA . VAL B 1 55 ? 2.434 14.836 -7.059 1 98.94 55 VAL B CA 1
ATOM 2411 C C . VAL B 1 55 ? 3.674 15.719 -6.941 1 98.94 55 VAL B C 1
ATOM 2413 O O . VAL B 1 55 ? 3.59 16.859 -6.488 1 98.94 55 VAL B O 1
ATOM 2416 N N . MET B 1 56 ? 4.824 15.211 -7.266 1 98.94 56 MET B N 1
ATOM 2417 C CA . MET B 1 56 ? 6.074 15.969 -7.312 1 98.94 56 MET B CA 1
ATOM 2418 C C . MET B 1 56 ? 6.52 16.203 -8.75 1 98.94 56 MET B C 1
ATOM 2420 O O . MET B 1 56 ? 6.488 15.281 -9.57 1 98.94 56 MET B O 1
ATOM 2424 N N . LYS B 1 57 ? 6.789 17.359 -9.078 1 98.81 57 LYS B N 1
ATOM 2425 C CA . LYS B 1 57 ? 7.43 17.734 -10.336 1 98.81 57 LYS B CA 1
ATOM 2426 C C . LYS B 1 57 ? 8.82 18.312 -10.102 1 98.81 57 LYS B C 1
ATOM 2428 O O . LYS B 1 57 ? 8.953 19.422 -9.594 1 98.81 57 LYS B O 1
ATOM 2433 N N . ASP B 1 58 ? 9.859 17.609 -10.359 1 98.62 58 ASP B N 1
ATOM 2434 C CA . ASP B 1 58 ? 11.258 18.016 -10.25 1 98.62 58 ASP B CA 1
ATOM 2435 C C . ASP B 1 58 ? 11.914 18.109 -11.633 1 98.62 58 ASP B C 1
ATOM 2437 O O . ASP B 1 58 ? 12.469 17.141 -12.125 1 98.62 58 ASP B O 1
ATOM 2441 N N . GLY B 1 59 ? 11.914 19.328 -12.18 1 96.94 59 GLY B N 1
ATOM 2442 C CA . GLY B 1 59 ? 12.219 19.453 -13.594 1 96.94 59 GLY B CA 1
ATOM 2443 C C . GLY B 1 59 ? 11.211 18.75 -14.484 1 96.94 59 GLY B C 1
ATOM 2444 O O . GLY B 1 59 ? 10.008 18.984 -14.359 1 96.94 59 GLY B O 1
ATOM 2445 N N . GLY B 1 60 ? 11.641 17.906 -15.289 1 96.44 60 GLY B N 1
ATOM 2446 C CA . GLY B 1 60 ? 10.758 17.141 -16.156 1 96.44 60 GLY B CA 1
ATOM 2447 C C . GLY B 1 60 ? 10.281 15.844 -15.539 1 96.44 60 GLY B C 1
ATOM 2448 O O . GLY B 1 60 ? 9.438 15.148 -16.109 1 96.44 60 GLY B O 1
ATOM 2449 N N . PHE B 1 61 ? 10.711 15.586 -14.336 1 98.25 61 PHE B N 1
ATOM 2450 C CA . PHE B 1 61 ? 10.398 14.312 -13.703 1 98.25 61 PHE B CA 1
ATOM 2451 C C . PHE B 1 61 ? 9.164 14.438 -12.82 1 98.25 61 PHE B C 1
ATOM 2453 O O . PHE B 1 61 ? 9.18 15.148 -11.82 1 98.25 61 PHE B O 1
ATOM 2460 N N . ILE B 1 62 ? 8.031 13.742 -13.148 1 98.75 62 ILE B N 1
ATOM 2461 C CA . ILE B 1 62 ? 6.785 13.742 -12.398 1 98.75 62 ILE B CA 1
ATOM 2462 C C . ILE B 1 62 ? 6.648 12.43 -11.625 1 98.75 62 ILE B C 1
ATOM 2464 O O . ILE B 1 62 ? 6.785 11.344 -12.203 1 98.75 62 ILE B O 1
ATOM 2468 N N . LEU B 1 63 ? 6.445 12.547 -10.375 1 98.81 63 LEU B N 1
ATOM 2469 C CA . LEU B 1 63 ? 6.371 11.375 -9.508 1 98.81 63 LEU B CA 1
ATOM 2470 C C . LEU B 1 63 ? 5.152 11.453 -8.594 1 98.81 63 LEU B C 1
ATOM 2472 O O . LEU B 1 63 ? 4.852 12.516 -8.039 1 98.81 63 LEU B O 1
ATOM 2476 N N . THR B 1 64 ? 4.441 10.32 -8.508 1 98.75 64 THR B N 1
ATOM 2477 C CA . THR B 1 64 ? 3.301 10.211 -7.609 1 98.75 64 THR B CA 1
ATOM 2478 C C . THR B 1 64 ? 3.617 9.273 -6.445 1 98.75 64 THR B C 1
ATOM 2480 O O . THR B 1 64 ? 4.711 8.719 -6.371 1 98.75 64 THR B O 1
ATOM 2483 N N . GLU B 1 65 ? 2.609 9.109 -5.562 1 98.81 65 GLU B N 1
ATOM 2484 C CA . GLU B 1 65 ? 2.732 8.258 -4.383 1 98.81 65 GLU B CA 1
ATOM 2485 C C . GLU B 1 65 ? 3.631 8.898 -3.328 1 98.81 65 GLU B C 1
ATOM 2487 O O . GLU B 1 65 ? 4.82 9.117 -3.568 1 98.81 65 GLU B O 1
ATOM 2492 N N . SER B 1 66 ? 3.096 9.148 -2.164 1 98.88 66 SER B N 1
ATOM 2493 C CA . SER B 1 66 ? 3.787 9.906 -1.129 1 98.88 66 SER B CA 1
ATOM 2494 C C . SER B 1 66 ? 5.059 9.195 -0.677 1 98.88 66 SER B C 1
ATOM 2496 O O . SER B 1 66 ? 6.117 9.82 -0.563 1 98.88 66 SER B O 1
ATOM 2498 N N . THR B 1 67 ? 4.992 7.82 -0.478 1 98.88 67 THR B N 1
ATOM 2499 C CA . THR B 1 67 ? 6.172 7.121 0.02 1 98.88 67 THR B CA 1
ATOM 2500 C C . THR B 1 67 ? 7.262 7.07 -1.048 1 98.88 67 THR B C 1
ATOM 2502 O O . THR B 1 67 ? 8.453 7.129 -0.731 1 98.88 67 THR B O 1
ATOM 2505 N N . ALA B 1 68 ? 6.867 6.992 -2.32 1 98.88 68 ALA B N 1
ATOM 2506 C CA . ALA B 1 68 ? 7.844 7.051 -3.404 1 98.88 68 ALA B CA 1
ATOM 2507 C C . ALA B 1 68 ? 8.5 8.43 -3.482 1 98.88 68 ALA B C 1
ATOM 2509 O O . ALA B 1 68 ? 9.711 8.531 -3.695 1 98.88 68 ALA B O 1
ATOM 2510 N N . ILE B 1 69 ? 7.695 9.484 -3.322 1 98.94 69 ILE B N 1
ATOM 2511 C CA . ILE B 1 69 ? 8.203 10.852 -3.332 1 98.94 69 ILE B CA 1
ATOM 2512 C C . ILE B 1 69 ? 9.188 11.039 -2.178 1 98.94 69 ILE B C 1
ATOM 2514 O O . ILE B 1 69 ? 10.273 11.602 -2.363 1 98.94 69 ILE B O 1
ATOM 2518 N N . LEU B 1 70 ? 8.836 10.523 -1.021 1 98.94 70 LEU B N 1
ATOM 2519 C CA . LEU B 1 70 ? 9.711 10.641 0.146 1 98.94 70 LEU B CA 1
ATOM 2520 C C . LEU B 1 70 ? 11.023 9.898 -0.081 1 98.94 70 LEU B C 1
ATOM 2522 O O . LEU B 1 70 ? 12.094 10.422 0.232 1 98.94 70 LEU B O 1
ATOM 2526 N N . GLU B 1 71 ? 10.938 8.688 -0.637 1 98.69 71 GLU B N 1
ATOM 2527 C CA . GLU B 1 71 ? 12.148 7.934 -0.935 1 98.69 71 GLU B CA 1
ATOM 2528 C C . GLU B 1 71 ? 13.016 8.664 -1.952 1 98.69 71 GLU B C 1
ATOM 2530 O O . GLU B 1 71 ? 14.25 8.672 -1.836 1 98.69 71 GLU B O 1
ATOM 2535 N N . TYR B 1 72 ? 12.398 9.258 -2.957 1 98.81 72 TYR B N 1
ATOM 2536 C CA . TYR B 1 72 ? 13.109 10.047 -3.955 1 98.81 72 TYR B CA 1
ATOM 2537 C C . TYR B 1 72 ? 13.844 11.211 -3.307 1 98.81 72 TYR B C 1
ATOM 2539 O O . TYR B 1 72 ? 15.039 11.414 -3.545 1 98.81 72 TYR B O 1
ATOM 2547 N N . LEU B 1 73 ? 13.195 11.938 -2.412 1 98.81 73 LEU B N 1
ATOM 2548 C CA . LEU B 1 73 ? 13.781 13.102 -1.749 1 98.81 73 LEU B CA 1
ATOM 2549 C C . LEU B 1 73 ? 14.938 12.68 -0.845 1 98.81 73 LEU B C 1
ATOM 2551 O O . LEU B 1 73 ? 15.977 13.336 -0.815 1 98.81 73 LEU B O 1
ATOM 2555 N N . MET B 1 74 ? 14.75 11.602 -0.13 1 98.06 74 MET B N 1
ATOM 2556 C CA . MET B 1 74 ? 15.797 11.125 0.765 1 98.06 74 MET B CA 1
ATOM 2557 C C . MET B 1 74 ? 17.047 10.742 -0.019 1 98.06 74 MET B C 1
ATOM 2559 O O . MET B 1 74 ? 18.172 10.992 0.428 1 98.06 74 MET B O 1
ATOM 2563 N N . GLN B 1 75 ? 16.828 10.102 -1.169 1 96.94 75 GLN B N 1
ATOM 2564 C CA . GLN B 1 75 ? 17.969 9.703 -1.987 1 96.94 75 GLN B CA 1
ATOM 2565 C C . GLN B 1 75 ? 18.609 10.914 -2.666 1 96.94 75 GLN B C 1
ATOM 2567 O O . GLN B 1 75 ? 19.828 11.047 -2.68 1 96.94 75 GLN B O 1
ATOM 2572 N N . LYS B 1 76 ? 17.812 11.781 -3.168 1 97.81 76 LYS B N 1
ATOM 2573 C CA . LYS B 1 76 ? 18.312 12.969 -3.871 1 97.81 76 LYS B CA 1
ATOM 2574 C C . LYS B 1 76 ? 19.125 13.867 -2.939 1 97.81 76 LYS B C 1
ATOM 2576 O O . LYS B 1 76 ? 20.141 14.43 -3.344 1 97.81 76 LYS B O 1
ATOM 2581 N N . TYR B 1 77 ? 18.719 13.922 -1.727 1 97.44 77 TYR B N 1
ATOM 2582 C CA . TYR B 1 77 ? 19.344 14.844 -0.781 1 97.44 77 TYR B CA 1
ATOM 2583 C C . TYR B 1 77 ? 20.125 14.094 0.282 1 97.44 77 TYR B C 1
ATOM 2585 O O . TYR B 1 77 ? 20.297 14.578 1.402 1 97.44 77 TYR B O 1
ATOM 2593 N N . SER B 1 78 ? 20.531 12.891 -0.029 1 94.69 78 SER B N 1
ATOM 2594 C CA . SER B 1 78 ? 21.219 12.016 0.915 1 94.69 78 SER B CA 1
ATOM 2595 C C . SER B 1 78 ? 22.453 12.68 1.489 1 94.69 78 SER B C 1
ATOM 2597 O O . SER B 1 78 ? 22.859 12.375 2.611 1 94.69 78 SER B O 1
ATOM 2599 N N . GLY B 1 79 ? 23.016 13.625 0.789 1 94.88 79 GLY B N 1
ATOM 2600 C CA . GLY B 1 79 ? 24.203 14.32 1.267 1 94.88 79 GLY B CA 1
ATOM 2601 C C . GLY B 1 79 ? 23.891 15.375 2.309 1 94.88 79 GLY B C 1
ATOM 2602 O O . GLY B 1 79 ? 24.781 15.797 3.061 1 94.88 79 GLY B O 1
ATOM 2603 N N . SER B 1 80 ? 22.672 15.797 2.4 1 95 80 SER B N 1
ATOM 2604 C CA . SER B 1 80 ? 22.312 16.906 3.277 1 95 80 SER B CA 1
ATOM 2605 C C . SER B 1 80 ? 21.312 16.453 4.344 1 95 80 SER B C 1
ATOM 2607 O O . SER B 1 80 ? 20.906 17.25 5.199 1 95 80 SER B O 1
ATOM 2609 N N . VAL B 1 81 ? 20.875 15.219 4.25 1 94.75 81 VAL B N 1
ATOM 2610 C CA . VAL B 1 81 ? 19.922 14.656 5.195 1 94.75 81 VAL B CA 1
ATOM 2611 C C . VAL B 1 81 ? 20.609 13.602 6.066 1 94.75 81 VAL B C 1
ATOM 2613 O O . VAL B 1 81 ? 21.359 12.773 5.562 1 94.75 81 VAL B O 1
ATOM 2616 N N . ALA B 1 82 ? 20.422 13.719 7.398 1 97.06 82 ALA B N 1
ATOM 2617 C CA . ALA B 1 82 ? 21.047 12.773 8.312 1 97.06 82 ALA B CA 1
ATOM 2618 C C . ALA B 1 82 ? 20.625 11.336 7.988 1 97.06 82 ALA B C 1
ATOM 2620 O O . ALA B 1 82 ? 19.484 11.094 7.582 1 97.06 82 ALA B O 1
ATOM 2621 N N . ASP B 1 83 ? 21.469 10.367 8.266 1 97.56 83 ASP B N 1
ATOM 2622 C CA . ASP B 1 83 ? 21.312 8.969 7.859 1 97.56 83 ASP B CA 1
ATOM 2623 C C . ASP B 1 83 ? 20.094 8.336 8.523 1 97.56 83 ASP B C 1
ATOM 2625 O O . ASP B 1 83 ? 19.469 7.449 7.953 1 97.56 83 ASP B O 1
ATOM 2629 N N . HIS B 1 84 ? 19.703 8.844 9.688 1 97.94 84 HIS B N 1
ATOM 2630 C CA . HIS B 1 84 ? 18.656 8.18 10.469 1 97.94 84 HIS B CA 1
ATOM 2631 C C . HIS B 1 84 ? 17.297 8.344 9.812 1 97.94 84 HIS B C 1
ATOM 2633 O O . HIS B 1 84 ? 16.344 7.613 10.133 1 97.94 84 HIS B O 1
ATOM 2639 N N . TRP B 1 85 ? 17.125 9.289 8.922 1 98.38 85 TRP B N 1
ATOM 2640 C CA . TRP B 1 85 ? 15.852 9.508 8.25 1 98.38 85 TRP B CA 1
ATOM 2641 C C . TRP B 1 85 ? 15.523 8.359 7.312 1 98.38 85 TRP B C 1
ATOM 2643 O O . TRP B 1 85 ? 14.359 7.984 7.16 1 98.38 85 TRP B O 1
ATOM 2653 N N . PHE B 1 86 ? 16.484 7.844 6.66 1 97.88 86 PHE B N 1
ATOM 2654 C CA . PHE B 1 86 ? 16.406 6.707 5.746 1 97.88 86 PHE B CA 1
ATOM 2655 C C . PHE B 1 86 ? 17.75 5.992 5.672 1 97.88 86 PHE B C 1
ATOM 2657 O O . PHE B 1 86 ? 18.516 6.176 4.711 1 97.88 86 PHE B O 1
ATOM 2664 N N . PRO B 1 87 ? 18.016 5.105 6.598 1 97.88 87 PRO B N 1
ATOM 2665 C CA . PRO B 1 87 ? 19.375 4.605 6.848 1 97.88 87 PRO B CA 1
ATOM 2666 C C . PRO B 1 87 ? 19.938 3.822 5.668 1 97.88 87 PRO B C 1
ATOM 2668 O O . PRO B 1 87 ? 19.203 3.076 5.008 1 97.88 87 PRO B O 1
ATOM 2671 N N . ALA B 1 88 ? 21.25 3.916 5.5 1 96.31 88 ALA B N 1
ATOM 2672 C CA . ALA B 1 88 ? 21.969 3.156 4.48 1 96.31 88 ALA B CA 1
ATOM 2673 C C . ALA B 1 88 ? 22.109 1.691 4.883 1 96.31 88 ALA B C 1
ATOM 2675 O O . ALA B 1 88 ? 22.281 0.82 4.027 1 96.31 88 ALA B O 1
ATOM 2676 N N . ASP B 1 89 ? 22.125 1.471 6.207 1 97.94 89 ASP B N 1
ATOM 2677 C CA . ASP B 1 89 ? 22.203 0.104 6.711 1 97.94 89 ASP B CA 1
ATOM 2678 C C . ASP B 1 89 ? 21.094 -0.769 6.121 1 97.94 89 ASP B C 1
ATOM 2680 O O . ASP B 1 89 ? 19.922 -0.385 6.129 1 97.94 89 ASP B O 1
ATOM 2684 N N . LEU B 1 90 ? 21.453 -1.911 5.641 1 98.19 90 LEU B N 1
ATOM 2685 C CA . LEU B 1 90 ? 20.562 -2.797 4.898 1 98.19 90 LEU B CA 1
ATOM 2686 C C . LEU B 1 90 ? 19.328 -3.139 5.719 1 98.19 90 LEU B C 1
ATOM 2688 O O . LEU B 1 90 ? 18.203 -2.965 5.25 1 98.19 90 LEU B O 1
ATOM 2692 N N . GLN B 1 91 ? 19.484 -3.617 6.926 1 98.56 91 GLN B N 1
ATOM 2693 C CA . GLN B 1 91 ? 18.359 -4.07 7.746 1 98.56 91 GLN B CA 1
ATOM 2694 C C . GLN B 1 91 ? 17.531 -2.893 8.227 1 98.56 91 GLN B C 1
ATOM 2696 O O . GLN B 1 91 ? 16.297 -2.977 8.266 1 98.56 91 GLN B O 1
ATOM 2701 N N . GLN B 1 92 ? 18.141 -1.777 8.609 1 98.44 92 GLN B N 1
ATOM 2702 C CA . GLN B 1 92 ? 17.406 -0.597 9.039 1 98.44 92 GLN B CA 1
ATOM 2703 C C . GLN B 1 92 ? 16.578 -0.025 7.895 1 98.44 92 GLN B C 1
ATOM 2705 O O . GLN B 1 92 ? 15.422 0.378 8.094 1 98.44 92 GLN B O 1
ATOM 2710 N N . ARG B 1 93 ? 17.156 0.013 6.711 1 98.25 93 ARG B N 1
ATOM 2711 C CA . ARG B 1 93 ? 16.422 0.484 5.543 1 98.25 93 ARG B CA 1
ATOM 2712 C C . ARG B 1 93 ? 15.242 -0.43 5.238 1 98.25 93 ARG B C 1
ATOM 2714 O O . ARG B 1 93 ? 14.172 0.041 4.855 1 98.25 93 ARG B O 1
ATOM 2721 N N . ALA B 1 94 ? 15.422 -1.741 5.387 1 98.81 94 ALA B N 1
ATOM 2722 C CA . ALA B 1 94 ? 14.344 -2.705 5.184 1 98.81 94 ALA B CA 1
ATOM 2723 C C . ALA B 1 94 ? 13.188 -2.443 6.145 1 98.81 94 ALA B C 1
ATOM 2725 O O . ALA B 1 94 ? 12.016 -2.631 5.789 1 98.81 94 ALA B O 1
ATOM 2726 N N . ARG B 1 95 ? 13.492 -1.989 7.355 1 98.75 95 ARG B N 1
ATOM 2727 C CA . ARG B 1 95 ? 12.453 -1.688 8.336 1 98.75 95 ARG B CA 1
ATOM 2728 C C . ARG B 1 95 ? 11.625 -0.486 7.902 1 98.75 95 ARG B C 1
ATOM 2730 O O . ARG B 1 95 ? 10.406 -0.45 8.125 1 98.75 95 ARG B O 1
ATOM 2737 N N . VAL B 1 96 ? 12.258 0.508 7.289 1 98.75 96 VAL B N 1
ATOM 2738 C CA . VAL B 1 96 ? 11.523 1.644 6.75 1 98.75 96 VAL B CA 1
ATOM 2739 C C . VAL B 1 96 ? 10.586 1.167 5.641 1 98.75 96 VAL B C 1
ATOM 2741 O O . VAL B 1 96 ? 9.391 1.48 5.648 1 98.75 96 VAL B O 1
ATOM 2744 N N . ASN B 1 97 ? 11.18 0.368 4.73 1 98.81 97 ASN B N 1
ATOM 2745 C CA . ASN B 1 97 ? 10.406 -0.128 3.602 1 98.81 97 ASN B CA 1
ATOM 2746 C C . ASN B 1 97 ? 9.258 -1.023 4.062 1 98.81 97 ASN B C 1
ATOM 2748 O O . ASN B 1 97 ? 8.188 -1.039 3.447 1 98.81 97 ASN B O 1
ATOM 2752 N N . GLU B 1 98 ? 9.523 -1.795 5.117 1 98.88 98 GLU B N 1
ATOM 2753 C CA . GLU B 1 98 ? 8.477 -2.629 5.703 1 98.88 98 GLU B CA 1
ATOM 2754 C C . GLU B 1 98 ? 7.297 -1.784 6.172 1 98.88 98 GLU B C 1
ATOM 2756 O O . GLU B 1 98 ? 6.145 -2.1 5.867 1 98.88 98 GLU B O 1
ATOM 2761 N N . TYR B 1 99 ? 7.586 -0.726 6.895 1 98.88 99 TYR B N 1
ATOM 2762 C CA . TYR B 1 99 ? 6.52 0.148 7.367 1 98.88 99 TYR B CA 1
ATOM 2763 C C . TYR B 1 99 ? 5.805 0.82 6.199 1 98.88 99 TYR B C 1
ATOM 2765 O O . TYR B 1 99 ? 4.574 0.911 6.188 1 98.88 99 TYR B O 1
ATOM 2773 N N . PHE B 1 100 ? 6.648 1.363 5.191 1 98.88 100 PHE B N 1
ATOM 2774 C CA . PHE B 1 100 ? 6.082 2.004 4.008 1 98.88 100 PHE B CA 1
ATOM 2775 C C . PHE B 1 100 ? 5.098 1.076 3.311 1 98.88 100 PHE B C 1
ATOM 2777 O O . PHE B 1 100 ? 4.039 1.518 2.852 1 98.88 100 PHE B O 1
ATOM 2784 N N . SER B 1 101 ? 5.449 -0.14 3.23 1 98.81 101 SER B N 1
ATOM 2785 C CA . SER B 1 101 ? 4.598 -1.114 2.555 1 98.81 101 SER B CA 1
ATOM 2786 C C . SER B 1 101 ? 3.365 -1.446 3.389 1 98.81 101 SER B C 1
ATOM 2788 O O . SER B 1 101 ? 2.252 -1.501 2.863 1 98.81 101 SER B O 1
ATOM 2790 N N . TRP B 1 102 ? 3.506 -1.607 4.676 1 98.81 102 TRP B N 1
ATOM 2791 C CA . TRP B 1 102 ? 2.471 -2.076 5.594 1 98.81 102 TRP B CA 1
ATOM 2792 C C . TRP B 1 102 ? 1.366 -1.034 5.7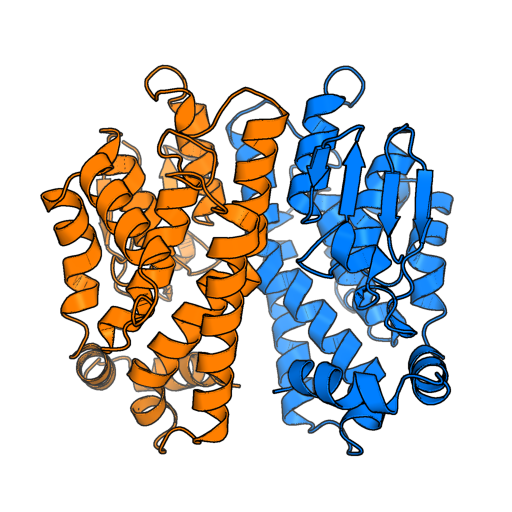46 1 98.81 102 TRP B C 1
ATOM 2794 O O . TRP B 1 102 ? 0.181 -1.374 5.754 1 98.81 102 TRP B O 1
ATOM 2804 N N . GLN B 1 103 ? 1.729 0.184 5.82 1 98.81 103 GLN B N 1
ATOM 2805 C CA . GLN B 1 103 ? 0.821 1.234 6.273 1 98.81 103 GLN B CA 1
ATOM 2806 C C . GLN B 1 103 ? -0.301 1.461 5.262 1 98.81 103 GLN B C 1
ATOM 2808 O O . GLN B 1 103 ? -1.41 1.845 5.637 1 98.81 103 GLN B O 1
ATOM 2813 N N . HIS B 1 104 ? -0.129 1.138 3.953 1 98.56 104 HIS B N 1
ATOM 2814 C CA . HIS B 1 104 ? -1.116 1.439 2.922 1 98.56 104 HIS B CA 1
ATOM 2815 C C . HIS B 1 104 ? -2.465 0.81 3.25 1 98.56 104 HIS B C 1
ATOM 2817 O O . HIS B 1 104 ? -3.467 1.516 3.389 1 98.56 104 HIS B O 1
ATOM 2823 N N . MET B 1 105 ? -2.441 -0.499 3.545 1 97.62 105 MET B N 1
ATOM 2824 C CA . MET B 1 105 ? -3.678 -1.256 3.727 1 97.62 105 MET B CA 1
ATOM 2825 C C . MET B 1 105 ? -4.07 -1.312 5.199 1 97.62 105 MET B C 1
ATOM 2827 O O . MET B 1 105 ? -5.039 -1.979 5.562 1 97.62 105 MET B O 1
ATOM 2831 N N . ASN B 1 106 ? -3.303 -0.695 6.078 1 98.12 106 ASN B N 1
ATOM 2832 C CA . ASN B 1 106 ? -3.533 -0.738 7.516 1 98.12 106 ASN B CA 1
ATOM 2833 C C . ASN B 1 106 ? -3.744 0.66 8.094 1 98.12 106 ASN B C 1
ATOM 2835 O O . ASN B 1 106 ? -4.77 1.293 7.836 1 98.12 106 ASN B O 1
ATOM 2839 N N . LEU B 1 107 ? -2.713 1.269 8.609 1 98.69 107 LEU B N 1
ATOM 2840 C CA . LEU B 1 107 ? -2.889 2.523 9.328 1 98.69 107 LEU B CA 1
ATOM 2841 C C . LEU B 1 107 ? -3.49 3.592 8.422 1 98.69 107 LEU B C 1
ATOM 2843 O O . LEU B 1 107 ? -4.457 4.258 8.797 1 98.69 107 LEU B O 1
ATOM 2847 N N . ARG B 1 108 ? -2.969 3.783 7.199 1 98.56 108 ARG B N 1
ATOM 2848 C CA . ARG B 1 108 ? -3.436 4.793 6.258 1 98.56 108 ARG B CA 1
ATOM 2849 C C . ARG B 1 108 ? -4.887 4.547 5.863 1 98.56 108 ARG B C 1
ATOM 2851 O O . ARG B 1 108 ? -5.738 5.43 6.012 1 98.56 108 ARG B O 1
ATOM 2858 N N . ALA B 1 109 ? -5.211 3.391 5.387 1 97.44 109 ALA B N 1
ATOM 2859 C CA . ALA B 1 109 ? -6.562 3.076 4.93 1 97.44 109 ALA B CA 1
ATOM 2860 C C . ALA B 1 109 ? -7.562 3.143 6.078 1 97.44 109 ALA B C 1
ATOM 2862 O O . ALA B 1 109 ? -8.656 3.686 5.926 1 97.44 109 ALA B O 1
ATOM 2863 N N . HIS B 1 110 ? -7.211 2.607 7.227 1 98.25 110 HIS B N 1
ATOM 2864 C CA . HIS B 1 110 ? -8.133 2.486 8.352 1 98.25 110 HIS B CA 1
ATOM 2865 C C . HIS B 1 110 ? -8.438 3.85 8.961 1 98.25 110 HIS B C 1
ATOM 2867 O O . HIS B 1 110 ? -9.602 4.172 9.219 1 98.25 110 HIS B O 1
ATOM 2873 N N . CYS B 1 111 ? -7.434 4.664 9.172 1 98.62 111 CYS B N 1
ATOM 2874 C CA . CYS B 1 111 ? -7.652 5.996 9.719 1 98.62 111 CYS B CA 1
ATOM 2875 C C . CYS B 1 111 ? -8.398 6.883 8.734 1 98.62 111 CYS B C 1
ATOM 2877 O O . CYS B 1 111 ? -9.289 7.645 9.125 1 98.62 111 CYS B O 1
ATOM 2879 N N . SER B 1 112 ? -8.039 6.801 7.496 1 97.62 112 SER B N 1
ATOM 2880 C CA . SER B 1 112 ? -8.734 7.574 6.469 1 97.62 112 SER B CA 1
ATOM 2881 C C . SER B 1 112 ? -10.211 7.191 6.391 1 97.62 112 SER B C 1
ATOM 2883 O O . SER B 1 112 ? -11.07 8.055 6.191 1 97.62 112 SER B O 1
ATOM 2885 N N . LYS B 1 113 ? -10.531 5.906 6.539 1 96.88 113 LYS B N 1
ATOM 2886 C CA . LYS B 1 113 ? -11.906 5.441 6.473 1 96.88 113 LYS B CA 1
ATOM 2887 C C . LYS B 1 113 ? -12.758 6.062 7.582 1 96.88 113 LYS B C 1
ATOM 2889 O O . LYS B 1 113 ? -13.875 6.523 7.332 1 96.88 113 LYS B O 1
ATOM 2894 N N . VAL B 1 114 ? -12.227 6.047 8.773 1 97.5 114 VAL B N 1
ATOM 2895 C CA . VAL B 1 114 ? -12.953 6.645 9.891 1 97.5 114 VAL B CA 1
ATOM 2896 C C . VAL B 1 114 ? -13.18 8.133 9.625 1 97.5 114 VAL B C 1
ATOM 2898 O O . VAL B 1 114 ? -14.289 8.641 9.812 1 97.5 114 VAL B O 1
ATOM 2901 N N . PHE B 1 115 ? -12.188 8.844 9.148 1 97 115 PHE B N 1
ATOM 2902 C CA . PHE B 1 115 ? -12.305 10.266 8.828 1 97 115 PHE B CA 1
ATOM 2903 C C . PHE B 1 115 ? -13.383 10.492 7.777 1 97 115 PHE B C 1
ATOM 2905 O O . PHE B 1 115 ? -14.242 11.359 7.941 1 97 115 PHE B O 1
ATOM 2912 N N . LEU B 1 116 ? -13.359 9.781 6.699 1 95.12 116 LEU B N 1
ATOM 2913 C CA . LEU B 1 116 ? -14.266 9.977 5.57 1 95.12 116 LEU B CA 1
ATOM 2914 C C . LEU B 1 116 ? -15.695 9.641 5.961 1 95.12 116 LEU B C 1
ATOM 2916 O O . LEU B 1 116 ? -16.641 10.336 5.566 1 95.12 116 LEU B O 1
ATOM 2920 N N . LEU B 1 117 ? -15.852 8.508 6.703 1 96.06 117 LEU B N 1
ATOM 2921 C CA . LEU B 1 117 ? -17.188 8.164 7.188 1 96.06 117 LEU B CA 1
ATOM 2922 C C . LEU B 1 117 ? -17.781 9.305 8 1 96.06 117 LEU B C 1
ATOM 2924 O O . LEU B 1 117 ? -18.891 9.766 7.723 1 96.06 117 LEU B O 1
ATOM 2928 N N . ARG B 1 118 ? -16.969 9.812 8.875 1 94.94 118 ARG B N 1
ATOM 2929 C CA . ARG B 1 118 ? -17.453 10.836 9.789 1 94.94 118 ARG B CA 1
ATOM 2930 C C . ARG B 1 118 ? -17.656 12.164 9.07 1 94.94 118 ARG B C 1
ATOM 2932 O O . ARG B 1 118 ? -18.609 12.891 9.352 1 94.94 118 ARG B O 1
ATOM 2939 N N . ALA B 1 119 ? -16.859 12.438 8.133 1 93.5 119 ALA B N 1
ATOM 2940 C CA . ALA B 1 119 ? -16.875 13.742 7.48 1 93.5 119 ALA B CA 1
ATOM 2941 C C . ALA B 1 119 ? -17.906 13.781 6.352 1 93.5 119 ALA B C 1
ATOM 2943 O O . ALA B 1 119 ? -18.562 14.805 6.141 1 93.5 119 ALA B O 1
ATOM 2944 N N . LEU B 1 120 ? -18.078 12.688 5.637 1 92.81 120 LEU B N 1
ATOM 2945 C CA . LEU B 1 120 ? -18.703 12.828 4.332 1 92.81 120 LEU B CA 1
ATOM 2946 C C . LEU B 1 120 ? -19.922 11.906 4.215 1 92.81 120 LEU B C 1
ATOM 2948 O O . LEU B 1 120 ? -20.781 12.117 3.361 1 92.81 120 LEU B O 1
ATOM 2952 N N . TYR B 1 121 ? -20.016 10.844 4.969 1 94.44 121 TYR B N 1
ATOM 2953 C CA . TYR B 1 121 ? -21.016 9.805 4.727 1 94.44 121 TYR B CA 1
ATOM 2954 C C . TYR B 1 121 ? -22.422 10.383 4.688 1 94.44 121 TYR B C 1
ATOM 2956 O O . TYR B 1 121 ? -23.188 10.102 3.762 1 94.44 121 TYR B O 1
ATOM 2964 N N . GLN B 1 122 ? -22.734 11.156 5.668 1 91.69 122 GLN B N 1
ATOM 2965 C CA . GLN B 1 122 ? -24.094 11.68 5.785 1 91.69 122 GLN B CA 1
ATOM 2966 C C . GLN B 1 122 ? -24.469 12.539 4.582 1 91.69 122 GLN B C 1
ATOM 2968 O O . GLN B 1 122 ? -25.562 12.438 4.051 1 91.69 122 GLN B O 1
ATOM 2973 N N . ILE B 1 123 ? -23.578 13.344 4.121 1 89.69 123 ILE B N 1
ATOM 2974 C CA . ILE B 1 123 ? -23.891 14.297 3.066 1 89.69 123 ILE B CA 1
ATOM 2975 C C . ILE B 1 123 ? -23.875 13.594 1.712 1 89.69 123 ILE B C 1
ATOM 2977 O O . ILE B 1 123 ? -24.609 13.977 0.797 1 89.69 123 ILE B O 1
ATOM 2981 N N . VAL B 1 124 ? -23.109 12.562 1.609 1 92.31 124 VAL B N 1
ATOM 2982 C CA . VAL B 1 124 ? -22.922 11.883 0.329 1 92.31 124 VAL B CA 1
ATOM 2983 C C . VAL B 1 124 ? -24 10.805 0.163 1 92.31 124 VAL B C 1
ATOM 2985 O O . VAL B 1 124 ? -24.562 10.633 -0.924 1 92.31 124 VAL B O 1
ATOM 2988 N N . MET B 1 125 ? -24.297 10.117 1.234 1 92.81 125 MET B N 1
ATOM 2989 C CA . MET B 1 125 ? -25.234 8.992 1.172 1 92.81 125 MET B CA 1
ATOM 2990 C C . MET B 1 125 ? -26.625 9.422 1.594 1 92.81 125 MET B C 1
ATOM 2992 O O . MET B 1 125 ? -27.594 8.672 1.42 1 92.81 125 MET B O 1
ATOM 2996 N N . ASP B 1 126 ? -26.75 10.57 2.109 1 91.69 126 ASP B N 1
ATOM 2997 C CA . ASP B 1 126 ? -28.031 11.109 2.566 1 91.69 126 ASP B CA 1
ATOM 2998 C C . ASP B 1 126 ? -28.688 10.18 3.582 1 91.69 126 ASP B C 1
ATOM 3000 O O . ASP B 1 126 ? -29.891 9.922 3.5 1 91.69 126 ASP B O 1
ATOM 3004 N N . SER B 1 127 ? -27.906 9.586 4.387 1 94.44 127 SER B N 1
ATOM 3005 C CA . SER B 1 127 ? -28.359 8.703 5.457 1 94.44 127 SER B CA 1
ATOM 3006 C C . SER B 1 127 ? -27.344 8.664 6.605 1 94.44 127 SER B C 1
ATOM 3008 O O . SER B 1 127 ? -26.203 9.094 6.449 1 94.44 127 SER B O 1
ATOM 3010 N N . GLU B 1 128 ? -27.828 8.203 7.707 1 95.12 128 GLU B N 1
ATOM 3011 C CA . GLU B 1 128 ? -26.938 8.039 8.844 1 95.12 128 GLU B CA 1
ATOM 3012 C C . GLU B 1 128 ? -25.969 6.887 8.617 1 95.12 128 GLU B C 1
ATOM 3014 O O . GLU B 1 128 ? -26.266 5.934 7.902 1 95.12 128 GLU B O 1
ATOM 3019 N N . ILE B 1 129 ? -24.797 7.012 9.211 1 94.94 129 ILE B N 1
ATOM 3020 C CA . ILE B 1 129 ? -23.828 5.922 9.141 1 94.94 129 ILE B CA 1
ATOM 3021 C C . ILE B 1 129 ? -24.375 4.703 9.883 1 94.94 129 ILE B C 1
ATOM 3023 O O . ILE B 1 129 ? -24.703 4.789 11.07 1 94.94 129 ILE B O 1
ATOM 3027 N N . PRO B 1 130 ? -24.438 3.625 9.18 1 94.44 130 PRO B N 1
ATOM 3028 C CA . PRO B 1 130 ? -24.797 2.434 9.953 1 94.44 130 PRO B CA 1
ATOM 3029 C C . PRO B 1 130 ? -23.828 2.152 11.094 1 94.44 130 PRO B C 1
ATOM 3031 O O . PRO B 1 130 ? -22.609 2.229 10.906 1 94.44 130 PRO B O 1
ATOM 3034 N N . LYS B 1 131 ? -24.391 1.808 12.242 1 95.75 131 LYS B N 1
ATOM 3035 C CA . LYS B 1 131 ? -23.578 1.581 13.438 1 95.75 131 LYS B CA 1
ATOM 3036 C C . LYS B 1 131 ? -22.531 0.506 13.195 1 95.75 131 LYS B C 1
ATOM 3038 O O . LYS B 1 131 ? -21.375 0.662 13.586 1 95.75 131 LYS B O 1
ATOM 3043 N N . GLU B 1 132 ? -22.891 -0.519 12.547 1 94.12 132 GLU B N 1
ATOM 3044 C CA . GLU B 1 132 ? -21.984 -1.631 12.281 1 94.12 132 GLU B CA 1
ATOM 3045 C C . GLU B 1 132 ? -20.812 -1.193 11.398 1 94.12 132 GLU B C 1
ATOM 3047 O O . GLU B 1 132 ? -19.688 -1.655 11.586 1 94.12 132 GLU B O 1
ATOM 3052 N N . THR B 1 133 ? -21.125 -0.299 10.5 1 94.06 133 THR B N 1
ATOM 3053 C CA . THR B 1 133 ? -20.094 0.222 9.602 1 94.06 133 THR B CA 1
ATOM 3054 C C . THR B 1 133 ? -19.047 1.017 10.375 1 94.06 133 THR B C 1
ATOM 3056 O O . THR B 1 133 ? -17.844 0.799 10.211 1 94.06 133 THR B O 1
ATOM 3059 N N . MET B 1 134 ? -19.5 1.843 11.219 1 96.06 134 MET B N 1
ATOM 3060 C CA . MET B 1 134 ? -18.594 2.66 12.016 1 96.06 134 MET B CA 1
ATOM 3061 C C . MET B 1 134 ? -17.828 1.802 13.016 1 96.06 134 MET B C 1
ATOM 3063 O O . MET B 1 134 ? -16.625 1.983 13.195 1 96.06 134 MET B O 1
ATOM 3067 N N . ASP B 1 135 ? -18.5 0.853 13.633 1 96.5 135 ASP B N 1
ATOM 3068 C CA . ASP B 1 135 ? -17.859 -0.035 14.602 1 96.5 135 ASP B CA 1
ATOM 3069 C C . ASP B 1 135 ? -16.719 -0.821 13.953 1 96.5 135 ASP B C 1
ATOM 3071 O O . ASP B 1 135 ? -15.641 -0.951 14.531 1 96.5 135 ASP B O 1
ATOM 3075 N N . PHE B 1 136 ? -17.031 -1.252 12.805 1 95 136 PHE B N 1
ATOM 3076 C CA . PHE B 1 136 ? -16.031 -2.023 12.078 1 95 136 PHE B CA 1
ATOM 3077 C C . PHE B 1 136 ? -14.828 -1.152 11.711 1 95 136 PHE B C 1
ATOM 3079 O O . PHE B 1 136 ? -13.68 -1.58 11.844 1 95 136 PHE B O 1
ATOM 3086 N N . ALA B 1 137 ? -15.094 0.016 11.234 1 96.88 137 ALA B N 1
ATOM 3087 C CA . ALA B 1 137 ? -14.031 0.943 10.859 1 96.88 137 ALA B CA 1
ATOM 3088 C C . ALA B 1 137 ? -13.148 1.275 12.062 1 96.88 137 ALA B C 1
ATOM 3090 O O . ALA B 1 137 ? -11.914 1.271 11.953 1 96.88 137 ALA B O 1
ATOM 3091 N N . VAL B 1 138 ? -13.75 1.508 13.156 1 97.94 138 VAL B N 1
ATOM 3092 C CA . VAL B 1 138 ? -13.023 1.873 14.367 1 97.94 138 VAL B CA 1
ATOM 3093 C C . VAL B 1 138 ? -12.211 0.678 14.859 1 97.94 138 VAL B C 1
ATOM 3095 O O . VAL B 1 138 ? -11.078 0.835 15.312 1 97.94 138 VAL B O 1
ATOM 3098 N N . GLU B 1 139 ? -12.773 -0.479 14.789 1 97.25 139 GLU B N 1
ATOM 3099 C CA . GLU B 1 139 ? -12.047 -1.687 15.18 1 97.25 139 GLU B CA 1
ATOM 3100 C C . GLU B 1 139 ? -10.789 -1.872 14.336 1 97.25 139 GLU B C 1
ATOM 3102 O O . GLU B 1 139 ? -9.742 -2.281 14.844 1 97.25 139 GLU B O 1
ATOM 3107 N N . ASN B 1 140 ? -10.898 -1.623 13.07 1 97.19 140 ASN B N 1
ATOM 3108 C CA . ASN B 1 140 ? -9.742 -1.72 12.188 1 97.19 140 ASN B CA 1
ATOM 3109 C C . ASN B 1 140 ? -8.656 -0.72 12.57 1 97.19 140 ASN B C 1
ATOM 3111 O O . ASN B 1 140 ? -7.465 -1.04 12.523 1 97.19 140 ASN B O 1
ATOM 3115 N N . VAL B 1 141 ? -9.055 0.487 12.93 1 98.56 141 VAL B N 1
ATOM 3116 C CA . VAL B 1 141 ? -8.102 1.48 13.406 1 98.56 141 VAL B CA 1
ATOM 3117 C C . VAL B 1 141 ? -7.383 0.957 14.648 1 98.56 141 VAL B C 1
ATOM 3119 O O . VAL B 1 141 ? -6.156 1.03 14.742 1 98.56 141 VAL B O 1
ATOM 3122 N N . LYS B 1 142 ? -8.133 0.404 15.562 1 98.38 142 LYS B N 1
ATOM 3123 C CA . LYS B 1 142 ? -7.562 -0.121 16.797 1 98.38 142 LYS B CA 1
ATOM 3124 C C . LYS B 1 142 ? -6.547 -1.226 16.5 1 98.38 142 LYS B C 1
ATOM 3126 O O . LYS B 1 142 ? -5.473 -1.261 17.109 1 98.38 142 LYS B O 1
ATOM 3131 N N . GLN B 1 143 ? -6.867 -2.076 15.617 1 97.56 143 GLN B N 1
ATOM 3132 C CA . GLN B 1 143 ? -5.965 -3.162 15.25 1 97.56 143 GLN B CA 1
ATOM 3133 C C . GLN B 1 143 ? -4.664 -2.623 14.664 1 97.56 143 GLN B C 1
ATOM 3135 O O . GLN B 1 143 ? -3.58 -3.113 14.984 1 97.56 143 GLN B O 1
ATOM 3140 N N . SER B 1 144 ? -4.777 -1.638 13.773 1 98.62 144 SER B N 1
ATOM 3141 C CA . SER B 1 144 ? -3.59 -1.041 13.18 1 98.62 144 SER B CA 1
ATOM 3142 C C . SER B 1 144 ? -2.729 -0.347 14.227 1 98.62 144 SER B C 1
ATOM 3144 O O . SER B 1 144 ? -1.498 -0.423 14.18 1 98.62 144 SER B O 1
ATOM 3146 N N . LEU B 1 145 ? -3.369 0.33 15.148 1 98.81 145 LEU B N 1
ATOM 3147 C CA . LEU B 1 145 ? -2.633 1.004 16.219 1 98.81 145 LEU B CA 1
ATOM 3148 C C . LEU B 1 145 ? -1.945 -0.008 17.125 1 98.81 145 LEU B C 1
ATOM 3150 O O . LEU B 1 145 ? -0.826 0.225 17.578 1 98.81 145 LEU B O 1
ATOM 3154 N N . ASN B 1 146 ? -2.619 -1.124 17.406 1 98.62 146 ASN B N 1
ATOM 3155 C CA . ASN B 1 146 ? -1.985 -2.197 18.156 1 98.62 146 ASN B CA 1
ATOM 3156 C C . ASN B 1 146 ? -0.715 -2.693 17.484 1 98.62 146 ASN B C 1
ATOM 3158 O O . ASN B 1 146 ? 0.313 -2.883 18.125 1 98.62 146 ASN B O 1
ATOM 3162 N N . LEU B 1 147 ? -0.799 -2.891 16.203 1 98.44 147 LEU B N 1
ATOM 3163 C CA . LEU B 1 147 ? 0.359 -3.391 15.477 1 98.44 147 LEU B CA 1
ATOM 3164 C C . LEU B 1 147 ? 1.465 -2.342 15.422 1 98.44 147 LEU B C 1
ATOM 3166 O O . LEU B 1 147 ? 2.65 -2.68 15.469 1 98.44 147 LEU B O 1
ATOM 3170 N N . LEU B 1 148 ? 1.083 -1.062 15.273 1 98.75 148 LEU B N 1
ATOM 3171 C CA . LEU B 1 148 ? 2.09 -0.009 15.336 1 98.75 148 LEU B CA 1
ATOM 3172 C C . LEU B 1 148 ? 2.867 -0.079 16.656 1 98.75 148 LEU B C 1
ATOM 3174 O O . LEU B 1 148 ? 4.098 0.015 16.656 1 98.75 148 LEU B O 1
ATOM 3178 N N . GLU B 1 149 ? 2.164 -0.28 17.734 1 98.44 149 GLU B N 1
ATOM 3179 C CA . GLU B 1 149 ? 2.791 -0.325 19.047 1 98.44 149 GLU B CA 1
ATOM 3180 C C . GLU B 1 149 ? 3.598 -1.607 19.234 1 98.44 149 GLU B C 1
ATOM 3182 O O . GLU B 1 149 ? 4.738 -1.568 19.703 1 98.44 149 GLU B O 1
ATOM 3187 N N . GLU B 1 150 ? 3.027 -2.721 18.812 1 97.75 150 GLU B N 1
ATOM 3188 C CA . GLU B 1 150 ? 3.566 -4.02 19.203 1 97.75 150 GLU B CA 1
ATOM 3189 C C . GLU B 1 150 ? 4.613 -4.508 18.203 1 97.75 150 GLU B C 1
ATOM 3191 O O . GLU B 1 150 ? 5.57 -5.184 18.594 1 97.75 150 GLU B O 1
ATOM 3196 N N . LYS B 1 151 ? 4.422 -4.188 17.031 1 98.12 151 LYS B N 1
ATOM 3197 C CA . LYS B 1 151 ? 5.336 -4.684 16 1 98.12 151 LYS B CA 1
ATOM 3198 C C . LYS B 1 151 ? 6.402 -3.645 15.664 1 98.12 151 LYS B C 1
ATOM 3200 O O . LYS B 1 151 ? 7.594 -3.957 15.656 1 98.12 151 LYS B O 1
ATOM 3205 N N . PHE B 1 152 ? 6.027 -2.414 15.477 1 98.5 152 PHE B N 1
ATOM 3206 C CA . PHE B 1 152 ? 6.945 -1.438 14.906 1 98.5 152 PHE B CA 1
ATOM 3207 C C . PHE B 1 152 ? 7.648 -0.648 16 1 98.5 152 PHE B C 1
ATOM 3209 O O . PHE B 1 152 ? 8.875 -0.531 16 1 98.5 152 PHE B O 1
ATOM 3216 N N . LEU B 1 153 ? 6.914 -0.102 16.938 1 98.5 153 LEU B N 1
ATOM 3217 C CA . LEU B 1 153 ? 7.516 0.723 17.984 1 98.5 153 LEU B CA 1
ATOM 3218 C C . LEU B 1 153 ? 8.148 -0.144 19.062 1 98.5 153 LEU B C 1
ATOM 3220 O O . LEU B 1 153 ? 9.328 0.021 19.391 1 98.5 153 LEU B O 1
ATOM 3224 N N . GLN B 1 154 ? 7.32 -1.112 19.484 1 97.25 154 GLN B N 1
ATOM 3225 C CA . GLN B 1 154 ? 7.777 -1.909 20.625 1 97.25 154 GLN B CA 1
ATOM 3226 C C . GLN B 1 154 ? 8.203 -1.019 21.781 1 97.25 154 GLN B C 1
ATOM 3228 O O . GLN B 1 154 ? 7.422 -0.189 22.266 1 97.25 154 GLN B O 1
ATOM 3233 N N . SER B 1 155 ? 9.453 -1.148 22.297 1 97.12 155 SER B N 1
ATOM 3234 C CA . SER B 1 155 ? 9.898 -0.32 23.422 1 97.12 155 SER B CA 1
ATOM 3235 C C . SER B 1 155 ? 10.789 0.819 22.938 1 97.12 155 SER B C 1
ATOM 3237 O O . SER B 1 155 ? 11.422 1.505 23.734 1 97.12 155 SER B O 1
ATOM 3239 N N . LYS B 1 156 ? 10.867 1.086 21.688 1 98.19 156 LYS B N 1
ATOM 3240 C CA . LYS B 1 156 ? 11.75 2.086 21.094 1 98.19 156 LYS B CA 1
ATOM 3241 C C . LYS B 1 156 ? 11.102 3.469 21.109 1 98.19 156 LYS B C 1
ATOM 3243 O O . LYS B 1 156 ? 9.891 3.592 20.922 1 98.19 156 LYS B O 1
ATOM 3248 N N . PRO B 1 157 ? 11.875 4.523 21.172 1 98.69 157 PRO B N 1
ATOM 3249 C CA . PRO B 1 157 ? 11.344 5.887 21.094 1 98.69 157 PRO B CA 1
ATOM 3250 C C . PRO B 1 157 ? 10.719 6.203 19.734 1 98.69 157 PRO B C 1
ATOM 3252 O O . PRO B 1 157 ? 9.789 7.008 19.656 1 98.69 157 PRO B O 1
ATOM 3255 N N . PHE B 1 158 ? 11.273 5.676 18.703 1 98.94 158 PHE B N 1
ATOM 3256 C CA . PHE B 1 158 ? 10.781 5.855 17.344 1 98.94 158 PHE B CA 1
ATOM 3257 C C . PHE B 1 158 ? 10.68 4.52 16.625 1 98.94 158 PHE B C 1
ATOM 3259 O O . PHE B 1 158 ? 11.117 3.49 17.141 1 98.94 158 PHE B O 1
ATOM 3266 N N . ILE B 1 159 ? 10.117 4.465 15.445 1 98.75 159 ILE B N 1
ATOM 3267 C CA . ILE B 1 159 ? 9.82 3.234 14.727 1 98.75 159 ILE B CA 1
ATOM 3268 C C . ILE B 1 159 ? 11.109 2.459 14.469 1 98.75 159 ILE B C 1
ATOM 3270 O O . ILE B 1 159 ? 11.148 1.238 14.633 1 98.75 159 ILE B O 1
ATOM 3274 N N . LEU B 1 160 ? 12.188 3.125 14.125 1 98.19 160 LEU B N 1
ATOM 3275 C CA . LEU B 1 160 ? 13.414 2.42 13.781 1 98.19 160 LEU B CA 1
ATOM 3276 C C . LEU B 1 160 ? 14.32 2.277 15 1 98.19 160 LEU B C 1
ATOM 3278 O O . LEU B 1 160 ? 15.297 1.526 14.969 1 98.19 160 LEU B O 1
ATOM 3282 N N . GLY B 1 161 ? 14.094 3.068 16.031 1 97.88 161 GLY B N 1
ATOM 3283 C CA . GLY B 1 161 ? 14.992 3.033 17.172 1 97.88 161 GLY B CA 1
ATOM 3284 C C . GLY B 1 161 ? 15.023 4.34 17.953 1 97.88 161 GLY B C 1
ATOM 3285 O O . GLY B 1 161 ? 13.984 4.887 18.297 1 97.88 161 GLY B O 1
ATOM 3286 N N . ASP B 1 162 ? 16.219 4.828 18.125 1 98.06 162 ASP B N 1
ATOM 3287 C CA . ASP B 1 162 ? 16.422 5.93 19.062 1 98.06 162 ASP B CA 1
ATOM 3288 C C . ASP B 1 162 ? 16.281 7.277 18.375 1 98.06 162 ASP B C 1
ATOM 3290 O O . ASP B 1 162 ? 16.203 8.32 19.031 1 98.06 162 ASP B O 1
ATOM 3294 N N . LYS B 1 163 ? 16.266 7.266 17.094 1 98.44 163 LYS B N 1
ATOM 3295 C CA . LYS B 1 163 ? 16.156 8.508 16.344 1 98.44 163 LYS B CA 1
ATOM 3296 C C . LYS B 1 163 ? 14.953 8.469 15.406 1 98.44 163 LYS B C 1
ATOM 3298 O O . LYS B 1 163 ? 14.57 7.402 14.922 1 98.44 163 LYS B O 1
ATOM 3303 N N . ILE B 1 164 ? 14.406 9.672 15.133 1 98.81 164 ILE B N 1
ATOM 3304 C CA . ILE B 1 164 ? 13.266 9.797 14.227 1 98.81 164 ILE B CA 1
ATOM 3305 C C . ILE B 1 164 ? 13.672 9.344 12.828 1 98.81 164 ILE B C 1
ATOM 3307 O O . ILE B 1 164 ? 14.812 9.562 12.406 1 98.81 164 ILE B O 1
ATOM 3311 N N . SER B 1 165 ? 12.797 8.711 12.125 1 98.81 165 SER B N 1
ATOM 3312 C CA . SER B 1 165 ? 12.945 8.383 10.703 1 98.81 165 SER B CA 1
ATOM 3313 C C . SER B 1 165 ? 11.742 8.852 9.906 1 98.81 165 SER B C 1
ATOM 3315 O O . SER B 1 165 ? 10.75 9.32 10.477 1 98.81 165 SER B O 1
ATOM 3317 N N . VAL B 1 166 ? 11.82 8.734 8.594 1 98.81 166 VAL B N 1
ATOM 3318 C CA . VAL B 1 166 ? 10.727 9.125 7.711 1 98.81 166 VAL B CA 1
ATOM 3319 C C . VAL B 1 166 ? 9.5 8.266 7.992 1 98.81 166 VAL B C 1
ATOM 3321 O O . VAL B 1 166 ? 8.367 8.703 7.785 1 98.81 166 VAL B O 1
ATOM 3324 N N . ALA B 1 167 ? 9.656 7.016 8.477 1 98.94 167 ALA B N 1
ATOM 3325 C CA . ALA B 1 167 ? 8.531 6.152 8.828 1 98.94 167 ALA B CA 1
ATOM 3326 C C . ALA B 1 167 ? 7.668 6.797 9.906 1 98.94 167 ALA B C 1
ATOM 3328 O O . ALA B 1 167 ? 6.441 6.664 9.891 1 98.94 167 ALA B O 1
ATOM 3329 N N . ASP B 1 168 ? 8.281 7.508 10.859 1 98.94 168 ASP B N 1
ATOM 3330 C CA . ASP B 1 168 ? 7.539 8.195 11.914 1 98.94 168 ASP B CA 1
ATOM 3331 C C . ASP B 1 168 ? 6.672 9.312 11.344 1 98.94 168 ASP B C 1
ATOM 3333 O O . ASP B 1 168 ? 5.559 9.547 11.812 1 98.94 168 ASP B O 1
ATOM 3337 N N . VAL B 1 169 ? 7.207 10 10.328 1 98.94 169 VAL B N 1
ATOM 3338 C CA . VAL B 1 169 ? 6.488 11.102 9.695 1 98.94 169 VAL B CA 1
ATOM 3339 C C . VAL B 1 169 ? 5.234 10.57 9 1 98.94 169 VAL B C 1
ATOM 3341 O O . VAL B 1 169 ? 4.148 11.133 9.148 1 98.94 169 VAL B O 1
ATOM 3344 N N . VAL B 1 170 ? 5.391 9.461 8.305 1 98.94 170 VAL B N 1
ATOM 3345 C CA . VAL B 1 170 ? 4.273 8.844 7.602 1 98.94 170 VAL B CA 1
ATOM 3346 C C . VAL B 1 170 ? 3.24 8.344 8.609 1 98.94 170 VAL B C 1
ATOM 3348 O O . VAL B 1 170 ? 2.037 8.531 8.414 1 98.94 170 VAL B O 1
ATOM 3351 N N . ALA B 1 171 ? 3.688 7.77 9.688 1 98.94 171 ALA B N 1
ATOM 3352 C CA . ALA B 1 171 ? 2.791 7.199 10.688 1 98.94 171 ALA B CA 1
ATOM 3353 C C . ALA B 1 171 ? 1.985 8.289 11.391 1 98.94 171 ALA B C 1
ATOM 3355 O O . ALA B 1 171 ? 0.773 8.156 11.57 1 98.94 171 ALA B O 1
ATOM 3356 N N . ILE B 1 172 ? 2.623 9.383 11.766 1 98.94 172 ILE B N 1
ATOM 3357 C CA . ILE B 1 172 ? 1.991 10.383 12.625 1 98.94 172 ILE B CA 1
ATOM 3358 C C . ILE B 1 172 ? 0.859 11.07 11.859 1 98.94 172 ILE B C 1
ATOM 3360 O O . ILE B 1 172 ? -0.214 11.305 12.422 1 98.94 172 ILE B O 1
ATOM 3364 N N . VAL B 1 173 ? 1.064 11.359 10.586 1 98.88 173 VAL B N 1
ATOM 3365 C CA . VAL B 1 173 ? 0.031 12.07 9.844 1 98.88 173 VAL B CA 1
ATOM 3366 C C . VAL B 1 173 ? -1.192 11.172 9.672 1 98.88 173 VAL B C 1
ATOM 3368 O O . VAL B 1 173 ? -2.324 11.656 9.633 1 98.88 173 VAL B O 1
ATOM 3371 N N . GLU B 1 174 ? -0.994 9.859 9.586 1 98.75 174 GLU B N 1
ATOM 3372 C CA . GLU B 1 174 ? -2.104 8.93 9.43 1 98.75 174 GLU B CA 1
ATOM 3373 C C . GLU B 1 174 ? -2.967 8.875 10.688 1 98.75 174 GLU B C 1
ATOM 3375 O O . GLU B 1 174 ? -4.195 8.906 10.602 1 98.75 174 GLU B O 1
ATOM 3380 N N . ILE B 1 175 ? -2.32 8.836 11.836 1 98.75 175 ILE B N 1
ATOM 3381 C CA . ILE B 1 175 ? -3.057 8.758 13.094 1 98.75 175 ILE B CA 1
ATOM 3382 C C . ILE B 1 175 ? -3.773 10.086 13.352 1 98.75 175 ILE B C 1
ATOM 3384 O O . ILE B 1 175 ? -4.855 10.109 13.945 1 98.75 175 ILE B O 1
ATOM 3388 N N . MET B 1 176 ? -3.234 11.188 12.852 1 98.5 176 MET B N 1
ATOM 3389 C CA . MET B 1 176 ? -3.809 12.516 13.062 1 98.5 176 MET B CA 1
ATOM 3390 C C . MET B 1 176 ? -5.062 12.703 12.211 1 98.5 176 MET B C 1
ATOM 3392 O O . MET B 1 176 ? -5.891 13.57 12.5 1 98.5 176 MET B O 1
ATOM 3396 N N . GLN B 1 177 ? -5.234 11.914 11.195 1 98.12 177 GLN B N 1
ATOM 3397 C CA . GLN B 1 177 ? -6.262 12.164 10.188 1 98.12 177 GLN B CA 1
ATOM 3398 C C . GLN B 1 177 ? -7.652 12.164 10.812 1 98.12 177 GLN B C 1
ATOM 3400 O O . GLN B 1 177 ? -8.422 13.109 10.633 1 98.12 177 GLN B O 1
ATOM 3405 N N . PRO B 1 178 ? -8.023 11.172 11.594 1 97.19 178 PRO B N 1
ATOM 3406 C CA . PRO B 1 178 ? -9.383 11.164 12.133 1 97.19 178 PRO B CA 1
ATOM 3407 C C . PRO B 1 178 ? -9.625 12.273 13.156 1 97.19 178 PRO B C 1
ATOM 3409 O O . PRO B 1 178 ? -10.766 12.562 13.508 1 97.19 178 PRO B O 1
ATOM 3412 N N . PHE B 1 179 ? -8.594 12.969 13.602 1 94.88 179 PHE B N 1
ATOM 3413 C CA . PHE B 1 179 ? -8.734 14.094 14.523 1 94.88 179 PHE B CA 1
ATOM 3414 C C . PHE B 1 179 ? -9.523 15.227 13.875 1 94.88 179 PHE B C 1
ATOM 3416 O O . PHE B 1 179 ? -10.203 15.984 14.57 1 94.88 179 PHE B O 1
ATOM 3423 N N . GLY B 1 180 ? -9.375 15.289 12.602 1 93.75 180 GLY B N 1
ATOM 3424 C CA . GLY B 1 180 ? -10.094 16.328 11.883 1 93.75 180 GLY B CA 1
ATOM 3425 C C . GLY B 1 180 ? -11.594 16.266 12.086 1 93.75 180 GLY B C 1
ATOM 3426 O O . GLY B 1 180 ? -12.305 17.25 11.852 1 93.75 180 GLY B O 1
ATOM 3427 N N . THR B 1 181 ? -12.047 15.086 12.547 1 94.19 181 THR B N 1
ATOM 3428 C CA . THR B 1 181 ? -13.477 14.914 12.773 1 94.19 181 THR B CA 1
ATOM 3429 C C . THR B 1 181 ? -13.758 14.641 14.25 1 94.19 181 THR B C 1
ATOM 3431 O O . THR B 1 181 ? -14.836 14.148 14.602 1 94.19 181 THR B O 1
ATOM 3434 N N . GLY B 1 182 ? -12.703 14.781 15.07 1 93.25 182 GLY B N 1
ATOM 3435 C CA . GLY B 1 182 ? -12.883 14.68 16.516 1 93.25 182 GLY B CA 1
ATOM 3436 C C . GLY B 1 182 ? -12.609 13.289 17.047 1 93.25 182 GLY B C 1
ATOM 3437 O O . GLY B 1 182 ? -12.797 13.031 18.234 1 93.25 182 GLY B O 1
ATOM 3438 N N . PHE B 1 183 ? -12.25 12.398 16.219 1 95 183 PHE B N 1
ATOM 3439 C CA . PHE B 1 183 ? -11.883 11.062 16.672 1 95 183 PHE B CA 1
ATOM 3440 C C . PHE B 1 183 ? -10.422 11.016 17.109 1 95 183 PHE B C 1
ATOM 3442 O O . PHE B 1 183 ? -9.516 11.242 16.312 1 95 183 PHE B O 1
ATOM 3449 N N . ASP B 1 184 ? -10.227 10.688 18.328 1 96.56 184 ASP B N 1
ATOM 3450 C CA . ASP B 1 184 ? -8.875 10.688 18.891 1 96.56 184 ASP B CA 1
ATOM 3451 C C . ASP B 1 184 ? -8.289 9.273 18.906 1 96.56 184 ASP B C 1
ATOM 3453 O O . ASP B 1 184 ? -8.562 8.5 19.828 1 96.56 184 ASP B O 1
ATOM 3457 N N . GLY B 1 185 ? -7.398 8.977 18.016 1 95.31 185 GLY B N 1
ATOM 3458 C CA . GLY B 1 185 ? -6.773 7.668 17.922 1 95.31 185 GLY B CA 1
ATOM 3459 C C . GLY B 1 185 ? -5.773 7.398 19.016 1 95.31 185 GLY B C 1
ATOM 3460 O O . GLY B 1 185 ? -5.359 6.254 19.234 1 95.31 185 GLY B O 1
ATOM 3461 N N . PHE B 1 186 ? -5.383 8.352 19.781 1 97.56 186 PHE B N 1
ATOM 3462 C CA . PHE B 1 186 ? -4.379 8.211 20.828 1 97.56 186 PHE B CA 1
ATOM 3463 C C . PHE B 1 186 ? -5.035 7.883 22.172 1 97.56 186 PHE B C 1
ATOM 3465 O O . PHE B 1 186 ? -4.355 7.5 23.125 1 97.56 186 PHE B O 1
ATOM 3472 N N . GLU B 1 187 ? -6.301 8.047 22.234 1 96.62 187 GLU B N 1
ATOM 3473 C CA . GLU B 1 187 ? -6.992 7.867 23.516 1 96.62 187 GLU B CA 1
ATOM 3474 C C . GLU B 1 187 ? -6.672 6.504 24.125 1 96.62 187 GLU B C 1
ATOM 3476 O O . GLU B 1 187 ? -6.801 5.473 23.453 1 96.62 187 GLU B O 1
ATOM 3481 N N . GLY B 1 188 ? -6.254 6.547 25.406 1 97.31 188 GLY B N 1
ATOM 3482 C CA . GLY B 1 188 ? -5.973 5.324 26.141 1 97.31 188 GLY B CA 1
ATOM 3483 C C . GLY B 1 188 ? -4.664 4.676 25.75 1 97.31 188 GLY B C 1
ATOM 3484 O O . GLY B 1 188 ? -4.426 3.504 26.047 1 97.31 188 GLY B O 1
ATOM 3485 N N . ARG B 1 189 ? -3.824 5.438 25.016 1 98.19 189 ARG B N 1
ATOM 3486 C CA . ARG B 1 189 ? -2.582 4.844 24.531 1 98.19 189 ARG B CA 1
ATOM 3487 C C . ARG B 1 189 ? -1.379 5.691 24.938 1 98.19 189 ARG B C 1
ATOM 3489 O O . ARG B 1 189 ? -0.801 6.391 24.094 1 98.19 189 ARG B O 1
ATOM 3496 N N . PRO B 1 190 ? -0.889 5.547 26.188 1 98 190 PRO B N 1
ATOM 3497 C CA . PRO B 1 190 ? 0.187 6.402 26.688 1 98 190 PRO B CA 1
ATOM 3498 C C . PRO B 1 190 ? 1.477 6.27 25.875 1 98 190 PRO B C 1
ATOM 3500 O O . PRO B 1 190 ? 2.199 7.25 25.703 1 98 190 PRO B O 1
ATOM 3503 N N . LYS B 1 191 ? 1.762 5.023 25.422 1 98 191 LYS B N 1
ATOM 3504 C CA . LYS B 1 191 ? 2.971 4.82 24.641 1 98 191 LYS B CA 1
ATOM 3505 C C . LYS B 1 191 ? 2.916 5.613 23.328 1 98 191 LYS B C 1
ATOM 3507 O O . LYS B 1 191 ? 3.904 6.242 22.938 1 98 191 LYS B O 1
ATOM 3512 N N . LEU B 1 192 ? 1.796 5.633 22.656 1 98.56 192 LEU B N 1
ATOM 3513 C CA . LEU B 1 192 ? 1.641 6.355 21.406 1 98.56 192 LEU B CA 1
ATOM 3514 C C . LEU B 1 192 ? 1.63 7.863 21.641 1 98.56 192 LEU B C 1
ATOM 3516 O O . LEU B 1 192 ? 2.115 8.633 20.812 1 98.56 192 LEU B O 1
ATOM 3520 N N . ILE B 1 193 ? 1.043 8.273 22.75 1 98.56 193 ILE B N 1
ATOM 3521 C CA . ILE B 1 193 ? 1.037 9.688 23.094 1 98.56 193 ILE B CA 1
ATOM 3522 C C . ILE B 1 193 ? 2.471 10.18 23.281 1 98.56 193 ILE B C 1
ATOM 3524 O O . ILE B 1 193 ? 2.85 11.227 22.75 1 98.56 193 ILE B O 1
ATOM 3528 N N . ALA B 1 194 ? 3.254 9.438 24 1 98.69 194 ALA B N 1
ATOM 3529 C CA . ALA B 1 194 ? 4.656 9.797 24.203 1 98.69 194 ALA B CA 1
ATOM 3530 C C . ALA B 1 194 ? 5.41 9.836 22.875 1 98.69 194 ALA B C 1
ATOM 3532 O O . ALA B 1 194 ? 6.211 10.742 22.641 1 98.69 194 ALA B O 1
ATOM 3533 N N . TRP B 1 195 ? 5.176 8.836 22.047 1 98.88 195 TRP B N 1
ATOM 3534 C CA . TRP B 1 195 ? 5.781 8.773 20.734 1 98.88 195 TRP B CA 1
ATOM 3535 C C . TRP B 1 195 ? 5.395 9.992 19.891 1 98.88 195 TRP B C 1
ATOM 3537 O O . TRP B 1 195 ? 6.25 10.625 19.266 1 98.88 195 TRP B O 1
ATOM 3547 N N . ARG B 1 196 ? 4.105 10.336 19.875 1 98.75 196 ARG B N 1
ATOM 3548 C CA . ARG B 1 196 ? 3.623 11.516 19.156 1 98.75 196 ARG B CA 1
ATOM 3549 C C . ARG B 1 196 ? 4.363 12.773 19.625 1 98.75 196 ARG B C 1
ATOM 3551 O O . ARG B 1 196 ? 4.781 13.586 18.797 1 98.75 196 ARG B O 1
ATOM 3558 N N . ASP B 1 197 ? 4.512 12.906 20.891 1 98.69 197 ASP B N 1
ATOM 3559 C CA . ASP B 1 197 ? 5.16 14.094 21.438 1 98.69 197 ASP B CA 1
ATOM 3560 C C . ASP B 1 197 ? 6.629 14.164 21.031 1 98.69 197 ASP B C 1
ATOM 3562 O O . ASP B 1 197 ? 7.148 15.242 20.734 1 98.69 197 ASP B O 1
ATOM 3566 N N . ARG B 1 198 ? 7.309 13.031 20.984 1 98.88 198 ARG B N 1
ATOM 3567 C CA . ARG B 1 198 ? 8.688 13 20.516 1 98.88 198 ARG B CA 1
ATOM 3568 C C . ARG B 1 198 ? 8.773 13.375 19.047 1 98.88 198 ARG B C 1
ATOM 3570 O O . ARG B 1 198 ? 9.664 14.125 18.641 1 98.88 198 ARG B O 1
ATOM 3577 N N . VAL B 1 199 ? 7.844 12.836 18.25 1 98.88 199 VAL B N 1
ATOM 3578 C CA . VAL B 1 199 ? 7.828 13.133 16.828 1 98.88 199 VAL B CA 1
ATOM 3579 C C . VAL B 1 199 ? 7.594 14.625 16.609 1 98.88 199 VAL B C 1
ATOM 3581 O O . VAL B 1 199 ? 8.297 15.258 15.82 1 98.88 199 VAL B O 1
ATOM 3584 N N . LYS B 1 200 ? 6.621 15.164 17.328 1 98.75 200 LYS B N 1
ATOM 3585 C CA . LYS B 1 200 ? 6.309 16.594 17.25 1 98.75 200 LYS B CA 1
ATOM 3586 C C . LYS B 1 200 ? 7.527 17.438 17.609 1 98.75 200 LYS B C 1
ATOM 3588 O O . LYS B 1 200 ? 7.832 18.422 16.922 1 98.75 200 LYS B O 1
ATOM 3593 N N . LYS B 1 201 ? 8.148 17.062 18.609 1 98.69 201 LYS B N 1
ATOM 3594 C CA . LYS B 1 201 ? 9.336 17.797 19.062 1 98.69 201 LYS B CA 1
ATOM 3595 C C . LYS B 1 201 ? 10.438 17.766 18 1 98.69 201 LYS B C 1
ATOM 3597 O O . LYS B 1 201 ? 11.047 18.781 17.703 1 98.69 201 LYS B O 1
ATOM 3602 N N . GLU B 1 202 ? 10.734 16.578 17.453 1 98.62 202 GLU B N 1
ATOM 3603 C CA . GLU B 1 202 ? 11.797 16.422 16.453 1 98.62 202 GLU B CA 1
ATOM 3604 C C . GLU B 1 202 ? 11.477 17.219 15.188 1 98.62 202 GLU B C 1
ATOM 3606 O O . GLU B 1 202 ? 12.383 17.75 14.547 1 98.62 202 GLU B O 1
ATOM 3611 N N . LEU B 1 203 ? 10.211 17.281 14.781 1 98.69 203 LEU B N 1
ATOM 3612 C CA . LEU B 1 203 ? 9.812 17.969 13.555 1 98.69 203 LEU B CA 1
ATOM 3613 C C . LEU B 1 203 ? 9.734 19.484 13.781 1 98.69 203 LEU B C 1
ATOM 3615 O O . LEU B 1 203 ? 9.883 20.266 12.844 1 98.69 203 LEU B O 1
ATOM 3619 N N . GLY B 1 204 ? 9.508 19.875 14.984 1 98.5 204 GLY B N 1
ATOM 3620 C CA . GLY B 1 204 ? 9.203 21.25 15.336 1 98.5 204 GLY B CA 1
ATOM 3621 C C . GLY B 1 204 ? 7.723 21.5 15.57 1 98.5 204 GLY B C 1
ATOM 3622 O O . GLY B 1 204 ? 6.906 21.297 14.672 1 98.5 204 GLY B O 1
ATOM 3623 N N . GLU B 1 205 ? 7.375 21.984 16.719 1 98.19 205 GLU B N 1
ATOM 3624 C CA . GLU B 1 205 ? 5.988 22.141 17.141 1 98.19 205 GLU B CA 1
ATOM 3625 C C . GLU B 1 205 ? 5.227 23.062 16.203 1 98.19 205 GLU B C 1
ATOM 3627 O O . GLU B 1 205 ? 4.09 22.781 15.836 1 98.19 205 GLU B O 1
ATOM 3632 N N . LYS B 1 206 ? 5.828 24.109 15.836 1 98.5 206 LYS B N 1
ATOM 3633 C CA . LYS B 1 206 ? 5.172 25.062 14.961 1 98.5 206 LYS B CA 1
ATOM 3634 C C . LYS B 1 206 ? 4.887 24.453 13.586 1 98.5 206 LYS B C 1
ATOM 3636 O O . LYS B 1 206 ? 3.793 24.625 13.047 1 98.5 206 LYS B O 1
ATOM 3641 N N . LEU B 1 207 ? 5.859 23.797 13.062 1 98.81 207 LEU B N 1
ATOM 3642 C CA . LEU B 1 207 ? 5.699 23.141 11.766 1 98.81 207 LEU B CA 1
ATOM 3643 C C . LEU B 1 207 ? 4.621 22.062 11.828 1 98.81 207 LEU B C 1
ATOM 3645 O O . LEU B 1 207 ? 3.816 21.938 10.898 1 98.81 207 LEU B O 1
ATOM 3649 N N . PHE B 1 208 ? 4.66 21.312 12.891 1 98.81 208 PHE B N 1
ATOM 3650 C CA . PHE B 1 208 ? 3.656 20.281 13.117 1 98.81 208 PHE B CA 1
ATOM 3651 C C . PHE B 1 208 ? 2.252 20.875 13.109 1 98.81 208 PHE B C 1
ATOM 3653 O O . PHE B 1 208 ? 1.349 20.344 12.461 1 98.81 208 PHE B O 1
ATOM 3660 N N . GLU B 1 209 ? 2.061 21.938 13.773 1 98.12 209 GLU B N 1
ATOM 3661 C CA . GLU B 1 209 ? 0.77 22.625 13.836 1 98.12 209 GLU B CA 1
ATOM 3662 C C . GLU B 1 209 ? 0.37 23.172 12.469 1 98.12 209 GLU B C 1
ATOM 3664 O O . GLU B 1 209 ? -0.787 23.062 12.062 1 98.12 209 GLU B O 1
ATOM 3669 N N . GLU B 1 210 ? 1.321 23.766 11.82 1 98.44 210 GLU B N 1
ATOM 3670 C CA . GLU B 1 210 ? 1.068 24.297 10.484 1 98.44 210 GLU B CA 1
ATOM 3671 C C . GLU B 1 210 ? 0.585 23.203 9.539 1 98.44 210 GLU B C 1
ATOM 3673 O O . GLU B 1 210 ? -0.388 23.391 8.805 1 98.44 210 GLU B O 1
ATOM 3678 N N . ALA B 1 211 ? 1.221 22.047 9.562 1 98.75 211 ALA B N 1
ATOM 3679 C CA . ALA B 1 211 ? 0.915 20.938 8.664 1 98.75 211 ALA B CA 1
ATOM 3680 C C . ALA B 1 211 ? -0.499 20.422 8.898 1 98.75 211 ALA B C 1
ATOM 3682 O O . ALA B 1 211 ? -1.148 19.922 7.973 1 98.75 211 ALA B O 1
ATOM 3683 N N . HIS B 1 212 ? -1.002 20.531 10.125 1 98.31 212 HIS B N 1
ATOM 3684 C CA . HIS B 1 212 ? -2.279 19.906 10.469 1 98.31 212 HIS B CA 1
ATOM 3685 C C . HIS B 1 212 ? -3.371 20.953 10.633 1 98.31 212 HIS B C 1
ATOM 3687 O O . HIS B 1 212 ? -4.512 20.625 10.969 1 98.31 212 HIS B O 1
ATOM 3693 N N . GLU B 1 213 ? -3.021 22.203 10.398 1 97.12 213 GLU B N 1
ATOM 3694 C CA . GLU B 1 213 ? -3.965 23.297 10.617 1 97.12 213 GLU B CA 1
ATOM 3695 C C . GLU B 1 213 ? -5.219 23.125 9.766 1 97.12 213 GLU B C 1
ATOM 3697 O O . GLU B 1 213 ? -6.34 23.219 10.273 1 97.12 213 GLU B O 1
ATOM 3702 N N . ALA B 1 214 ? -5.031 22.875 8.5 1 95 214 ALA B N 1
ATOM 3703 C CA . ALA B 1 214 ? -6.16 22.719 7.594 1 95 214 ALA B CA 1
ATOM 3704 C C . ALA B 1 214 ? -7.039 21.547 8.016 1 95 214 ALA B C 1
ATOM 3706 O O . ALA B 1 214 ? -8.266 21.625 7.945 1 95 214 ALA B O 1
ATOM 3707 N N . LEU B 1 215 ? -6.449 20.5 8.445 1 96 215 LEU B N 1
ATOM 3708 C CA . LEU B 1 215 ? -7.168 19.312 8.906 1 96 215 LEU B CA 1
ATOM 3709 C C . LEU B 1 215 ? -8.023 19.641 10.125 1 96 215 LEU B C 1
ATOM 3711 O O . LEU B 1 215 ? -9.188 19.234 10.195 1 96 215 LEU B O 1
ATOM 3715 N N . MET B 1 216 ? -7.43 20.375 11.055 1 93.38 216 MET B N 1
ATOM 3716 C CA . MET B 1 216 ? -8.109 20.688 12.312 1 93.38 216 MET B CA 1
ATOM 3717 C C . MET B 1 216 ? -9.258 21.656 12.086 1 93.38 216 MET B C 1
ATOM 3719 O O . MET B 1 216 ? -10.188 21.734 12.891 1 93.38 216 MET B O 1
ATOM 3723 N N . LYS B 1 217 ? -9.266 22.328 10.977 1 88.25 217 LYS B N 1
ATOM 3724 C CA . LYS B 1 217 ? -10.328 23.266 10.633 1 88.25 217 LYS B CA 1
ATOM 3725 C C . LYS B 1 217 ? -11.305 22.656 9.633 1 88.25 217 LYS B C 1
ATOM 3727 O O . LYS B 1 217 ? -12.086 23.375 9 1 88.25 217 LYS B O 1
ATOM 3732 N N . SER B 1 218 ? -11.25 21.406 9.484 1 84 218 SER B N 1
ATOM 3733 C CA . SER B 1 218 ? -11.977 20.781 8.398 1 84 218 SER B CA 1
ATOM 3734 C C . SER B 1 218 ? -13.414 20.453 8.812 1 84 218 SER B C 1
ATOM 3736 O O . SER B 1 218 ? -14.133 19.766 8.078 1 84 218 SER B O 1
ATOM 3738 N N . SER B 1 219 ? -13.836 20.906 9.875 1 79 219 SER B N 1
ATOM 3739 C CA . SER B 1 219 ? -15.195 20.609 10.328 1 79 219 SER B CA 1
ATOM 3740 C C . SER B 1 219 ? -16.234 21.172 9.367 1 79 219 SER B C 1
ATOM 3742 O O . SER B 1 219 ? -17.359 20.688 9.312 1 79 219 SER B O 1
ATOM 3744 N N . ASN B 1 220 ? -15.82 22.094 8.594 1 78.94 220 ASN B N 1
ATOM 3745 C CA . ASN B 1 220 ? -16.75 22.719 7.664 1 78.94 220 ASN B CA 1
ATOM 3746 C C . ASN B 1 220 ? -16.609 22.156 6.258 1 78.94 220 ASN B C 1
ATOM 3748 O O . ASN B 1 220 ? -17.312 22.578 5.336 1 78.94 220 ASN B O 1
ATOM 3752 N N . MET B 1 221 ? -15.789 21.156 6.113 1 80.69 221 MET B N 1
ATOM 3753 C CA . MET B 1 221 ? -15.492 20.594 4.797 1 80.69 221 MET B CA 1
ATOM 3754 C C . MET B 1 221 ? -16.75 20.047 4.145 1 80.69 221 MET B C 1
ATOM 3756 O O . MET B 1 221 ? -17.031 20.312 2.975 1 80.69 221 MET B O 1
ATOM 3760 N N . PRO B 1 222 ? -17.609 19.375 4.867 1 81.88 222 PRO B N 1
ATOM 3761 C CA . PRO B 1 222 ? -18.844 18.875 4.23 1 81.88 222 PRO B CA 1
ATOM 3762 C C . PRO B 1 222 ? -19.719 19.984 3.668 1 81.88 222 PRO B C 1
ATOM 3764 O O . PRO B 1 222 ? -20.234 19.875 2.559 1 81.88 222 PRO B O 1
ATOM 3767 N N . GLN B 1 223 ? -19.797 20.953 4.48 1 80.5 223 GLN B N 1
ATOM 3768 C CA . GLN B 1 223 ? -20.609 22.078 4.035 1 80.5 223 GLN B CA 1
ATOM 3769 C C . GLN B 1 223 ? -19.984 22.766 2.832 1 80.5 223 GLN B C 1
ATOM 3771 O O . GLN B 1 223 ? -20.688 23.188 1.909 1 80.5 223 GLN B O 1
ATOM 3776 N N . LYS B 1 224 ? -18.719 22.844 2.865 1 80.69 224 LYS B N 1
ATOM 3777 C CA . LYS B 1 224 ? -18 23.422 1.733 1 80.69 224 LYS B CA 1
ATOM 3778 C C . LYS B 1 224 ? -18.203 22.594 0.472 1 80.69 224 LYS B C 1
ATOM 3780 O O . LYS B 1 224 ? -18.375 23.141 -0.62 1 80.69 224 LYS B O 1
ATOM 3785 N N . LEU B 1 225 ? -18.125 21.391 0.629 1 84.44 225 LEU B N 1
ATOM 3786 C CA . LEU B 1 225 ? -18.328 20.484 -0.494 1 84.44 225 LEU B CA 1
ATOM 3787 C C . LEU B 1 225 ? -19.75 20.625 -1.046 1 84.44 225 LEU B C 1
ATOM 3789 O O . LEU B 1 225 ? -19.938 20.719 -2.26 1 84.44 225 LEU B O 1
ATOM 3793 N N . LYS B 1 226 ? -20.703 20.719 -0.25 1 83.31 226 LYS B N 1
ATOM 3794 C CA . LYS B 1 226 ? -22.094 20.859 -0.65 1 83.31 226 LYS B CA 1
ATOM 3795 C C . LYS B 1 226 ? -22.344 22.172 -1.383 1 83.31 226 LYS B C 1
ATOM 3797 O O . LYS B 1 226 ? -23.156 22.234 -2.309 1 83.31 226 LYS B O 1
ATOM 3802 N N . ASN B 1 227 ? -21.641 23.047 -0.909 1 81.44 227 ASN B N 1
ATOM 3803 C CA . ASN B 1 227 ? -21.844 24.375 -1.458 1 81.44 227 ASN B CA 1
ATOM 3804 C C . ASN B 1 227 ? -20.969 24.625 -2.684 1 81.44 227 ASN B C 1
ATOM 3806 O O . ASN B 1 227 ? -21.062 25.672 -3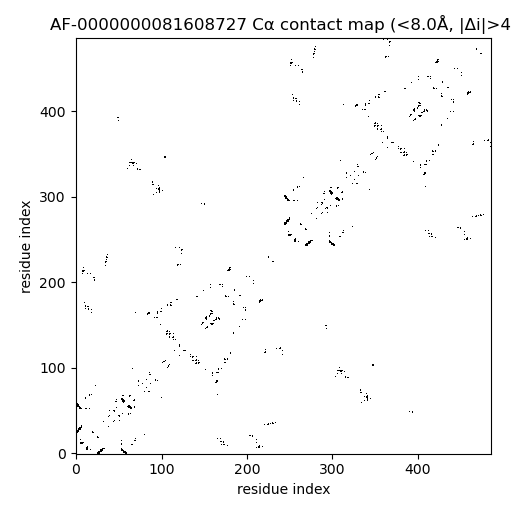.316 1 81.44 227 ASN B O 1
ATOM 3810 N N . SER B 1 228 ? -20.281 23.531 -2.783 1 78.94 228 SER B N 1
ATOM 3811 C CA . SER B 1 228 ? -19.422 23.688 -3.949 1 78.94 228 SER B CA 1
ATOM 3812 C C . SER B 1 228 ? -20.203 23.531 -5.246 1 78.94 228 SER B C 1
ATOM 3814 O O . SER B 1 228 ? -21.266 22.891 -5.266 1 78.94 228 SER B O 1
ATOM 3816 N N . GLY B 1 229 ? -20.062 24.453 -6.242 1 81.12 229 GLY B N 1
ATOM 3817 C CA . GLY B 1 229 ? -20.719 24.359 -7.535 1 81.12 229 GLY B CA 1
ATOM 3818 C C . GLY B 1 229 ? -20.516 23.016 -8.211 1 81.12 229 GLY B C 1
ATOM 3819 O O . GLY B 1 229 ? -21.234 22.688 -9.164 1 81.12 229 GLY B O 1
ATOM 3820 N N . ASN B 1 230 ? -19.734 22.078 -7.551 1 85.88 230 ASN B N 1
ATOM 3821 C CA . ASN B 1 230 ? -19.359 20.828 -8.203 1 85.88 230 ASN B CA 1
ATOM 3822 C C . ASN B 1 230 ? -19.891 19.609 -7.434 1 85.88 230 ASN B C 1
ATOM 3824 O O . ASN B 1 230 ? -19.656 18.469 -7.832 1 85.88 230 ASN B O 1
ATOM 3828 N N . PHE B 1 231 ? -20.625 19.781 -6.461 1 88.69 231 PHE B N 1
ATOM 3829 C CA . PHE B 1 231 ? -21.047 18.688 -5.59 1 88.69 231 PHE B CA 1
ATOM 3830 C C . PHE B 1 231 ? -21.844 17.656 -6.371 1 88.69 231 PHE B C 1
ATOM 3832 O O . PHE B 1 231 ? -21.625 16.453 -6.199 1 88.69 231 PHE B O 1
ATOM 3839 N N . ALA B 1 232 ? -22.75 18.094 -7.172 1 90 232 ALA B N 1
ATOM 3840 C CA . ALA B 1 232 ? -23.578 17.172 -7.941 1 90 232 ALA B CA 1
ATOM 3841 C C . ALA B 1 232 ? -22.719 16.266 -8.82 1 90 232 ALA B C 1
ATOM 3843 O O . ALA B 1 232 ? -23.047 15.086 -8.992 1 90 232 ALA B O 1
ATOM 3844 N N . GLN B 1 233 ? -21.656 16.812 -9.281 1 89.81 233 GLN B N 1
ATOM 3845 C CA . GLN B 1 233 ? -20.766 16.047 -10.156 1 89.81 233 GLN B CA 1
ATOM 3846 C C . GLN B 1 233 ? -19.875 15.117 -9.359 1 89.81 233 GLN B C 1
ATOM 3848 O O . GLN B 1 233 ? -19.516 14.039 -9.836 1 89.81 233 GLN B O 1
ATOM 3853 N N . LEU B 1 234 ? -19.547 15.516 -8.18 1 90.38 234 LEU B N 1
ATOM 3854 C CA . LEU B 1 234 ? -18.594 14.781 -7.359 1 90.38 234 LEU B CA 1
ATOM 3855 C C . LEU B 1 234 ? -19.281 13.695 -6.547 1 90.38 234 LEU B C 1
ATOM 3857 O O . LEU B 1 234 ? -18.656 12.711 -6.148 1 90.38 234 LEU B O 1
ATOM 3861 N N . LYS B 1 235 ? -20.547 13.844 -6.352 1 91.5 235 LYS B N 1
ATOM 3862 C CA . LYS B 1 235 ? -21.297 12.984 -5.438 1 91.5 235 LYS B CA 1
ATOM 3863 C C . LYS B 1 235 ? -21.188 11.516 -5.855 1 91.5 235 LYS B C 1
ATOM 3865 O O . LYS B 1 235 ? -20.859 10.656 -5.035 1 91.5 235 LYS B O 1
ATOM 3870 N N . PRO B 1 236 ? -21.375 11.227 -7.133 1 89.88 236 PRO B N 1
ATOM 3871 C CA . PRO B 1 236 ? -21.25 9.828 -7.535 1 89.88 236 PRO B CA 1
ATOM 3872 C C . PRO B 1 236 ? -19.859 9.266 -7.309 1 89.88 236 PRO B C 1
ATOM 3874 O O . PRO B 1 236 ? -19.703 8.086 -7 1 89.88 236 PRO B O 1
ATOM 3877 N N . ILE B 1 237 ? -18.891 10.055 -7.445 1 88.06 237 ILE B N 1
ATOM 3878 C CA . ILE B 1 237 ? -17.5 9.656 -7.238 1 88.06 237 ILE B CA 1
ATOM 3879 C C . ILE B 1 237 ? -17.25 9.398 -5.754 1 88.06 237 ILE B C 1
ATOM 3881 O O . ILE B 1 237 ? -16.656 8.383 -5.387 1 88.06 237 ILE B O 1
ATOM 3885 N N . LEU B 1 238 ? -17.766 10.25 -4.934 1 90.44 238 LEU B N 1
ATOM 3886 C CA . LEU B 1 238 ? -17.578 10.148 -3.488 1 90.44 238 LEU B CA 1
ATOM 3887 C C . LEU B 1 238 ? -18.359 8.961 -2.924 1 90.44 238 LEU B C 1
ATOM 3889 O O . LEU B 1 238 ? -17.922 8.344 -1.949 1 90.44 238 LEU B O 1
ATOM 3893 N N . GLN B 1 239 ? -19.469 8.609 -3.566 1 90.88 239 GLN B N 1
ATOM 3894 C CA . GLN B 1 239 ? -20.266 7.473 -3.131 1 90.88 239 GLN B CA 1
ATOM 3895 C C . GLN B 1 239 ? -19.469 6.172 -3.242 1 90.88 239 GLN B C 1
ATOM 3897 O O . GLN B 1 239 ? -19.672 5.254 -2.441 1 90.88 239 GLN B O 1
ATOM 3902 N N . LYS B 1 240 ? -18.562 6.125 -4.066 1 86.94 240 LYS B N 1
ATOM 3903 C CA . LYS B 1 240 ? -17.766 4.93 -4.301 1 86.94 240 LYS B CA 1
ATOM 3904 C C . LYS B 1 240 ? -16.812 4.672 -3.135 1 86.94 240 LYS B C 1
ATOM 3906 O O . LYS B 1 240 ? -16.344 3.549 -2.949 1 86.94 240 LYS B O 1
ATOM 3911 N N . LEU B 1 241 ? -16.516 5.668 -2.398 1 86.44 241 LEU B N 1
ATOM 3912 C CA . LEU B 1 241 ? -15.625 5.551 -1.25 1 86.44 241 LEU B CA 1
ATOM 3913 C C . LEU B 1 241 ? -16.234 4.668 -0.17 1 86.44 241 LEU B C 1
ATOM 3915 O O . LEU B 1 241 ? -15.539 4.191 0.723 1 86.44 241 LEU B O 1
ATOM 3919 N N . PHE B 1 242 ? -17.594 4.48 -0.244 1 87.88 242 PHE B N 1
ATOM 3920 C CA . PHE B 1 242 ? -18.281 3.801 0.846 1 87.88 242 PHE B CA 1
ATOM 3921 C C . PHE B 1 242 ? -18.906 2.498 0.36 1 87.88 242 PHE B C 1
ATOM 3923 O O . PHE B 1 242 ? -19.75 1.914 1.047 1 87.88 242 PHE B O 1
ATOM 3930 N N . ARG B 1 243 ? -18.594 2.107 -0.857 1 78.62 243 ARG B N 1
ATOM 3931 C CA . ARG B 1 243 ? -19.125 0.866 -1.411 1 78.62 243 ARG B CA 1
ATOM 3932 C C . ARG B 1 243 ? -18.109 -0.266 -1.291 1 78.62 243 ARG B C 1
ATOM 3934 O O . ARG B 1 243 ? -16.906 -0.026 -1.283 1 78.62 243 ARG B O 1
#

InterPro domains:
  IPR004045 Glutathione S-transferase, N-terminal [PF13417] (4-79)
  IPR004045 Glutathione S-transferase, N-terminal [PS50404] (1-81)
  IPR004046 Glutathione S-transferase, C-terminal [PF00043] (121-199)
  IPR010987 Glutathione S-transferase, C-terminal-like [PS50405] (89-223)
  IPR036249 Thioredoxin-like superfamily [SSF52833] (1-79)
  IPR036282 Glutathione S-transferase, C-terminal domain superfamily [SSF47616] (83-239)
  IPR040077 Glutathione S-transferase Theta, C-terminal [cd03183] (93-217)
  IPR040079 Glutathione transferase family [SFLDS00019] (2-220)
  IPR051369 Glutathione S-transferase Theta [PTHR43917] (2-239)

Sequence (486 aa):
MMELYLDLISPPCRSVFLFARALRIPFEFKVVDLATGQQYSKEFGDLSIVRKVPVMKDGGFILTESTAILEYLMQKYSGSVADHWFPADLQQRARVNEYFSWQHMNLRAHCSKVFLLRALYQIVMDSEIPKETMDFAVENVKQSLNLLEEKFLQSKPFILGDKISVADVVAIVEIMQPFGTGFDGFEGRPKLIAWRDRVKKELGEKLFEEAHEALMKSSNMPQKLKNSGNFAQLKPILQKLFRMMELYLDLISPPCRSVFLFARALRIPFEFKVVDLATGQQYSKEFGDLSIVRKVPVMKDGGFILTESTAILEYLMQKYSGSVADHWFPADLQQRARVNEYFSWQHMNLRAHCSKVFLLRALYQIVMDSEIPKETMDFAVENVKQSLNLLEEKFLQSKPFILGDKISVADVVAIVEIMQPFGTGFDGFEGRPKLIAWRDRVKKELGEKLFEEAHEALMKSSNMPQKLKNSGNFAQLKPILQKLFR

Secondary structure (DSSP, 8-state):
--EEEE-TTSHHHHHHHHHHHHTT---EEEE--GGGTGGGSHHHHHH-TT--S-EEEETTEEEESHHHHHHHHHHHTTTTS-GGGS-SSHHHHHHHHHHHHHHIIIIIHHHHHHHHHHHHHHHHHSSPPPHHHHHHHHHHHHHHHHHIIIIIITTSSSSSSSS--HHHHHHHHHHHGGGGGT--TTTT-HHHHHHHHHHHHHH-HHHHHHHHHHHHTGGGHHHHHHTSTTHHHHHHHHHGGG-/--EEEE-TTSHHHHHHHHHHHHTT---EEEE--GGGTGGGSHHHHHH-TT--S-EEEETTEEEESHHHHHHHHHHHTTTTS-GGGS-SSHHHHHHHHHHHHHHIIIIIHHHHHHHHHHHHHHHHHSSPPPHHHHHHHHHHHHHHHHHIIIIIITTSSSSSSSS--HHHHHHHHHHHGGGGGT--TTTT-HHHHHHHHHHHHHH-HHHHHHHHHHHHTGGGHHHHHHTSTTHHHHHHHHHGGG-

pLDDT: mean 95.99, std 4.57, range [78.62, 98.94]

Radius of gyration: 21.84 Å; Cα contacts (8 Å, |Δi|>4): 720; chains: 2; bounding box: 55×55×53 Å